Protein AF-A0A1T4LEV6-F1 (afdb_monomer_lite)

Secondary structure (DSSP, 8-state):
-----------------------------------------------------PPP-PPPPPPPPPP-----PPPTT--HHHHHHHHHHHHHHTT---S---S-------PPTT-PPP----------------------------PPP-----------TT----PPPEEEEEEE-SSTT--HHHHHHHHTTSS-GGGEEEEEEEESS-SSTT--HHHHHHHHHHHHHHHHSSS-HHHHHTS-EEEEE---TTPPPEEEEEEEPPTTSS---SS-EEEEEEEEPSP--GGGTTSHHHHHHHHHHHHHHHHHHT--SGGGEEEEEEEEE---HHHHHHHHHTT---S-S-HHHHHHHHHHHHHHHHHHHHTSSPPPPGGGTTT-TT--BSSEEEEEESS-SS-EEEEEEEESSS--SEEEEEEEESSTT-HHHHHHHHHHTT----SS--GGGGTT-EEEEEEEE---TTSEETTEE--GGG-SSS-HHHHHHHHHHHHHHHHHS-S--EEEE--TTBSSTT-EEEEEEEE---

Structure (mmCIF, N/CA/C/O backbone):
data_AF-A0A1T4LEV6-F1
#
_entry.id   AF-A0A1T4LEV6-F1
#
loop_
_atom_site.group_PDB
_atom_site.id
_atom_site.type_symbol
_atom_site.label_atom_id
_atom_site.label_alt_id
_atom_site.label_comp_id
_atom_site.label_asym_id
_atom_site.label_entity_id
_atom_site.label_seq_id
_atom_site.pdbx_PDB_ins_code
_atom_site.Cartn_x
_atom_site.Cartn_y
_atom_site.Cartn_z
_atom_site.occupancy
_atom_site.B_iso_or_equiv
_atom_site.auth_seq_id
_atom_site.auth_comp_id
_atom_site.auth_asym_id
_atom_site.auth_atom_id
_atom_site.pdbx_PDB_model_num
ATOM 1 N N . MET A 1 1 ? -46.863 -34.867 -39.094 1.00 36.16 1 MET A N 1
ATOM 2 C CA . MET A 1 1 ? -46.191 -36.128 -39.491 1.00 36.16 1 MET A CA 1
ATOM 3 C C . MET A 1 1 ? -44.691 -35.885 -39.370 1.00 36.16 1 MET A C 1
ATOM 5 O O . MET A 1 1 ? -44.241 -34.948 -39.996 1.00 36.16 1 MET A O 1
ATOM 9 N N . GLY A 1 2 ? -43.870 -36.559 -38.571 1.00 36.28 2 GLY A N 1
ATOM 10 C CA . GLY A 1 2 ? -44.073 -37.618 -37.593 1.00 36.28 2 GLY A CA 1
ATOM 11 C C . GLY A 1 2 ? -42.997 -37.516 -36.497 1.00 36.28 2 GLY A C 1
ATOM 12 O O . GLY A 1 2 ? -41.970 -36.870 -36.670 1.00 36.28 2 GLY A O 1
ATOM 13 N N . ALA A 1 3 ? -43.316 -38.108 -35.353 1.00 35.16 3 ALA A N 1
ATOM 14 C CA . ALA A 1 3 ? -42.562 -38.096 -34.107 1.00 35.16 3 ALA A CA 1
ATOM 15 C C . ALA A 1 3 ? -41.438 -39.152 -34.045 1.00 35.16 3 ALA A C 1
ATOM 17 O O . ALA A 1 3 ? -41.422 -40.060 -34.880 1.00 35.16 3 ALA A O 1
ATOM 18 N N . ARG A 1 4 ? -40.659 -39.078 -32.944 1.00 36.31 4 ARG A N 1
ATOM 19 C CA . ARG A 1 4 ? -39.872 -40.110 -32.202 1.00 36.31 4 ARG A CA 1
ATOM 20 C C . ARG A 1 4 ? -38.398 -39.681 -32.059 1.00 36.31 4 ARG A C 1
ATOM 22 O O . ARG A 1 4 ? -37.803 -39.288 -33.045 1.00 36.31 4 ARG A O 1
ATOM 29 N N . GLY A 1 5 ? -37.739 -39.675 -30.898 1.00 29.14 5 GLY A N 1
ATOM 30 C CA . GLY A 1 5 ? -37.980 -40.339 -29.612 1.00 29.14 5 GLY A CA 1
ATOM 31 C C . GLY A 1 5 ? -36.889 -41.390 -29.344 1.00 29.14 5 GLY A C 1
ATOM 32 O O . GLY A 1 5 ? -36.605 -42.164 -30.250 1.00 29.14 5 GLY A O 1
ATOM 33 N N . PHE A 1 6 ? -36.400 -41.446 -28.089 1.00 30.77 6 PHE A N 1
ATOM 34 C CA . PHE A 1 6 ? -35.586 -42.518 -27.460 1.00 30.77 6 PHE A CA 1
ATOM 35 C C . PHE A 1 6 ? -34.096 -42.599 -27.879 1.00 30.77 6 PHE A C 1
ATOM 37 O O . PHE A 1 6 ? -33.767 -42.340 -29.024 1.00 30.77 6 PHE A O 1
ATOM 44 N N . SER A 1 7 ? -33.103 -42.968 -27.057 1.00 29.09 7 SER A N 1
ATOM 45 C CA . SER A 1 7 ? -32.956 -43.278 -25.620 1.00 29.09 7 SER A CA 1
ATOM 46 C C . SER A 1 7 ? -31.493 -43.700 -25.363 1.00 29.09 7 SER A C 1
ATOM 48 O O . SER A 1 7 ? -30.860 -44.258 -26.255 1.00 29.09 7 SER A O 1
ATOM 50 N N . ARG A 1 8 ? -30.974 -43.489 -24.142 1.00 33.84 8 ARG A N 1
ATOM 51 C CA . ARG A 1 8 ? -29.723 -44.095 -23.614 1.00 33.84 8 ARG A CA 1
ATOM 52 C C . ARG A 1 8 ? -29.800 -45.637 -23.538 1.00 33.84 8 ARG A C 1
ATOM 54 O O . ARG A 1 8 ? -30.906 -46.174 -23.589 1.00 33.84 8 ARG A O 1
ATOM 61 N N . PRO A 1 9 ? -28.656 -46.333 -23.360 1.00 37.34 9 PRO A N 1
ATOM 62 C CA . PRO A 1 9 ? -28.265 -46.845 -22.018 1.00 37.34 9 PRO A CA 1
ATOM 63 C C . PRO A 1 9 ? -26.730 -46.667 -21.756 1.00 37.34 9 PRO A C 1
ATOM 65 O O . PRO A 1 9 ? -25.981 -46.531 -22.714 1.00 37.34 9 PRO A O 1
ATOM 68 N N . LEU A 1 10 ? -26.155 -46.410 -20.559 1.00 26.69 10 LEU A N 1
ATOM 69 C CA . LEU A 1 10 ? -26.058 -47.169 -19.282 1.00 26.69 10 LEU A CA 1
ATOM 70 C C . LEU A 1 10 ? -25.582 -48.627 -19.517 1.00 26.69 10 LEU A C 1
ATOM 72 O O . LEU A 1 10 ? -26.226 -49.345 -20.262 1.00 26.69 10 LEU A O 1
ATOM 76 N N . VAL A 1 11 ? -24.437 -49.110 -19.008 1.00 27.06 11 VAL A N 1
ATOM 77 C CA . VAL A 1 11 ? -24.176 -49.522 -17.610 1.00 27.06 11 VAL A CA 1
ATOM 78 C C . VAL A 1 11 ? -22.721 -50.055 -17.471 1.00 27.06 11 VAL A C 1
ATOM 80 O O . VAL A 1 11 ? -22.256 -50.752 -18.365 1.00 27.06 11 VAL A O 1
ATOM 83 N N . GLU A 1 12 ? -22.080 -49.693 -16.343 1.00 24.69 12 GLU A N 1
ATOM 84 C CA . GLU A 1 12 ? -21.139 -50.397 -15.418 1.00 24.69 12 GLU A CA 1
ATOM 85 C C . GLU A 1 12 ? -20.086 -51.422 -15.896 1.00 24.69 12 GLU A C 1
ATOM 87 O O . GLU A 1 12 ? -20.334 -52.240 -16.768 1.00 24.69 12 GLU A O 1
ATOM 92 N N . VAL A 1 13 ? -18.911 -51.447 -15.236 1.00 25.77 13 VAL A N 1
ATOM 93 C CA . VAL A 1 13 ? -18.552 -52.255 -14.030 1.00 25.77 13 VAL A CA 1
ATOM 94 C C . VAL A 1 13 ? -17.236 -51.679 -13.456 1.00 25.77 13 VAL A C 1
ATOM 96 O O . VAL A 1 13 ? -16.298 -51.437 -14.207 1.00 25.77 13 VAL A O 1
ATOM 99 N N . ALA A 1 14 ? -17.245 -51.132 -12.228 1.00 25.66 14 ALA A N 1
ATOM 100 C CA . ALA A 1 14 ? -16.694 -51.686 -10.967 1.00 25.66 14 ALA A CA 1
ATOM 101 C C . ALA A 1 14 ? -15.248 -52.233 -11.068 1.00 25.66 14 ALA A C 1
ATOM 103 O O . ALA A 1 14 ? -14.893 -52.905 -12.019 1.00 25.66 14 ALA A O 1
ATOM 104 N N . GLY A 1 15 ? -14.332 -52.052 -10.122 1.00 23.08 15 GLY A N 1
ATOM 105 C CA . GLY A 1 15 ? -14.409 -51.660 -8.723 1.00 23.08 15 GLY A CA 1
ATOM 106 C C . GLY A 1 15 ? -13.253 -52.363 -7.999 1.00 23.08 15 GLY A C 1
ATOM 107 O O . GLY A 1 15 ? -12.971 -53.520 -8.288 1.00 23.08 15 GLY A O 1
ATOM 108 N N . ALA A 1 16 ? -12.580 -51.685 -7.069 1.00 26.22 16 ALA A N 1
ATOM 109 C CA . ALA A 1 16 ? -11.764 -52.339 -6.044 1.00 26.22 16 ALA A CA 1
ATOM 110 C C . ALA A 1 16 ? -11.526 -51.381 -4.868 1.00 26.22 16 ALA A C 1
ATOM 112 O O . ALA A 1 16 ? -10.567 -50.618 -4.826 1.00 26.22 16 ALA A O 1
ATOM 113 N N . SER A 1 17 ? -12.434 -51.441 -3.898 1.00 25.80 17 SER A N 1
ATOM 114 C CA . SER A 1 17 ? -12.204 -51.065 -2.501 1.00 25.80 17 SER A CA 1
ATOM 115 C C . SER A 1 17 ? -11.924 -52.331 -1.698 1.00 25.80 17 SER A C 1
ATOM 117 O O . SER A 1 17 ? -12.676 -53.269 -1.908 1.00 25.80 17 SER A O 1
ATOM 119 N N . TRP A 1 18 ? -10.999 -52.336 -0.733 1.00 24.83 18 TRP A N 1
ATOM 120 C CA . TRP A 1 18 ? -11.045 -53.146 0.512 1.00 24.83 18 TRP A CA 1
ATOM 121 C C . TRP A 1 18 ? -10.000 -52.557 1.488 1.00 24.83 18 TRP A C 1
ATOM 123 O O . TRP A 1 18 ? -8.817 -52.533 1.179 1.00 24.83 18 TRP A O 1
ATOM 133 N N . ARG A 1 19 ? -10.398 -51.794 2.519 1.00 26.66 19 ARG A N 1
ATOM 134 C CA . ARG A 1 19 ? -10.743 -52.182 3.913 1.00 26.66 19 ARG A CA 1
ATOM 135 C C . ARG A 1 19 ? -9.628 -52.873 4.718 1.00 26.66 19 ARG A C 1
ATOM 137 O O . ARG A 1 19 ? -9.335 -54.035 4.483 1.00 26.66 19 ARG A O 1
ATOM 144 N N . SER A 1 20 ? -9.172 -52.213 5.791 1.00 26.12 20 SER A N 1
ATOM 145 C CA . SER A 1 20 ? -9.032 -52.702 7.192 1.00 26.12 20 SER A CA 1
ATOM 146 C C . SER A 1 20 ? -8.213 -51.659 7.988 1.00 26.12 20 SER A C 1
ATOM 148 O O . SER A 1 20 ? -7.419 -50.959 7.383 1.00 26.12 20 SER A O 1
ATOM 150 N N . ARG A 1 21 ? -8.313 -51.419 9.300 1.00 26.84 21 ARG A N 1
ATOM 151 C CA . ARG A 1 21 ? -9.038 -52.011 10.431 1.00 26.84 21 ARG A CA 1
ATOM 152 C C . ARG A 1 21 ? -8.975 -50.994 11.586 1.00 26.84 21 ARG A C 1
ATOM 154 O O . ARG A 1 21 ? -7.981 -50.299 11.757 1.00 26.84 21 ARG A O 1
ATOM 161 N N . ILE A 1 22 ? -10.031 -50.971 12.387 1.00 26.20 22 ILE A N 1
ATOM 162 C CA . ILE A 1 22 ? -10.165 -50.246 13.654 1.00 26.20 22 ILE A CA 1
ATOM 163 C C . ILE A 1 22 ? -9.275 -50.887 14.736 1.00 26.20 22 ILE A C 1
ATOM 165 O O . ILE A 1 22 ? -9.241 -52.114 14.852 1.00 26.20 22 ILE A O 1
ATOM 169 N N . ARG A 1 23 ? -8.650 -50.061 15.586 1.00 24.47 23 ARG A N 1
ATOM 170 C CA . ARG A 1 23 ? -8.381 -50.373 17.001 1.00 24.47 23 ARG A CA 1
ATOM 171 C C . ARG A 1 23 ? -8.625 -49.128 17.854 1.00 24.47 23 ARG A C 1
ATOM 173 O O . ARG A 1 23 ? -7.784 -48.245 17.948 1.00 24.47 23 ARG A O 1
ATOM 180 N N . THR A 1 24 ? -9.785 -49.099 18.491 1.00 28.88 24 THR A N 1
ATOM 181 C CA . THR A 1 24 ? -10.036 -48.413 19.760 1.00 28.88 24 THR A CA 1
ATOM 182 C C . THR A 1 24 ? -10.206 -49.492 20.823 1.00 28.88 24 THR A C 1
ATOM 184 O O . THR A 1 24 ? -10.795 -50.538 20.542 1.00 28.88 24 THR A O 1
ATOM 187 N N . SER A 1 25 ? -9.684 -49.269 22.029 1.00 27.83 25 SER A N 1
ATOM 188 C CA . SER A 1 25 ? -10.163 -49.895 23.270 1.00 27.83 25 SER A CA 1
ATOM 189 C C . SER A 1 25 ? -9.572 -49.195 24.505 1.00 27.83 25 SER A C 1
ATOM 191 O O . SER A 1 25 ? -8.546 -48.528 24.373 1.00 27.83 25 SER A O 1
ATOM 193 N N . PRO A 1 26 ? -10.246 -49.286 25.668 1.00 46.28 26 PRO A N 1
ATOM 194 C CA . PRO A 1 26 ? -10.406 -48.173 26.607 1.00 46.28 26 PRO A CA 1
ATOM 195 C C . PRO A 1 26 ? -9.835 -48.456 28.005 1.00 46.28 26 PRO A C 1
ATOM 197 O O . PRO A 1 26 ? -9.622 -49.612 28.343 1.00 46.28 26 PRO A O 1
ATOM 200 N N . THR A 1 27 ? -9.738 -47.426 28.854 1.00 27.73 27 THR A N 1
ATOM 201 C CA . THR A 1 27 ? -9.997 -47.536 30.307 1.00 27.73 27 THR A CA 1
ATOM 202 C C . THR A 1 27 ? -10.260 -46.157 30.913 1.00 27.73 27 THR A C 1
ATOM 204 O O . THR A 1 27 ? -9.520 -45.208 30.666 1.00 27.73 27 THR A O 1
ATOM 207 N N . ALA A 1 28 ? -11.328 -46.079 31.704 1.00 29.36 28 ALA A N 1
ATOM 208 C CA . ALA A 1 28 ? -11.725 -44.964 32.556 1.00 29.36 28 ALA A CA 1
ATOM 209 C C . ALA A 1 28 ? -11.079 -45.074 33.952 1.00 29.36 28 ALA A C 1
ATOM 211 O O . ALA A 1 28 ? -10.834 -46.192 34.398 1.00 29.36 28 ALA A O 1
ATOM 212 N N . HIS A 1 29 ? -10.843 -43.943 34.631 1.00 27.77 29 HIS A N 1
ATOM 213 C CA . HIS A 1 29 ? -11.453 -43.558 35.924 1.00 27.77 29 HIS A CA 1
ATOM 214 C C . HIS A 1 29 ? -10.673 -42.424 36.631 1.00 27.77 29 HIS A C 1
ATOM 216 O O . HIS A 1 29 ? -9.462 -42.495 36.794 1.00 27.77 29 HIS A O 1
ATOM 222 N N . GLU A 1 30 ? -11.453 -41.422 37.055 1.00 27.52 30 GLU A N 1
ATOM 223 C CA . GLU A 1 30 ? -11.408 -40.676 38.330 1.00 27.52 30 GLU A CA 1
ATOM 224 C C . GLU A 1 30 ? -10.214 -39.786 38.744 1.00 27.52 30 GLU A C 1
ATOM 226 O O . GLU A 1 30 ? -9.081 -40.216 38.938 1.00 27.52 30 GLU A O 1
ATOM 231 N N . GLU A 1 31 ? -10.557 -38.518 39.030 1.00 31.19 31 GLU A N 1
ATOM 232 C CA . GLU A 1 31 ? -9.881 -37.657 40.012 1.00 31.19 31 GLU A CA 1
ATOM 233 C C . GLU A 1 31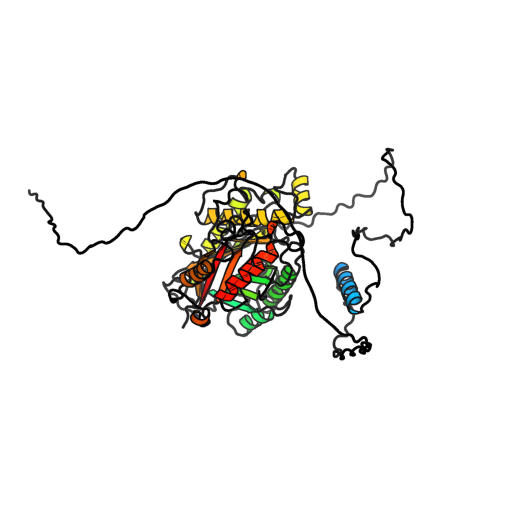 ? -9.853 -38.312 41.408 1.00 31.19 31 GLU A C 1
ATOM 235 O O . GLU A 1 31 ? -10.769 -39.057 41.766 1.00 31.19 31 GLU A O 1
ATOM 240 N N . PRO A 1 32 ? -8.910 -37.909 42.281 1.00 42.69 32 PRO A N 1
ATOM 241 C CA . PRO A 1 32 ? -9.378 -37.056 43.375 1.00 42.69 32 PRO A CA 1
ATOM 242 C C . PRO A 1 32 ? -8.421 -35.928 43.801 1.00 42.69 32 PRO A C 1
ATOM 244 O O . PRO A 1 32 ? -7.204 -35.950 43.630 1.00 42.69 32 PRO A O 1
ATOM 247 N N . ARG A 1 33 ? -9.042 -34.941 44.452 1.00 32.34 33 ARG A N 1
ATOM 248 C CA . ARG A 1 33 ? -8.466 -33.849 45.250 1.00 32.34 33 ARG A CA 1
ATOM 249 C C . ARG A 1 33 ? -7.487 -34.337 46.337 1.00 32.34 33 ARG A C 1
ATOM 251 O O . ARG A 1 33 ? -7.807 -35.283 47.048 1.00 32.34 33 ARG A O 1
ATOM 258 N N . GLY A 1 34 ? -6.453 -33.535 46.646 1.00 28.31 34 GLY A N 1
ATOM 259 C CA . GLY A 1 34 ? -6.009 -33.354 48.043 1.00 28.31 34 GLY A CA 1
ATOM 260 C C . GLY A 1 34 ? -4.516 -33.118 48.353 1.00 28.31 34 GLY A C 1
ATOM 261 O O . GLY A 1 34 ? -3.737 -34.053 48.368 1.00 28.31 34 GLY A O 1
ATOM 262 N N . ARG A 1 35 ? -4.223 -31.887 48.816 1.00 28.70 35 ARG A N 1
ATOM 263 C CA . ARG A 1 35 ? -3.356 -31.490 49.965 1.00 28.70 35 ARG A CA 1
ATOM 264 C C . ARG A 1 35 ? -1.805 -31.608 49.925 1.00 28.70 35 ARG A C 1
ATOM 266 O O . ARG A 1 35 ? -1.236 -32.683 49.899 1.00 28.70 35 ARG A O 1
ATOM 273 N N . ARG A 1 36 ? -1.185 -30.423 50.118 1.00 30.02 36 ARG A N 1
ATOM 274 C CA . ARG A 1 36 ? -0.056 -30.009 51.007 1.00 30.02 36 ARG A CA 1
ATOM 275 C C . ARG A 1 36 ? 0.957 -31.050 51.536 1.00 30.02 36 ARG A C 1
ATOM 277 O O . ARG A 1 36 ? 0.548 -31.939 52.270 1.00 30.02 36 ARG A O 1
ATOM 284 N N . ALA A 1 37 ? 2.256 -30.724 51.398 1.00 28.14 37 ALA A N 1
ATOM 285 C CA . ALA A 1 37 ? 3.319 -30.618 52.442 1.00 28.14 37 ALA A CA 1
ATOM 286 C C . ALA A 1 37 ? 4.709 -30.567 51.744 1.00 28.14 37 ALA A C 1
ATOM 288 O O . ALA A 1 37 ? 4.984 -31.410 50.904 1.00 28.14 37 ALA A O 1
ATOM 289 N N . THR A 1 38 ? 5.500 -29.483 51.799 1.00 30.25 38 THR A N 1
ATOM 290 C CA . THR A 1 38 ? 6.570 -29.145 52.780 1.00 30.25 38 THR A CA 1
ATOM 291 C C . THR A 1 38 ? 7.591 -30.246 53.091 1.00 30.25 38 THR A C 1
ATOM 293 O O . THR A 1 38 ? 7.206 -31.201 53.753 1.00 30.25 38 THR A O 1
ATOM 296 N N . THR A 1 39 ? 8.863 -30.006 52.714 1.00 28.45 39 THR A N 1
ATOM 297 C CA . THR A 1 39 ? 10.161 -30.077 53.464 1.00 28.45 39 THR A CA 1
ATOM 298 C C . THR A 1 39 ? 11.303 -30.213 52.428 1.00 28.45 39 THR A C 1
ATOM 300 O O . THR A 1 39 ? 11.158 -30.948 51.464 1.00 28.45 39 THR A O 1
ATOM 303 N N . ALA A 1 40 ? 12.357 -29.389 52.361 1.00 29.48 40 ALA A N 1
ATOM 304 C CA . ALA A 1 40 ? 13.398 -28.981 53.318 1.00 29.48 40 ALA A CA 1
ATOM 305 C C . ALA A 1 40 ? 14.476 -30.058 53.592 1.00 29.48 40 ALA A C 1
ATOM 307 O O . ALA A 1 40 ? 14.176 -31.096 54.171 1.00 29.48 40 ALA A O 1
ATOM 308 N N . GLY A 1 41 ? 15.733 -29.715 53.250 1.00 27.05 41 GLY A N 1
ATOM 309 C CA . GLY A 1 41 ? 16.991 -30.342 53.700 1.00 27.05 41 GLY A CA 1
ATOM 310 C C . GLY A 1 41 ? 17.620 -31.349 52.719 1.00 27.05 41 GLY A C 1
ATOM 311 O O . GLY A 1 41 ? 16.907 -32.119 52.101 1.00 27.05 41 GLY A O 1
ATOM 312 N N . SER A 1 42 ? 18.937 -31.471 52.521 1.00 28.59 42 SER A N 1
ATOM 313 C CA . SER A 1 42 ? 20.126 -30.790 53.061 1.00 28.59 42 SER A CA 1
ATOM 314 C C . SER A 1 42 ? 21.336 -31.206 52.197 1.00 28.59 42 SER A C 1
ATOM 316 O O . SER A 1 42 ? 21.369 -32.333 51.707 1.00 28.59 42 SER A O 1
ATOM 318 N N . ALA A 1 43 ? 22.334 -30.327 52.048 1.00 31.31 43 ALA A N 1
ATOM 319 C CA . ALA A 1 43 ? 23.683 -30.645 51.541 1.00 31.31 43 ALA A CA 1
ATOM 320 C C . ALA A 1 43 ? 24.477 -31.546 52.526 1.00 31.31 43 ALA A C 1
ATOM 322 O O . ALA A 1 43 ? 23.988 -31.764 53.639 1.00 31.31 43 ALA A O 1
ATOM 323 N N . PRO A 1 44 ? 25.680 -32.066 52.174 1.00 44.19 44 PRO A N 1
ATOM 324 C CA . PRO A 1 44 ? 26.953 -31.304 52.285 1.00 44.19 44 PRO A CA 1
ATOM 325 C C . PRO A 1 44 ? 27.997 -31.629 51.170 1.00 44.19 44 PRO A C 1
ATOM 327 O O . PRO A 1 44 ? 28.008 -32.722 50.622 1.00 44.19 44 PRO A O 1
ATOM 330 N N . SER A 1 45 ? 28.741 -30.661 50.614 1.00 30.47 45 SER A N 1
ATOM 331 C CA . SER A 1 45 ? 30.016 -30.023 51.040 1.00 30.47 45 SER A CA 1
ATOM 332 C C . SER A 1 45 ? 31.325 -30.743 50.628 1.00 30.47 45 SER A C 1
ATOM 334 O O . SER A 1 45 ? 31.511 -31.921 50.917 1.00 30.47 45 SER A O 1
ATOM 336 N N . ARG A 1 46 ? 32.235 -29.984 49.973 1.00 29.95 46 ARG A N 1
ATOM 337 C CA . ARG A 1 46 ? 33.720 -29.896 50.137 1.00 29.95 46 ARG A CA 1
ATOM 338 C C . ARG A 1 46 ? 34.340 -29.116 48.952 1.00 29.95 46 ARG A C 1
ATOM 340 O O . ARG A 1 46 ? 34.154 -29.507 47.810 1.00 29.95 46 ARG A O 1
ATOM 347 N N . SER A 1 47 ? 34.808 -27.876 49.179 1.00 30.88 47 SER A N 1
ATOM 348 C CA . SER A 1 47 ? 36.216 -27.433 49.409 1.00 30.88 47 SER A CA 1
ATOM 349 C C . SER A 1 47 ? 37.006 -27.208 48.103 1.00 30.88 47 SER A C 1
ATOM 351 O O . SER A 1 47 ? 37.018 -28.106 47.280 1.00 30.88 47 SER A O 1
ATOM 353 N N . GLY A 1 48 ? 37.732 -26.116 47.836 1.00 28.31 48 GLY A N 1
ATOM 354 C CA . GLY A 1 48 ? 38.124 -24.926 48.599 1.00 28.31 48 GLY A CA 1
ATOM 355 C C . GLY A 1 48 ? 39.184 -24.113 47.811 1.00 28.31 48 GLY A C 1
ATOM 356 O O . GLY A 1 48 ? 39.695 -24.602 46.809 1.00 28.31 48 GLY A O 1
ATOM 357 N N . GLY A 1 49 ? 39.518 -22.910 48.308 1.00 27.77 49 GLY A N 1
ATOM 358 C CA . GLY A 1 49 ? 40.661 -22.056 47.906 1.00 27.77 49 GLY A CA 1
ATOM 359 C C . GLY A 1 49 ? 40.361 -21.090 46.746 1.00 27.77 49 GLY A C 1
ATOM 360 O O . GLY A 1 49 ? 39.936 -21.528 45.692 1.00 27.77 49 GLY A O 1
ATOM 361 N N . GLY A 1 50 ? 40.503 -19.763 46.820 1.00 28.11 50 GLY A N 1
ATOM 362 C CA . GLY A 1 50 ? 41.319 -18.901 47.680 1.00 28.11 50 GLY A CA 1
ATOM 363 C C . GLY A 1 50 ? 42.330 -18.151 46.799 1.00 28.11 50 GLY A C 1
ATOM 364 O O . GLY A 1 50 ? 43.279 -18.768 46.333 1.00 28.11 50 GLY A O 1
ATOM 365 N N . GLY A 1 51 ? 42.133 -16.848 46.551 1.00 27.61 51 GLY A N 1
ATOM 366 C CA . GLY A 1 51 ? 43.095 -16.031 45.797 1.00 27.61 51 GLY A CA 1
ATOM 367 C C . GLY A 1 51 ? 42.553 -14.676 45.336 1.00 27.61 51 GLY A C 1
ATOM 368 O O . GLY A 1 51 ? 41.975 -14.564 44.262 1.00 27.61 51 GLY A O 1
ATOM 369 N N . THR A 1 52 ? 42.753 -13.644 46.153 1.00 33.97 52 THR A N 1
ATOM 370 C CA . THR A 1 52 ? 42.509 -12.225 45.849 1.00 33.97 52 THR A CA 1
ATOM 371 C C . THR A 1 52 ? 43.779 -11.561 45.301 1.00 33.97 52 THR A C 1
ATOM 373 O O . THR A 1 52 ? 44.825 -11.648 45.941 1.00 33.97 52 THR A O 1
ATOM 376 N N . GLY A 1 53 ? 43.679 -10.850 44.172 1.00 29.19 53 GLY A N 1
ATOM 377 C CA . GLY A 1 53 ? 44.724 -9.990 43.592 1.00 29.19 53 GLY A CA 1
ATOM 378 C C . GLY A 1 53 ? 44.140 -9.068 42.500 1.00 29.19 53 GLY A C 1
ATOM 379 O O . GLY A 1 53 ? 43.129 -9.438 41.905 1.00 29.19 53 GLY A O 1
ATOM 380 N N . PRO A 1 54 ? 44.685 -7.854 42.279 1.00 38.19 54 PRO A N 1
ATOM 381 C CA . PRO A 1 54 ? 43.922 -6.699 41.796 1.00 38.19 54 PRO A CA 1
ATOM 382 C C . PRO A 1 54 ? 43.821 -6.615 40.264 1.00 38.19 54 PRO A C 1
ATOM 384 O O . PRO A 1 54 ? 44.773 -6.915 39.547 1.00 38.19 54 PRO A O 1
ATOM 387 N N . ILE A 1 55 ? 42.675 -6.145 39.764 1.00 33.81 55 ILE A N 1
ATOM 388 C CA . ILE A 1 55 ? 42.448 -5.869 38.339 1.00 33.81 55 ILE A CA 1
ATOM 389 C C . ILE A 1 55 ? 42.989 -4.472 38.019 1.00 33.81 55 ILE A C 1
ATOM 391 O O . ILE A 1 55 ? 42.572 -3.478 38.613 1.00 33.81 55 ILE A O 1
ATOM 395 N N . GLY A 1 56 ? 43.941 -4.425 37.088 1.00 30.22 56 GLY A N 1
ATOM 396 C CA . GLY A 1 56 ? 44.569 -3.207 36.593 1.00 30.22 56 GLY A CA 1
ATOM 397 C C . GLY A 1 56 ? 43.628 -2.331 35.765 1.00 30.22 56 GLY A C 1
ATOM 398 O O . GLY A 1 56 ? 42.786 -2.803 35.004 1.00 30.22 56 GLY A O 1
ATOM 399 N N . THR A 1 57 ? 43.818 -1.025 35.914 1.00 32.03 57 THR A N 1
ATOM 400 C CA . THR A 1 57 ? 43.199 0.052 35.142 1.00 32.03 57 THR A CA 1
ATOM 401 C C . THR A 1 57 ? 43.669 0.023 33.682 1.00 32.03 57 THR A C 1
ATOM 403 O O . THR A 1 57 ? 44.841 0.280 33.405 1.00 32.03 57 THR A O 1
ATOM 406 N N . GLY A 1 58 ? 42.761 -0.264 32.746 1.00 29.02 58 GLY A N 1
ATOM 407 C CA . GLY A 1 58 ? 42.987 -0.101 31.307 1.00 29.02 58 GLY A CA 1
ATOM 408 C C . GLY A 1 58 ? 42.757 1.348 30.865 1.00 29.02 58 GLY A C 1
ATOM 409 O O . GLY A 1 58 ? 41.730 1.944 31.184 1.00 29.02 58 GLY A O 1
ATOM 410 N N . ALA A 1 59 ? 43.727 1.915 30.148 1.00 31.30 59 ALA A N 1
ATOM 411 C CA . ALA A 1 59 ? 43.683 3.261 29.580 1.00 31.30 59 ALA A CA 1
ATOM 412 C C . ALA A 1 59 ? 42.661 3.380 28.422 1.00 31.30 59 ALA A C 1
ATOM 414 O O . ALA A 1 59 ? 42.489 2.419 27.668 1.00 31.30 59 ALA A O 1
ATOM 415 N N . PRO A 1 60 ? 42.009 4.544 28.224 1.00 32.84 60 PRO A N 1
ATOM 416 C CA . PRO A 1 60 ? 41.073 4.739 27.122 1.00 32.84 60 PRO A CA 1
ATOM 417 C C . PRO A 1 60 ? 41.788 4.954 25.778 1.00 32.84 60 PRO A C 1
ATOM 419 O O . PRO A 1 60 ? 42.747 5.717 25.659 1.00 32.84 60 PRO A O 1
ATOM 422 N N . ILE A 1 61 ? 41.270 4.278 24.753 1.00 30.70 61 ILE A N 1
ATOM 423 C CA . ILE A 1 61 ? 41.672 4.363 23.344 1.00 30.70 61 ILE A CA 1
ATOM 424 C C . ILE A 1 61 ? 41.225 5.719 22.770 1.00 30.70 61 ILE A C 1
ATOM 426 O O . ILE A 1 61 ? 40.058 6.091 22.874 1.00 30.70 61 ILE A O 1
ATOM 430 N N . ALA A 1 62 ? 42.149 6.456 22.149 1.00 29.06 62 ALA A N 1
ATOM 431 C CA . ALA A 1 62 ? 41.875 7.742 21.506 1.00 29.06 62 ALA A CA 1
ATOM 432 C C . ALA A 1 62 ? 41.062 7.579 20.198 1.00 29.06 62 ALA A C 1
ATOM 434 O O . ALA A 1 62 ? 41.375 6.689 19.400 1.00 29.06 62 ALA A O 1
ATOM 435 N N . PRO A 1 63 ? 40.069 8.444 19.908 1.00 31.83 63 PRO A N 1
ATOM 436 C CA . PRO A 1 63 ? 39.324 8.383 18.654 1.00 31.83 63 PRO A CA 1
ATOM 437 C C . PRO A 1 63 ? 40.145 8.926 17.470 1.00 31.83 63 PRO A C 1
ATOM 439 O O . PRO A 1 63 ? 40.772 9.987 17.537 1.00 31.83 63 PRO A O 1
ATOM 442 N N . ARG A 1 64 ? 40.123 8.180 16.358 1.00 27.78 64 ARG A N 1
ATOM 443 C CA . ARG A 1 64 ? 40.710 8.557 15.061 1.00 27.78 64 ARG A CA 1
ATOM 444 C C . ARG A 1 64 ? 39.973 9.763 14.455 1.00 27.78 64 ARG A C 1
ATOM 446 O O . ARG A 1 64 ? 38.751 9.842 14.503 1.00 27.78 64 ARG A O 1
ATOM 453 N N . ARG A 1 65 ? 40.736 10.685 13.853 1.00 28.61 65 ARG A N 1
ATOM 454 C CA . ARG A 1 65 ? 40.253 11.899 13.163 1.00 28.61 65 ARG A CA 1
ATOM 455 C C . ARG A 1 65 ? 39.412 11.565 11.919 1.00 28.61 65 ARG A C 1
ATOM 457 O O . ARG A 1 65 ? 39.862 10.797 11.073 1.00 28.61 65 ARG A O 1
ATOM 464 N N . VAL A 1 66 ? 38.261 12.225 11.774 1.00 30.69 66 VAL A N 1
ATOM 465 C CA . VAL A 1 66 ? 37.452 12.294 10.539 1.00 30.69 66 VAL A CA 1
ATOM 466 C C . VAL A 1 66 ? 37.940 13.483 9.684 1.00 30.69 66 VAL A C 1
ATOM 468 O O . VAL A 1 66 ? 38.280 14.521 10.263 1.00 30.69 66 VAL A O 1
ATOM 471 N N . PRO A 1 67 ? 38.021 13.392 8.339 1.00 27.78 67 PRO A N 1
ATOM 472 C CA . PRO A 1 67 ? 38.499 14.493 7.502 1.00 27.78 67 PRO A CA 1
ATOM 473 C C . PRO A 1 67 ? 37.476 15.633 7.410 1.00 27.78 67 PRO A C 1
ATOM 475 O O . PRO A 1 67 ? 36.280 15.412 7.245 1.00 27.78 67 PRO A O 1
ATOM 478 N N . ALA A 1 68 ? 37.966 16.870 7.465 1.00 30.22 68 ALA A N 1
ATOM 479 C CA . ALA A 1 68 ? 37.164 18.081 7.365 1.00 30.22 68 ALA A CA 1
ATOM 480 C C . ALA A 1 68 ? 36.838 18.434 5.905 1.00 30.22 68 ALA A C 1
ATOM 482 O O . ALA A 1 68 ? 37.738 18.837 5.171 1.00 30.22 68 ALA A O 1
ATOM 483 N N . ARG A 1 69 ? 35.558 18.385 5.509 1.00 29.75 69 ARG A N 1
ATOM 484 C CA . ARG A 1 69 ? 35.008 19.191 4.402 1.00 29.75 69 ARG A CA 1
ATOM 485 C C . ARG A 1 69 ? 33.531 19.503 4.644 1.00 29.75 69 ARG A C 1
ATOM 487 O O . ARG A 1 69 ? 32.712 18.602 4.590 1.00 29.75 69 ARG A O 1
ATOM 494 N N . TRP A 1 70 ? 33.269 20.776 4.937 1.00 27.06 70 TRP A N 1
ATOM 495 C CA . TRP A 1 70 ? 32.124 21.630 4.569 1.00 27.06 70 TRP A CA 1
ATOM 496 C C . TRP A 1 70 ? 32.130 22.811 5.553 1.00 27.06 70 TRP A C 1
ATOM 498 O O . TRP A 1 70 ? 31.661 22.713 6.681 1.00 27.06 70 TRP A O 1
ATOM 508 N N . ARG A 1 71 ? 32.762 23.919 5.151 1.00 29.30 71 ARG A N 1
ATOM 509 C CA . ARG A 1 71 ? 32.606 25.232 5.792 1.00 29.30 71 ARG A CA 1
ATOM 510 C C . ARG A 1 71 ? 31.882 26.112 4.779 1.00 29.30 71 ARG A C 1
ATOM 512 O O . ARG A 1 71 ? 32.517 26.590 3.846 1.00 29.30 71 ARG A O 1
ATOM 519 N N . GLY A 1 72 ? 30.574 26.268 4.941 1.00 34.03 72 GLY A N 1
ATOM 520 C CA . GLY A 1 72 ? 29.762 27.261 4.237 1.00 34.03 72 GLY A CA 1
ATOM 521 C C . GLY A 1 72 ? 29.002 28.109 5.266 1.00 34.03 72 GLY A C 1
ATOM 522 O O . GLY A 1 72 ? 28.670 27.568 6.323 1.00 34.03 72 GLY A O 1
ATOM 523 N N . PRO A 1 73 ? 28.775 29.416 5.033 1.00 34.97 73 PRO A N 1
ATOM 524 C CA . PRO A 1 73 ? 28.012 30.257 5.954 1.00 34.97 73 PRO A CA 1
ATOM 525 C C . PRO A 1 73 ? 26.538 29.831 6.018 1.00 34.97 73 PRO A C 1
ATOM 527 O O . PRO A 1 73 ? 25.998 29.314 5.045 1.00 34.97 73 PRO A O 1
ATOM 530 N N . LEU A 1 74 ? 25.900 30.090 7.165 1.00 40.91 74 LEU A N 1
ATOM 531 C CA . LEU A 1 74 ? 24.448 30.015 7.358 1.00 40.91 74 LEU A CA 1
ATOM 532 C C . LEU A 1 74 ? 23.743 30.877 6.303 1.00 40.91 74 LEU A C 1
ATOM 534 O O . LEU A 1 74 ? 23.986 32.083 6.233 1.00 40.91 74 LEU A O 1
ATOM 538 N N . ASP A 1 75 ? 22.895 30.254 5.491 1.00 38.38 75 ASP A N 1
ATOM 539 C CA . ASP A 1 75 ? 22.194 30.930 4.406 1.00 38.38 75 ASP A CA 1
ATOM 540 C C . ASP A 1 75 ? 21.098 31.859 4.957 1.00 38.38 75 ASP A C 1
ATOM 542 O O . ASP A 1 75 ? 20.324 31.496 5.850 1.00 38.38 75 ASP A O 1
ATOM 546 N N . ALA A 1 76 ? 21.041 33.086 4.442 1.00 40.53 76 ALA A N 1
ATOM 547 C CA . ALA A 1 76 ? 20.164 34.146 4.942 1.00 40.53 76 ALA A CA 1
ATOM 548 C C . ALA A 1 76 ? 18.692 33.986 4.501 1.00 40.53 76 ALA A C 1
ATOM 550 O O . ALA A 1 76 ? 17.852 34.793 4.898 1.00 40.53 76 ALA A O 1
ATOM 551 N N . GLY A 1 77 ? 18.381 32.949 3.713 1.00 39.69 77 GLY A N 1
ATOM 552 C CA . GLY A 1 77 ? 17.043 32.643 3.192 1.00 39.69 77 GLY A CA 1
ATOM 553 C C . GLY A 1 77 ? 16.236 31.596 3.970 1.00 39.69 77 GLY A C 1
ATOM 554 O O . GLY A 1 77 ? 15.125 31.293 3.555 1.00 39.69 77 GLY A O 1
ATOM 555 N N . ALA A 1 78 ? 16.764 31.041 5.066 1.00 40.69 78 ALA A N 1
ATOM 556 C CA . ALA A 1 78 ? 16.071 30.010 5.843 1.00 40.69 78 ALA A CA 1
ATOM 557 C C . ALA A 1 78 ? 14.976 30.597 6.760 1.00 40.69 78 ALA A C 1
ATOM 559 O O . ALA A 1 78 ? 15.205 31.582 7.480 1.00 40.69 78 ALA A O 1
ATOM 560 N N . GLU A 1 79 ? 13.797 29.969 6.775 1.00 44.16 79 GLU A N 1
ATOM 561 C CA . GLU A 1 79 ? 12.677 30.353 7.646 1.00 44.16 79 GLU A CA 1
ATOM 562 C C . GLU A 1 79 ? 13.078 30.222 9.138 1.00 44.16 79 GLU A C 1
ATOM 564 O O . GLU A 1 79 ? 13.956 29.426 9.491 1.00 44.16 79 GLU A O 1
ATOM 569 N N . PRO A 1 80 ? 12.486 30.988 10.079 1.00 41.78 80 PRO A N 1
ATOM 570 C CA . PRO A 1 80 ? 12.916 31.022 11.485 1.00 41.78 80 PRO A CA 1
ATOM 571 C C . PRO A 1 80 ? 12.978 29.651 12.176 1.00 41.78 80 PRO A C 1
ATOM 573 O O . PRO A 1 80 ? 13.845 29.432 13.024 1.00 41.78 80 PRO A O 1
ATOM 576 N N . LEU A 1 81 ? 12.103 28.719 11.783 1.00 39.00 81 LEU A N 1
ATOM 577 C CA . LEU A 1 81 ? 12.079 27.351 12.301 1.00 39.00 81 LEU A CA 1
ATOM 578 C C . LEU A 1 81 ? 13.299 26.536 11.835 1.00 39.00 81 LEU A C 1
ATOM 580 O O . LEU A 1 81 ? 13.884 25.791 12.620 1.00 39.00 81 LEU A O 1
ATOM 584 N N . GLU A 1 82 ? 13.728 26.726 10.585 1.00 42.50 82 GLU A N 1
ATOM 585 C CA . GLU A 1 82 ? 14.887 26.044 9.996 1.00 42.50 82 GLU A CA 1
ATOM 586 C C . GLU A 1 82 ? 16.181 26.465 10.696 1.00 42.50 82 GLU A C 1
ATOM 588 O O . GLU A 1 82 ? 17.008 25.621 11.038 1.00 42.50 82 GLU A O 1
ATOM 593 N N . ARG A 1 83 ? 16.320 27.757 11.023 1.00 44.12 83 ARG A N 1
ATOM 594 C CA . ARG A 1 83 ? 17.462 28.257 11.805 1.00 44.12 83 ARG A CA 1
ATOM 595 C C . ARG A 1 83 ? 17.531 27.639 13.201 1.00 44.12 83 ARG A C 1
ATOM 597 O O . ARG A 1 83 ? 18.626 27.348 13.680 1.00 44.12 83 ARG A O 1
ATOM 604 N N . HIS A 1 84 ? 16.385 27.416 13.842 1.00 44.69 84 HIS A N 1
ATOM 605 C CA . HIS A 1 84 ? 16.333 26.836 15.183 1.00 44.69 84 HIS A CA 1
ATOM 606 C C . HIS A 1 84 ? 16.692 25.344 15.179 1.00 44.69 84 HIS A C 1
ATOM 608 O O . HIS A 1 84 ? 17.502 24.904 15.991 1.00 44.69 84 HIS A O 1
ATOM 614 N N . VAL A 1 85 ? 16.167 24.577 14.220 1.00 42.69 85 VAL A N 1
ATOM 615 C CA . VAL A 1 85 ? 16.487 23.147 14.073 1.00 42.69 85 VAL A CA 1
ATOM 616 C C . VAL A 1 85 ? 17.963 22.946 13.725 1.00 42.69 85 VAL A C 1
ATOM 618 O O . VAL A 1 85 ? 18.622 22.099 14.327 1.00 42.69 85 VAL A O 1
ATOM 621 N N . ILE A 1 86 ? 18.514 23.767 12.825 1.00 52.16 86 ILE A N 1
ATOM 622 C CA . ILE A 1 86 ? 19.944 23.739 12.490 1.00 52.16 86 ILE A CA 1
ATOM 623 C C . ILE A 1 86 ? 20.793 24.031 13.735 1.00 52.16 86 ILE A C 1
ATOM 625 O O . ILE A 1 86 ? 21.755 23.310 13.986 1.00 52.16 86 ILE A O 1
ATOM 629 N N . ALA A 1 87 ? 20.416 25.016 14.557 1.00 46.62 87 ALA A N 1
ATOM 630 C CA . ALA A 1 87 ? 21.145 25.362 15.778 1.00 46.62 87 ALA A CA 1
ATOM 631 C C . ALA A 1 87 ? 21.110 24.254 16.849 1.00 46.62 87 ALA A C 1
ATOM 633 O O . ALA A 1 87 ? 22.134 23.983 17.478 1.00 46.62 87 ALA A O 1
ATOM 634 N N . VAL A 1 88 ? 19.968 23.581 17.034 1.00 46.81 88 VAL A N 1
ATOM 635 C CA . VAL A 1 88 ? 19.834 22.457 17.981 1.00 46.81 88 VAL A CA 1
ATOM 636 C C . VAL A 1 88 ? 20.695 21.270 17.543 1.00 46.81 88 VAL A C 1
ATOM 638 O O . VAL A 1 88 ? 21.424 20.698 18.354 1.00 46.81 88 VAL A O 1
ATOM 641 N N . LEU A 1 89 ? 20.675 20.931 16.252 1.00 44.50 89 LEU A N 1
ATOM 642 C CA . LEU A 1 89 ? 21.492 19.845 15.703 1.00 44.50 89 LEU A CA 1
ATOM 643 C C . LEU A 1 89 ? 22.995 20.158 15.781 1.00 44.50 89 LEU A C 1
ATOM 645 O O . LEU A 1 89 ? 23.801 19.259 16.035 1.00 44.50 89 LEU A O 1
ATOM 649 N N . ASP A 1 90 ? 23.374 21.426 15.624 1.00 47.84 90 ASP A N 1
ATOM 650 C CA . ASP A 1 90 ? 24.753 21.887 15.783 1.00 47.84 90 ASP A CA 1
ATOM 651 C C . ASP A 1 90 ? 25.239 21.822 17.238 1.00 47.84 90 ASP A C 1
ATOM 653 O O . ASP A 1 90 ? 26.383 21.430 17.476 1.00 47.84 90 ASP A O 1
ATOM 657 N N . GLY A 1 91 ? 24.387 22.156 18.213 1.00 44.41 91 GLY A N 1
ATOM 658 C CA . GLY A 1 91 ? 24.704 22.038 19.643 1.00 44.41 91 GLY A CA 1
ATOM 659 C C . GLY A 1 91 ? 24.929 20.585 20.071 1.00 44.41 91 GLY A C 1
ATOM 660 O O . GLY A 1 91 ? 25.924 20.264 20.726 1.00 44.41 91 GLY A O 1
ATOM 661 N N . VAL A 1 92 ? 24.076 19.673 19.591 1.00 44.56 92 VAL A N 1
ATOM 662 C CA . VAL A 1 92 ? 24.237 18.224 19.805 1.00 44.56 92 VAL A CA 1
ATOM 663 C C . VAL A 1 92 ? 25.537 17.712 19.171 1.00 44.56 92 VAL A C 1
ATOM 665 O O . VAL A 1 92 ? 26.274 16.954 19.802 1.00 44.56 92 VAL A O 1
ATOM 668 N N . ARG A 1 93 ? 25.884 18.167 17.957 1.00 44.28 93 ARG A N 1
ATOM 669 C CA . ARG A 1 93 ? 27.143 17.793 17.279 1.00 44.28 93 ARG A CA 1
ATOM 670 C C . ARG A 1 93 ? 28.399 18.303 17.982 1.00 44.28 93 ARG A C 1
ATOM 672 O O . ARG A 1 93 ? 29.444 17.665 17.874 1.00 44.28 93 ARG A O 1
ATOM 679 N N . ARG A 1 94 ? 28.316 19.427 18.697 1.00 49.09 94 ARG A N 1
ATOM 680 C CA . ARG A 1 94 ? 29.428 19.981 19.491 1.00 49.09 94 ARG A CA 1
ATOM 681 C C . ARG A 1 94 ? 29.582 19.326 20.865 1.00 49.09 94 ARG A C 1
ATOM 683 O O . ARG A 1 94 ? 30.517 19.664 21.584 1.00 49.09 94 ARG A O 1
ATOM 690 N N . GLY A 1 95 ? 28.724 18.364 21.216 1.00 35.12 95 GLY A N 1
ATOM 691 C CA . GLY A 1 95 ? 28.791 17.669 22.501 1.00 35.12 95 GLY A CA 1
ATOM 692 C C . GLY A 1 95 ? 28.361 18.538 23.684 1.00 35.12 95 GLY A C 1
ATOM 693 O O . GLY A 1 95 ? 28.706 18.230 24.824 1.00 35.12 95 GLY A O 1
ATOM 694 N N . GLU A 1 96 ? 27.602 19.605 23.433 1.00 47.41 96 GLU A N 1
ATOM 695 C CA . GLU A 1 96 ? 27.030 20.477 24.461 1.00 47.41 96 GLU A CA 1
ATOM 696 C C . GLU A 1 96 ? 25.735 19.846 25.008 1.00 47.41 96 GLU A C 1
ATOM 698 O O . GLU A 1 96 ? 24.633 20.350 24.829 1.00 47.41 96 GLU A O 1
ATOM 703 N N . GLY A 1 97 ? 25.870 18.678 25.642 1.00 38.72 97 GLY A N 1
ATOM 704 C CA . GLY A 1 97 ? 24.827 18.042 26.444 1.00 38.72 97 GLY A CA 1
ATOM 705 C C . GLY A 1 97 ? 25.166 18.192 27.924 1.00 38.72 97 GLY A C 1
ATOM 706 O O . GLY A 1 97 ? 26.240 17.776 28.362 1.00 38.72 97 GLY A O 1
ATOM 707 N N . THR A 1 98 ? 24.270 18.806 28.694 1.00 35.59 98 THR A N 1
ATOM 708 C CA . THR A 1 98 ? 24.388 18.974 30.146 1.00 35.59 98 THR A CA 1
ATOM 709 C C . THR A 1 98 ? 24.573 17.618 30.826 1.00 35.59 98 THR A C 1
ATOM 711 O O . THR A 1 98 ? 23.682 16.770 30.790 1.00 35.59 98 THR A O 1
ATOM 714 N N . ARG A 1 99 ? 25.735 17.412 31.453 1.00 33.25 99 ARG A N 1
ATOM 715 C CA . ARG A 1 99 ? 25.911 16.361 32.458 1.00 33.25 99 ARG A CA 1
ATOM 716 C C . ARG A 1 99 ? 25.029 16.706 33.663 1.00 33.25 99 ARG A C 1
ATOM 718 O O . ARG A 1 99 ? 25.005 17.860 34.078 1.00 33.25 99 ARG A O 1
ATOM 725 N N . ASP A 1 100 ? 24.348 15.687 34.177 1.00 34.38 100 ASP A N 1
ATOM 726 C CA . ASP A 1 100 ? 23.501 15.663 35.379 1.00 34.38 100 ASP A CA 1
ATOM 727 C C . ASP A 1 100 ? 22.095 16.290 35.269 1.00 34.38 100 ASP A C 1
ATOM 729 O O . ASP A 1 100 ? 21.846 17.395 35.741 1.00 34.38 100 ASP A O 1
ATOM 733 N N . ALA A 1 101 ? 21.133 15.522 34.738 1.00 29.48 101 ALA A N 1
ATOM 734 C CA . ALA A 1 101 ? 19.715 15.603 35.120 1.00 29.48 101 ALA A CA 1
ATOM 735 C C . ALA A 1 101 ? 18.977 14.293 34.762 1.00 29.48 101 ALA A C 1
ATOM 737 O O . ALA A 1 101 ? 19.149 13.760 33.667 1.00 29.48 101 ALA A O 1
ATOM 738 N N . ALA A 1 102 ? 18.177 13.755 35.689 1.00 27.91 102 ALA A N 1
ATOM 739 C CA . ALA A 1 102 ? 17.352 12.559 35.480 1.00 27.91 102 ALA A CA 1
ATOM 740 C C . ALA A 1 102 ? 16.147 12.858 34.552 1.00 27.91 102 ALA A C 1
ATOM 742 O O . ALA A 1 102 ? 15.651 13.985 34.561 1.00 27.91 102 ALA A O 1
ATOM 743 N N . PRO A 1 103 ? 15.651 11.881 33.765 1.00 33.75 103 PRO A N 1
ATOM 744 C CA . PRO A 1 103 ? 14.664 12.125 32.719 1.00 33.75 103 PRO A CA 1
ATOM 745 C C . PRO A 1 103 ? 13.237 12.020 33.267 1.00 33.75 103 PRO A C 1
ATOM 747 O O . PRO A 1 103 ? 12.549 11.032 33.038 1.00 33.75 103 PRO A O 1
ATOM 750 N N . THR A 1 104 ? 12.777 13.040 33.981 1.00 31.81 104 THR A N 1
ATOM 751 C CA . THR A 1 104 ? 11.345 13.259 34.226 1.00 31.81 104 THR A CA 1
ATOM 752 C C . THR A 1 104 ? 11.091 14.761 34.263 1.00 31.81 104 THR A C 1
ATOM 754 O O . THR A 1 104 ? 11.791 15.474 34.974 1.00 31.81 104 THR A O 1
ATOM 757 N N . ASP A 1 105 ? 10.088 15.199 33.502 1.00 30.73 105 ASP A N 1
ATOM 758 C CA . ASP A 1 105 ? 9.535 16.560 33.420 1.00 30.73 105 ASP A CA 1
ATOM 759 C C . ASP A 1 105 ? 10.254 17.566 32.507 1.00 30.73 105 ASP A C 1
ATOM 761 O O . ASP A 1 105 ? 10.974 18.452 32.956 1.00 30.73 105 ASP A O 1
ATOM 765 N N . TYR A 1 106 ? 9.913 17.526 31.213 1.00 30.88 106 TYR A N 1
ATOM 766 C CA . TYR A 1 106 ? 9.879 18.738 30.387 1.00 30.88 106 TYR A CA 1
ATOM 767 C C . TYR A 1 106 ? 8.624 18.760 29.507 1.00 30.88 106 TYR A C 1
ATOM 769 O O . TYR A 1 106 ? 8.526 18.047 28.511 1.00 30.88 106 TYR A O 1
ATOM 777 N N . GLY A 1 107 ? 7.672 19.623 29.870 1.00 26.38 107 GLY A N 1
ATOM 778 C CA . GLY A 1 107 ? 6.689 20.177 28.944 1.00 26.38 107 GLY A CA 1
ATOM 779 C C . GLY A 1 107 ? 7.239 21.484 28.376 1.00 26.38 107 GLY A C 1
ATOM 780 O O . GLY A 1 107 ? 7.580 22.389 29.134 1.00 26.38 107 GLY A O 1
ATOM 781 N N . VAL A 1 108 ? 7.355 21.589 27.053 1.00 27.78 108 VAL A N 1
ATOM 782 C CA . VAL A 1 108 ? 7.728 22.845 26.388 1.00 27.78 108 VAL A CA 1
ATOM 783 C C . VAL A 1 108 ? 6.458 23.663 26.173 1.00 27.78 108 VAL A C 1
ATOM 785 O O . VAL A 1 108 ? 5.588 23.271 25.399 1.00 27.78 108 VAL A O 1
ATOM 788 N N . VAL A 1 109 ? 6.354 24.805 26.853 1.00 26.67 109 VAL A N 1
ATOM 789 C CA . VAL A 1 109 ? 5.340 25.826 26.567 1.00 26.67 109 VAL A CA 1
ATOM 790 C C . VAL A 1 109 ? 5.945 26.825 25.585 1.00 26.67 109 VAL A C 1
ATOM 792 O O . VAL A 1 109 ? 6.941 27.478 25.888 1.00 26.67 109 VAL A O 1
ATOM 795 N N . ILE A 1 110 ? 5.350 26.933 24.399 1.00 30.20 110 ILE A N 1
ATOM 796 C CA . ILE A 1 110 ? 5.703 27.936 23.390 1.00 30.20 110 ILE A CA 1
ATOM 797 C C . ILE A 1 110 ? 4.984 29.235 23.763 1.00 30.20 110 ILE A C 1
ATOM 799 O O . ILE A 1 110 ? 3.759 29.308 23.661 1.00 30.20 110 ILE A O 1
ATOM 803 N N . THR A 1 111 ? 5.718 30.267 24.176 1.00 30.31 111 THR A N 1
ATOM 804 C CA . THR A 1 111 ? 5.188 31.637 24.210 1.00 30.31 111 THR A CA 1
ATOM 805 C C . THR A 1 111 ? 5.504 32.336 22.887 1.00 30.31 111 THR A C 1
ATOM 807 O O . THR A 1 111 ? 6.555 32.130 22.280 1.00 30.31 111 THR A O 1
ATOM 810 N N . GLY A 1 112 ? 4.527 33.091 22.380 1.00 31.84 112 GLY A N 1
ATOM 811 C CA . GLY A 1 112 ? 4.598 33.763 21.083 1.00 31.84 112 GLY A CA 1
ATOM 812 C C . GLY A 1 112 ? 5.690 34.844 20.998 1.00 31.84 112 GLY A C 1
ATOM 813 O O . GLY A 1 112 ? 6.288 35.224 22.003 1.00 31.84 112 GLY A O 1
ATOM 814 N N . PRO A 1 113 ? 5.962 35.353 19.786 1.00 29.75 113 PRO A N 1
ATOM 815 C CA . PRO A 1 113 ? 7.126 36.187 19.505 1.00 29.75 113 PRO A CA 1
ATOM 816 C C . PRO A 1 113 ? 7.021 37.570 20.169 1.00 29.75 113 PRO A C 1
ATOM 818 O O . PRO A 1 113 ? 6.101 38.326 19.863 1.00 29.75 113 PRO A O 1
ATOM 821 N N . GLY A 1 114 ? 7.992 37.921 21.022 1.00 39.12 114 GLY A N 1
ATOM 822 C CA . GLY A 1 114 ? 8.180 39.299 21.500 1.00 39.12 114 GLY A CA 1
ATOM 823 C C . GLY A 1 114 ? 8.686 39.492 22.933 1.00 39.12 114 GLY A C 1
ATOM 824 O O . GLY A 1 114 ? 9.065 40.611 23.264 1.00 39.12 114 GLY A O 1
ATOM 825 N N . GLU A 1 115 ? 8.745 38.457 23.772 1.00 33.88 115 GLU A N 1
ATOM 826 C CA . GLU A 1 115 ? 9.172 38.606 25.174 1.00 33.88 115 GLU A CA 1
ATOM 827 C C . GLU A 1 115 ? 10.477 37.853 25.467 1.00 33.88 115 GLU A C 1
ATOM 829 O O . GLU A 1 115 ? 10.681 36.720 25.030 1.00 33.88 115 GLU A O 1
ATOM 834 N N . ALA A 1 116 ? 11.389 38.509 26.193 1.00 32.28 116 ALA A N 1
ATOM 835 C CA . ALA A 1 116 ? 12.638 37.904 26.644 1.00 32.28 116 ALA A CA 1
ATOM 836 C C . ALA A 1 116 ? 12.361 36.804 27.689 1.00 32.28 116 ALA A C 1
ATOM 838 O O . ALA A 1 116 ? 11.502 36.993 28.553 1.00 32.28 116 ALA A O 1
ATOM 839 N N . PRO A 1 117 ? 13.092 35.674 27.661 1.00 32.31 117 PRO A N 1
ATOM 840 C CA . PRO A 1 117 ? 12.873 34.590 28.610 1.00 32.31 117 PRO A CA 1
ATOM 841 C C . PRO A 1 117 ? 13.231 35.037 30.034 1.00 32.31 117 PRO A C 1
ATOM 843 O O . PRO A 1 117 ? 14.359 35.450 30.302 1.00 32.31 117 PRO A O 1
ATOM 846 N N . PHE A 1 118 ? 12.275 34.919 30.956 1.00 29.34 118 PHE A N 1
ATOM 847 C CA . PHE A 1 118 ? 12.506 35.037 32.394 1.00 29.34 118 PHE A CA 1
ATOM 848 C C . PHE A 1 118 ? 12.618 33.635 33.005 1.00 29.34 118 PHE A C 1
ATOM 850 O O . PHE A 1 118 ? 11.787 32.768 32.741 1.00 29.34 118 PHE A O 1
ATOM 857 N N . VAL A 1 119 ? 13.652 33.410 33.817 1.00 27.44 119 VAL A N 1
ATOM 858 C CA . VAL A 1 119 ? 13.849 32.174 34.585 1.00 27.44 119 VAL A CA 1
ATOM 859 C C . VAL A 1 119 ? 13.456 32.467 36.027 1.00 27.44 119 VAL A C 1
ATOM 861 O O . VAL A 1 119 ? 14.187 33.170 36.722 1.00 27.44 119 VAL A O 1
ATOM 864 N N . ASP A 1 120 ? 12.332 31.918 36.483 1.00 26.67 120 ASP A N 1
ATOM 865 C CA . ASP A 1 120 ? 11.986 31.944 37.902 1.00 26.67 120 ASP A CA 1
ATOM 866 C C . ASP A 1 120 ? 12.699 30.793 38.631 1.00 26.67 120 ASP A C 1
ATOM 868 O O . ASP A 1 120 ? 12.576 29.621 38.262 1.00 26.67 120 ASP A O 1
ATOM 872 N N . ARG A 1 121 ? 13.495 31.128 39.651 1.00 30.44 121 ARG A N 1
ATOM 873 C CA . ARG A 1 121 ? 14.144 30.163 40.545 1.00 30.44 121 ARG A CA 1
ATOM 874 C C . ARG A 1 121 ? 13.551 30.307 41.942 1.00 30.44 121 ARG A C 1
ATOM 876 O O . ARG A 1 121 ? 14.025 31.119 42.730 1.00 30.44 121 ARG A O 1
ATOM 883 N N . GLY A 1 122 ? 12.649 29.390 42.281 1.00 27.31 122 GLY A N 1
ATOM 884 C CA . GLY A 1 122 ? 12.474 28.919 43.653 1.00 27.31 122 GLY A CA 1
ATOM 885 C C . GLY A 1 122 ? 11.035 28.894 44.156 1.00 27.31 122 GLY A C 1
ATOM 886 O O . GLY A 1 122 ? 10.438 29.932 44.389 1.00 27.31 122 GLY A O 1
ATOM 887 N N . ALA A 1 123 ? 10.530 27.701 44.470 1.00 28.38 123 ALA A N 1
ATOM 888 C CA . ALA A 1 123 ? 10.379 27.257 45.859 1.00 28.38 123 ALA A CA 1
ATOM 889 C C . ALA A 1 123 ? 9.666 25.898 45.911 1.00 28.38 123 ALA A C 1
ATOM 891 O O . ALA A 1 123 ? 8.582 25.702 45.369 1.00 28.38 123 ALA A O 1
ATOM 892 N N . ALA A 1 124 ? 10.298 24.959 46.608 1.00 30.67 124 ALA A N 1
ATOM 893 C CA . ALA A 1 124 ? 9.740 23.669 46.960 1.00 30.67 124 ALA A CA 1
ATOM 894 C C . ALA A 1 124 ? 8.575 23.803 47.959 1.00 30.67 124 ALA A C 1
ATOM 896 O O . ALA A 1 124 ? 8.663 24.559 48.923 1.00 30.67 124 ALA A O 1
ATOM 897 N N . GLY A 1 125 ? 7.547 22.971 47.769 1.00 29.89 125 GLY A N 1
ATOM 898 C CA . GLY A 1 125 ? 6.702 22.419 48.830 1.00 29.89 125 GLY A CA 1
ATOM 899 C C . GLY A 1 125 ? 5.831 23.389 49.635 1.00 29.89 125 GLY A C 1
ATOM 900 O O . GLY A 1 125 ? 6.282 23.967 50.621 1.00 29.89 125 GLY A O 1
ATOM 901 N N . ARG A 1 126 ? 4.531 23.415 49.315 1.00 28.59 126 ARG A N 1
ATOM 902 C CA . ARG A 1 126 ? 3.390 23.253 50.246 1.00 28.59 126 ARG A CA 1
ATOM 903 C C . ARG A 1 126 ? 2.087 23.492 49.481 1.00 28.59 126 ARG A C 1
ATOM 905 O O . ARG A 1 126 ? 1.967 24.462 48.744 1.00 28.59 126 ARG A O 1
ATOM 912 N N . GLY A 1 127 ? 1.136 22.570 49.624 1.00 27.23 127 GLY A N 1
ATOM 913 C CA . GLY A 1 127 ? -0.150 22.643 48.938 1.00 27.23 127 GLY A CA 1
ATOM 914 C C . GLY A 1 127 ? -1.007 23.806 49.420 1.00 27.23 127 GLY A C 1
ATOM 915 O O . GLY A 1 127 ? -0.942 24.161 50.593 1.00 27.23 127 GLY A O 1
ATOM 916 N N . VAL A 1 128 ? -1.850 24.338 48.532 1.00 25.91 128 VAL A N 1
ATOM 917 C CA . VAL A 1 128 ? -3.033 25.115 48.911 1.00 25.91 128 VAL A CA 1
ATOM 918 C C . VAL A 1 128 ? -4.159 24.871 47.902 1.00 25.91 128 VAL A C 1
ATOM 920 O O . VAL A 1 128 ? -3.968 24.858 46.690 1.00 25.91 128 VAL A O 1
ATOM 923 N N . SER A 1 129 ? -5.326 24.647 48.496 1.00 23.56 129 SER A N 1
ATOM 924 C CA . SER A 1 129 ? -6.675 24.515 47.960 1.00 23.56 129 SER A CA 1
ATOM 925 C C . SER A 1 129 ? -7.146 25.697 47.103 1.00 23.56 129 SER A C 1
ATOM 927 O O . SER A 1 129 ? -6.773 26.845 47.326 1.00 23.56 129 SER A O 1
ATOM 929 N N . TRP A 1 130 ? -8.085 25.384 46.208 1.00 30.23 130 TRP A N 1
ATOM 930 C CA . TRP A 1 130 ? -8.983 26.286 45.487 1.00 30.23 130 TRP A CA 1
ATOM 931 C C . TRP A 1 130 ? -9.585 27.400 46.356 1.00 30.23 130 TRP A C 1
ATOM 933 O O . TRP A 1 130 ? -10.117 27.103 47.426 1.00 30.23 130 TRP A O 1
ATOM 943 N N . CYS A 1 131 ? -9.602 28.636 45.833 1.00 23.16 131 CYS A N 1
ATOM 944 C CA . CYS A 1 131 ? -10.683 29.616 46.016 1.00 23.16 131 CYS A CA 1
ATOM 945 C C . CYS A 1 131 ? -10.586 30.797 45.020 1.00 23.16 131 CYS A C 1
ATOM 947 O O . CYS A 1 131 ? -9.597 31.516 44.957 1.00 23.16 131 CYS A O 1
ATOM 949 N N . SER A 1 132 ? -11.676 30.948 44.268 1.00 29.28 132 SER A N 1
ATOM 950 C CA . SER A 1 132 ? -12.320 32.123 43.651 1.00 29.28 132 SER A CA 1
ATOM 951 C C . SER A 1 132 ? -11.784 33.547 43.898 1.00 29.28 132 SER A C 1
ATOM 953 O O . SER A 1 132 ? -11.663 33.947 45.052 1.00 29.28 132 SER A O 1
ATOM 955 N N . ALA A 1 133 ? -11.688 34.350 42.815 1.00 27.56 133 ALA A N 1
ATOM 956 C CA . ALA A 1 133 ? -12.242 35.721 42.609 1.00 27.56 133 ALA A CA 1
ATOM 957 C C . ALA A 1 133 ? -11.547 36.435 41.405 1.00 27.56 133 ALA A C 1
ATOM 959 O O . ALA A 1 133 ? -10.526 35.941 40.941 1.00 27.56 133 ALA A O 1
ATOM 960 N N . PRO A 1 134 ? -11.962 37.642 40.953 1.00 34.56 134 PRO A N 1
ATOM 961 C CA . PRO A 1 134 ? -13.279 38.080 40.484 1.00 34.56 134 PRO A CA 1
ATOM 962 C C . PRO A 1 134 ? -13.227 38.753 39.081 1.00 34.56 134 PRO A C 1
ATOM 964 O O . PRO A 1 134 ? -12.195 38.869 38.429 1.00 34.56 134 PRO A O 1
ATOM 967 N N . ARG A 1 135 ? -14.403 39.209 38.633 1.00 30.88 135 ARG A N 1
ATOM 968 C CA . ARG A 1 135 ? -14.692 39.971 37.406 1.00 30.88 135 ARG A CA 1
ATOM 969 C C . ARG A 1 135 ? -13.888 41.278 37.273 1.00 30.88 135 ARG A C 1
ATOM 971 O O . ARG A 1 135 ? -13.821 42.042 38.228 1.00 30.88 135 ARG A O 1
ATOM 978 N N . GLY A 1 136 ? -13.537 41.616 36.027 1.00 25.42 136 GLY A N 1
ATOM 979 C CA . GLY A 1 136 ? -13.559 42.996 35.516 1.00 25.42 136 GLY A CA 1
ATOM 980 C C . GLY A 1 136 ? -12.205 43.596 35.131 1.00 25.42 136 GLY A C 1
ATOM 981 O O . GLY A 1 136 ? -11.385 43.882 35.991 1.00 25.42 136 GLY A O 1
ATOM 982 N N . GLY A 1 137 ? -12.017 43.873 33.836 1.00 24.95 137 GLY A N 1
ATOM 983 C CA . GLY A 1 137 ? -10.883 44.655 33.337 1.00 24.95 137 GLY A CA 1
ATOM 984 C C . GLY A 1 137 ? -10.713 44.564 31.824 1.00 24.95 137 GLY A C 1
ATOM 985 O O . GLY A 1 137 ? -9.816 43.888 31.340 1.00 24.95 137 GLY A O 1
ATOM 986 N N . TYR A 1 138 ? -11.605 45.213 31.073 1.00 28.97 138 TYR A N 1
ATOM 987 C CA . TYR A 1 138 ? -11.502 45.364 29.620 1.00 28.97 138 TYR A CA 1
ATOM 988 C C . TYR A 1 138 ? -10.228 46.135 29.236 1.00 28.97 138 TYR A C 1
ATOM 990 O O . TYR A 1 138 ? -10.104 47.313 29.564 1.00 28.97 138 TYR A O 1
ATOM 998 N N . LEU A 1 139 ? -9.358 45.519 28.435 1.00 28.06 139 LEU A N 1
ATOM 999 C CA . LEU A 1 139 ? -8.449 46.230 27.536 1.00 28.06 139 LEU A CA 1
ATOM 1000 C C . LEU A 1 139 ? -8.687 45.716 26.115 1.00 28.06 139 LEU A C 1
ATOM 1002 O O . LEU A 1 139 ? -8.483 44.546 25.804 1.00 28.06 139 LEU A O 1
ATOM 1006 N N . ARG A 1 140 ? -9.201 46.615 25.269 1.00 34.12 140 ARG A N 1
ATOM 1007 C CA . ARG A 1 140 ? -9.414 46.401 23.837 1.00 34.12 140 ARG A CA 1
ATOM 1008 C C . ARG A 1 140 ? -8.053 46.235 23.157 1.00 34.12 140 ARG A C 1
ATOM 1010 O O . ARG A 1 140 ? -7.330 47.216 23.016 1.00 34.12 140 ARG A O 1
ATOM 1017 N N . ALA A 1 141 ? -7.742 45.026 22.702 1.00 30.34 141 ALA A N 1
ATOM 1018 C CA . ALA A 1 141 ? -6.704 44.791 21.706 1.00 30.34 141 ALA A CA 1
ATOM 1019 C C . ALA A 1 141 ? -7.363 44.705 20.323 1.00 30.34 141 ALA A C 1
ATOM 1021 O O . ALA A 1 141 ? -8.383 44.039 20.148 1.00 30.34 141 ALA A O 1
ATOM 1022 N N . ALA A 1 142 ? -6.811 45.458 19.376 1.00 29.31 142 ALA A N 1
ATOM 1023 C CA . ALA A 1 142 ? -7.321 45.636 18.027 1.00 29.31 142 ALA A CA 1
ATOM 1024 C C . ALA A 1 142 ? -7.467 44.303 17.272 1.00 29.31 142 ALA A C 1
ATOM 1026 O O . ALA A 1 142 ? -6.541 43.493 17.225 1.00 29.31 142 ALA A O 1
ATOM 1027 N N . GLU A 1 143 ? -8.628 44.107 16.645 1.00 28.44 143 GLU A N 1
ATOM 1028 C CA . GLU A 1 143 ? -8.900 43.006 15.723 1.00 28.44 143 GLU A CA 1
ATOM 1029 C C . GLU A 1 143 ? -8.026 43.138 14.467 1.00 28.44 143 GLU A C 1
ATOM 1031 O O . GLU A 1 143 ? -8.398 43.777 13.482 1.00 28.44 143 GLU A O 1
ATOM 1036 N N . ALA A 1 144 ? -6.864 42.489 14.469 1.00 29.69 144 ALA A N 1
ATOM 1037 C CA . ALA A 1 144 ? -6.201 42.116 13.232 1.00 29.69 144 ALA A CA 1
ATOM 1038 C C . ALA A 1 144 ? -6.955 40.913 12.647 1.00 29.69 144 ALA A C 1
ATOM 1040 O O . ALA A 1 144 ? -6.694 39.761 12.999 1.00 29.69 144 ALA A O 1
ATOM 1041 N N . ARG A 1 145 ? -7.930 41.188 11.773 1.00 30.98 145 ARG A N 1
ATOM 1042 C CA . ARG A 1 145 ? -8.559 40.172 10.922 1.00 30.98 145 ARG A CA 1
ATOM 1043 C C . ARG A 1 145 ? -7.462 39.475 10.116 1.00 30.98 145 ARG A C 1
ATOM 1045 O O . ARG A 1 145 ? -6.971 40.023 9.135 1.00 30.98 145 ARG A O 1
ATOM 1052 N N . ARG A 1 146 ? -7.069 38.269 10.528 1.00 34.03 146 ARG A N 1
ATOM 1053 C CA . ARG A 1 146 ? -6.332 37.351 9.659 1.00 34.03 146 ARG A CA 1
ATOM 1054 C C . ARG A 1 146 ? -7.314 36.870 8.599 1.00 34.03 146 ARG A C 1
ATOM 1056 O O . ARG A 1 146 ? -8.250 36.140 8.916 1.00 34.03 146 ARG A O 1
ATOM 1063 N N . GLU A 1 147 ? -7.133 37.320 7.360 1.00 25.61 147 GLU A N 1
ATOM 1064 C CA . GLU A 1 147 ? -7.778 36.676 6.220 1.00 25.61 147 GLU A CA 1
ATOM 1065 C C . GLU A 1 147 ? -7.359 35.198 6.212 1.00 25.61 147 GLU A C 1
ATOM 1067 O O . GLU A 1 147 ? -6.158 34.911 6.236 1.00 25.61 147 GLU A O 1
ATOM 1072 N N . PRO A 1 148 ? -8.303 34.241 6.210 1.00 32.88 148 PRO A N 1
ATOM 1073 C CA . PRO A 1 148 ? -7.947 32.851 6.001 1.00 32.88 148 PRO A CA 1
ATOM 1074 C C . PRO A 1 148 ? -7.323 32.731 4.610 1.00 32.88 148 PRO A C 1
ATOM 1076 O O . PRO A 1 148 ? -7.872 33.242 3.628 1.00 32.88 148 PRO A O 1
ATOM 1079 N N . ALA A 1 149 ? -6.165 32.068 4.534 1.00 34.84 149 ALA A N 1
ATOM 1080 C CA . ALA A 1 149 ? -5.535 31.708 3.274 1.00 34.84 149 ALA A CA 1
ATOM 1081 C C . ALA A 1 149 ? -6.610 31.111 2.360 1.00 34.84 149 ALA A C 1
ATOM 1083 O O . ALA A 1 149 ? -7.279 30.146 2.734 1.00 34.84 149 ALA A O 1
ATOM 1084 N N . ARG A 1 150 ? -6.839 31.735 1.199 1.00 31.39 150 ARG A N 1
ATOM 1085 C CA . ARG A 1 150 ? -7.849 31.285 0.240 1.00 31.39 150 ARG A CA 1
ATOM 1086 C C . ARG A 1 150 ? -7.546 29.831 -0.134 1.00 31.39 150 ARG A C 1
ATOM 1088 O O . ARG A 1 150 ? -6.682 29.588 -0.975 1.00 31.39 150 ARG A O 1
ATOM 1095 N N . ARG A 1 151 ? -8.257 28.874 0.481 1.00 38.25 151 ARG A N 1
ATOM 1096 C CA . ARG A 1 151 ? -8.306 27.473 0.046 1.00 38.25 151 ARG A CA 1
ATOM 1097 C C . ARG A 1 151 ? -8.706 27.499 -1.427 1.00 38.25 151 ARG A C 1
ATOM 1099 O O . ARG A 1 151 ? -9.800 27.945 -1.777 1.00 38.25 151 ARG A O 1
ATOM 1106 N N . ARG A 1 152 ? -7.785 27.096 -2.304 1.00 34.59 152 ARG A N 1
ATOM 1107 C CA . ARG A 1 152 ? -8.067 26.933 -3.731 1.00 34.59 152 ARG A CA 1
ATOM 1108 C C . ARG A 1 152 ? -9.113 25.830 -3.847 1.00 34.59 152 ARG A C 1
ATOM 1110 O O . ARG A 1 152 ? -8.822 24.668 -3.596 1.00 34.59 152 ARG A O 1
ATOM 1117 N N . GLN A 1 153 ? -10.332 26.216 -4.203 1.00 27.92 153 GLN A N 1
ATOM 1118 C CA . GLN A 1 153 ? -11.391 25.293 -4.584 1.00 27.92 153 GLN A CA 1
ATOM 1119 C C . GLN A 1 153 ? -10.858 24.422 -5.729 1.00 27.92 153 GLN A C 1
ATOM 1121 O O . GLN A 1 153 ? -10.603 24.927 -6.825 1.00 27.92 153 GLN A O 1
ATOM 1126 N N . TYR A 1 154 ? -10.650 23.130 -5.468 1.00 35.47 154 TYR A N 1
ATOM 1127 C CA . TYR A 1 154 ? -10.430 22.152 -6.525 1.00 35.47 154 TYR A CA 1
ATOM 1128 C C . TYR A 1 154 ? -11.658 22.191 -7.436 1.00 35.47 154 TYR A C 1
ATOM 1130 O O . TYR A 1 154 ? -12.761 21.818 -7.030 1.00 35.47 154 TYR A O 1
ATOM 1138 N N . ARG A 1 155 ? -11.486 22.719 -8.650 1.00 29.67 155 ARG A N 1
ATOM 1139 C CA . ARG A 1 155 ? -12.496 22.599 -9.696 1.00 29.67 155 ARG A CA 1
ATOM 1140 C C . ARG A 1 155 ? -12.442 21.154 -10.188 1.00 29.67 155 ARG A C 1
ATOM 1142 O O . ARG A 1 155 ? -11.358 20.742 -10.600 1.00 29.67 155 ARG A O 1
ATOM 1149 N N . PRO A 1 156 ? -13.555 20.398 -10.170 1.00 36.69 156 PRO A N 1
ATOM 1150 C CA . PRO A 1 156 ? -13.600 19.160 -10.927 1.00 36.69 156 PRO A CA 1
ATOM 1151 C C . PRO A 1 156 ? -13.300 19.541 -12.375 1.00 36.69 156 PRO A C 1
ATOM 1153 O O . PRO A 1 156 ? -13.884 20.494 -12.897 1.00 36.69 156 PRO A O 1
ATOM 1156 N N . ASP A 1 157 ? -12.298 18.876 -12.938 1.00 43.03 157 ASP A N 1
ATOM 1157 C CA . ASP A 1 157 ? -11.778 19.077 -14.284 1.00 43.03 157 ASP A CA 1
ATOM 1158 C C . ASP A 1 157 ? -12.893 19.475 -15.264 1.00 43.03 157 ASP A C 1
ATOM 1160 O O . ASP A 1 157 ? -13.854 18.737 -15.508 1.00 43.03 157 ASP A O 1
ATOM 1164 N N . GLY A 1 158 ? -12.772 20.687 -15.806 1.00 30.56 158 GLY A N 1
ATOM 1165 C CA . GLY A 1 158 ? -13.518 21.086 -16.981 1.00 30.56 158 GLY A CA 1
ATOM 1166 C C . GLY A 1 158 ? -12.989 20.290 -18.161 1.00 30.56 158 GLY A C 1
ATOM 1167 O O . GLY A 1 158 ? -12.104 20.779 -18.846 1.00 30.56 158 GLY A O 1
ATOM 1168 N N . ARG A 1 159 ? -13.542 19.086 -18.360 1.00 36.38 159 ARG A N 1
ATOM 1169 C CA . ARG A 1 159 ? -13.414 18.231 -19.550 1.00 36.38 159 ARG A CA 1
ATOM 1170 C C . ARG A 1 159 ? -12.130 18.488 -20.350 1.00 36.38 159 ARG A C 1
ATOM 1172 O O . ARG A 1 159 ? -12.187 19.024 -21.456 1.00 36.38 159 ARG A O 1
ATOM 1179 N N . ARG A 1 160 ? -10.974 18.059 -19.841 1.00 38.44 160 ARG A N 1
ATOM 1180 C CA . ARG A 1 160 ? -9.851 17.758 -20.734 1.00 38.44 160 ARG A CA 1
ATOM 1181 C C . ARG A 1 160 ? -10.198 16.509 -21.545 1.00 38.44 160 ARG A C 1
ATOM 1183 O O . ARG A 1 160 ? -10.033 15.377 -21.093 1.00 38.44 160 ARG A O 1
ATOM 1190 N N . GLU A 1 161 ? -10.705 16.723 -22.757 1.00 33.25 161 GLU A N 1
ATOM 1191 C CA . GLU A 1 161 ? -10.668 15.719 -23.820 1.00 33.25 161 GLU A CA 1
ATOM 1192 C C . GLU A 1 161 ? -9.219 15.211 -23.947 1.00 33.25 161 GLU A C 1
ATOM 1194 O O . GLU A 1 161 ? -8.313 15.972 -24.279 1.00 33.25 161 GLU A O 1
ATOM 1199 N N . GLY A 1 162 ? -8.978 13.941 -23.601 1.00 31.47 162 GLY A N 1
ATOM 1200 C CA . GLY A 1 162 ? -7.662 13.302 -23.751 1.00 31.47 162 GLY A CA 1
ATOM 1201 C C . GLY A 1 162 ? -7.264 12.282 -22.679 1.00 31.47 162 GLY A C 1
ATOM 1202 O O . GLY A 1 162 ? -6.271 11.582 -22.864 1.00 31.47 162 GLY A O 1
ATOM 1203 N N . TRP A 1 163 ? -8.016 12.159 -21.580 1.00 36.91 163 TRP A N 1
ATOM 1204 C CA . TRP A 1 163 ? -7.675 11.243 -20.479 1.00 36.91 163 TRP A CA 1
ATOM 1205 C C . TRP A 1 163 ? -8.162 9.789 -20.681 1.00 36.91 163 TRP A C 1
ATOM 1207 O O . TRP A 1 163 ? -7.683 8.890 -19.998 1.00 36.91 163 TRP A O 1
ATOM 1217 N N . ALA A 1 164 ? -8.988 9.513 -21.699 1.00 38.00 164 ALA A N 1
ATOM 1218 C CA . ALA A 1 164 ? -9.232 8.150 -22.187 1.00 38.00 164 ALA A CA 1
ATOM 1219 C C . ALA A 1 164 ? -8.024 7.641 -23.002 1.00 38.00 164 ALA A C 1
ATOM 1221 O O . ALA A 1 164 ? -8.135 7.280 -24.174 1.00 38.00 164 ALA A O 1
ATOM 1222 N N . ARG A 1 165 ? -6.823 7.681 -22.416 1.00 57.78 165 ARG A N 1
ATOM 1223 C CA . ARG A 1 165 ? -5.679 6.960 -22.965 1.00 57.78 165 ARG A CA 1
ATOM 1224 C C . ARG A 1 165 ? -5.845 5.507 -22.555 1.00 57.78 165 ARG A C 1
ATOM 1226 O O . ARG A 1 165 ? -5.840 5.203 -21.368 1.00 57.78 165 ARG A O 1
ATOM 1233 N N . MET A 1 166 ? -5.984 4.639 -23.556 1.00 65.56 166 MET A N 1
ATOM 1234 C CA . MET A 1 166 ? -5.825 3.193 -23.406 1.00 65.56 166 MET A CA 1
ATOM 1235 C C . MET A 1 166 ? -4.643 2.900 -22.467 1.00 65.56 166 MET A C 1
ATOM 1237 O O . MET A 1 166 ? -3.601 3.562 -22.608 1.00 65.56 166 MET A O 1
ATOM 1241 N N . PRO A 1 167 ? -4.778 1.956 -21.522 1.00 79.75 167 PRO A N 1
ATOM 1242 C CA . PRO A 1 167 ? -3.690 1.646 -20.614 1.00 79.75 167 PRO A CA 1
ATOM 1243 C C . PRO A 1 167 ? -2.455 1.224 -21.417 1.00 79.75 167 PRO A C 1
ATOM 1245 O O . PRO A 1 167 ? -2.545 0.503 -22.411 1.00 79.75 167 PRO A O 1
ATOM 1248 N N . ARG A 1 168 ? -1.294 1.748 -21.022 1.00 91.75 168 ARG A N 1
ATOM 1249 C CA . ARG A 1 168 ? 0.008 1.429 -21.622 1.00 91.75 168 ARG A CA 1
ATOM 1250 C C . ARG A 1 168 ? 0.702 0.372 -20.758 1.00 91.75 168 ARG A C 1
ATOM 1252 O O . ARG A 1 168 ? 0.430 0.333 -19.557 1.00 91.75 168 ARG A O 1
ATOM 1259 N N . PRO A 1 169 ? 1.638 -0.414 -21.321 1.00 96.62 169 PRO A N 1
ATOM 1260 C CA . PRO A 1 169 ? 2.515 -1.266 -20.527 1.00 96.62 169 PRO A CA 1
ATOM 1261 C C . PRO A 1 169 ? 3.148 -0.511 -19.356 1.00 96.62 169 PRO A C 1
ATOM 1263 O O . PRO A 1 169 ? 3.530 0.655 -19.502 1.00 96.62 169 PRO A O 1
ATOM 1266 N N . ILE A 1 170 ? 3.286 -1.191 -18.222 1.00 98.19 170 ILE A N 1
ATOM 1267 C CA . ILE A 1 170 ? 3.861 -0.640 -16.994 1.00 98.19 170 ILE A CA 1
ATOM 1268 C C . ILE A 1 170 ? 5.262 -1.209 -16.770 1.00 98.19 170 ILE A C 1
ATOM 1270 O O . ILE A 1 170 ? 5.490 -2.406 -16.932 1.00 98.19 170 ILE A O 1
ATOM 1274 N N . GLU A 1 171 ? 6.185 -0.341 -16.375 1.00 98.56 171 GLU A N 1
ATOM 1275 C CA . GLU A 1 171 ? 7.458 -0.684 -15.750 1.00 98.56 171 GLU A CA 1
ATOM 1276 C C . GLU A 1 171 ? 7.286 -0.645 -14.226 1.00 98.56 171 GLU A C 1
ATOM 1278 O O . GLU A 1 171 ? 6.742 0.325 -13.686 1.00 98.56 171 GLU A O 1
ATOM 1283 N N . VAL A 1 172 ? 7.745 -1.692 -13.532 1.00 98.75 172 VAL A N 1
ATOM 1284 C CA . VAL A 1 172 ? 7.704 -1.780 -12.065 1.00 98.75 172 VAL A CA 1
ATOM 1285 C C . VAL A 1 172 ? 9.102 -2.059 -11.543 1.00 98.75 172 VAL A C 1
ATOM 1287 O O . VAL A 1 172 ? 9.662 -3.120 -11.802 1.00 98.75 172 VAL A O 1
ATOM 1290 N N . HIS A 1 173 ? 9.667 -1.110 -10.797 1.00 98.75 173 HIS A N 1
ATOM 1291 C CA . HIS A 1 173 ? 11.059 -1.191 -10.351 1.00 98.75 173 HIS A CA 1
ATOM 1292 C C . HIS A 1 173 ? 11.184 -0.902 -8.867 1.00 98.75 173 HIS A C 1
ATOM 1294 O O . HIS A 1 173 ? 10.682 0.110 -8.378 1.00 98.75 173 HIS A O 1
ATOM 1300 N N . LYS A 1 174 ? 11.883 -1.786 -8.154 1.00 98.75 174 LYS A N 1
ATOM 1301 C CA . LYS A 1 174 ? 12.240 -1.596 -6.749 1.00 98.75 174 LYS A CA 1
ATOM 1302 C C . LYS A 1 174 ? 13.628 -0.967 -6.656 1.00 98.75 174 LYS A C 1
ATOM 1304 O O . LYS A 1 174 ? 14.579 -1.484 -7.232 1.00 98.75 174 LYS A O 1
ATOM 1309 N N . VAL A 1 175 ? 13.738 0.132 -5.918 1.00 98.69 175 VAL A N 1
ATOM 1310 C CA . VAL A 1 175 ? 14.993 0.850 -5.671 1.00 98.69 175 VAL A CA 1
ATOM 1311 C C . VAL A 1 175 ? 15.264 0.945 -4.177 1.00 98.69 175 VAL A C 1
ATOM 1313 O O . VAL A 1 175 ? 14.357 1.243 -3.400 1.00 98.69 175 VAL A O 1
ATOM 1316 N N . ALA A 1 176 ? 16.509 0.691 -3.779 1.00 98.31 176 ALA A N 1
ATOM 1317 C CA . ALA A 1 176 ? 16.961 0.914 -2.411 1.00 98.31 176 ALA A CA 1
ATOM 1318 C C . ALA A 1 176 ? 16.970 2.415 -2.075 1.00 98.31 176 ALA A C 1
ATOM 1320 O O . ALA A 1 176 ? 17.110 3.255 -2.968 1.00 98.31 176 ALA A O 1
ATOM 1321 N N . ILE A 1 177 ? 16.806 2.728 -0.790 1.00 98.50 177 ILE A N 1
ATOM 1322 C CA . ILE A 1 177 ? 16.951 4.073 -0.230 1.00 98.50 177 ILE A CA 1
ATOM 1323 C C . ILE A 1 177 ? 18.072 3.996 0.807 1.00 98.50 177 ILE A C 1
ATOM 1325 O O . ILE A 1 177 ? 17.880 3.452 1.891 1.00 98.50 177 ILE A O 1
ATOM 1329 N N . GLU A 1 178 ? 19.244 4.531 0.475 1.00 97.25 178 GLU A N 1
ATOM 1330 C CA . GLU A 1 178 ? 20.454 4.416 1.308 1.00 97.25 178 GLU A CA 1
ATOM 1331 C C . GLU A 1 178 ? 20.541 5.507 2.396 1.00 97.25 178 GLU A C 1
ATOM 1333 O O . GLU A 1 178 ? 21.407 5.473 3.270 1.00 97.25 178 GLU A O 1
ATOM 1338 N N . SER A 1 179 ? 19.661 6.512 2.345 1.00 95.38 179 SER A N 1
ATOM 1339 C CA . SER A 1 179 ? 19.482 7.522 3.397 1.00 95.38 179 SER A CA 1
ATOM 1340 C C . SER A 1 179 ? 18.098 8.171 3.306 1.00 95.38 179 SER A C 1
ATOM 1342 O O . SER A 1 179 ? 17.492 8.163 2.237 1.00 95.38 179 SER A O 1
ATOM 1344 N N . VAL A 1 180 ? 17.613 8.803 4.384 1.00 92.12 180 VAL A N 1
ATOM 1345 C CA . VAL A 1 180 ? 16.286 9.465 4.441 1.00 92.12 180 VAL A CA 1
ATOM 1346 C C . VAL A 1 180 ? 15.924 10.400 3.271 1.00 92.12 180 VAL A C 1
ATOM 1348 O O . VAL A 1 180 ? 14.741 10.649 3.052 1.00 92.12 180 VAL A O 1
ATOM 1351 N N . THR A 1 181 ? 16.901 10.945 2.542 1.00 97.00 181 THR A N 1
ATOM 1352 C CA . THR A 1 181 ? 16.701 11.851 1.393 1.00 97.00 181 THR A CA 1
ATOM 1353 C C . THR A 1 181 ? 17.299 11.300 0.095 1.00 97.00 181 THR A C 1
ATOM 1355 O O . THR A 1 181 ? 17.615 12.061 -0.817 1.00 97.00 181 THR A O 1
ATOM 1358 N N . ASP A 1 182 ? 17.519 9.990 0.006 1.00 98.25 182 ASP A N 1
ATOM 1359 C CA . ASP A 1 182 ? 18.079 9.354 -1.184 1.00 98.25 182 ASP A CA 1
ATOM 1360 C C . ASP A 1 182 ? 17.010 9.119 -2.264 1.00 98.25 182 ASP A C 1
ATOM 1362 O O . ASP A 1 182 ? 16.170 8.232 -2.145 1.00 98.25 182 ASP A O 1
ATOM 1366 N N . GLY A 1 183 ? 17.065 9.907 -3.342 1.00 97.94 183 GLY A N 1
ATOM 1367 C CA . GLY A 1 183 ? 16.296 9.696 -4.576 1.00 97.94 183 GLY A CA 1
ATOM 1368 C C . GLY A 1 183 ? 17.126 9.119 -5.733 1.00 97.94 183 GLY A C 1
ATOM 1369 O O . GLY A 1 183 ? 16.666 9.107 -6.878 1.00 97.94 183 GLY A O 1
ATOM 1370 N N . SER A 1 184 ? 18.365 8.681 -5.482 1.00 98.56 184 SER A N 1
ATOM 1371 C CA . SER A 1 184 ? 19.336 8.347 -6.533 1.00 98.56 184 SER A CA 1
ATOM 1372 C C . SER A 1 184 ? 18.951 7.116 -7.357 1.00 98.56 184 SER A C 1
ATOM 1374 O O . SER A 1 184 ? 19.224 7.077 -8.557 1.00 98.56 184 SER A O 1
ATOM 1376 N N . GLY A 1 185 ? 18.267 6.138 -6.756 1.00 98.62 185 GLY A N 1
ATOM 1377 C CA . GLY A 1 185 ? 17.754 4.969 -7.472 1.00 98.62 185 GLY A CA 1
ATOM 1378 C C . GLY A 1 185 ? 16.718 5.339 -8.537 1.00 98.62 185 GLY A C 1
ATOM 1379 O O . GLY A 1 185 ? 16.827 4.898 -9.679 1.00 98.62 185 GLY A O 1
ATOM 1380 N N . LEU A 1 186 ? 15.761 6.214 -8.198 1.00 98.75 186 LEU A N 1
ATOM 1381 C CA . LEU A 1 186 ? 14.797 6.754 -9.164 1.00 98.75 186 LEU A CA 1
ATOM 1382 C C . LEU A 1 186 ? 15.508 7.567 -10.253 1.00 98.75 186 LEU A C 1
ATOM 1384 O O . LEU A 1 186 ? 15.225 7.393 -11.436 1.00 98.75 186 LEU A O 1
ATOM 1388 N N . ALA A 1 187 ? 16.445 8.432 -9.855 1.00 98.75 187 ALA A N 1
ATOM 1389 C CA . ALA A 1 187 ? 17.226 9.237 -10.786 1.00 98.75 187 ALA A CA 1
ATOM 1390 C C . ALA A 1 187 ? 17.955 8.365 -11.820 1.00 98.75 187 ALA A C 1
ATOM 1392 O O . ALA A 1 187 ? 17.891 8.667 -13.009 1.00 98.75 187 ALA A O 1
ATOM 1393 N N . ARG A 1 188 ? 18.572 7.263 -11.375 1.00 98.81 188 ARG A N 1
ATOM 1394 C CA . ARG A 1 188 ? 19.271 6.309 -12.240 1.00 98.81 188 ARG A CA 1
ATOM 1395 C C . ARG A 1 188 ? 18.334 5.622 -13.232 1.00 98.81 188 ARG A C 1
ATOM 1397 O O . ARG A 1 188 ? 18.655 5.591 -14.408 1.00 98.81 188 ARG A O 1
ATOM 1404 N N . LEU A 1 189 ? 17.167 5.136 -12.794 1.00 98.75 189 LEU A N 1
ATOM 1405 C CA . LEU A 1 189 ? 16.187 4.515 -13.703 1.00 98.75 189 LEU A CA 1
ATOM 1406 C C . LEU A 1 189 ? 15.764 5.463 -14.836 1.00 98.75 189 LEU A C 1
ATOM 1408 O O . LEU A 1 189 ? 15.577 5.029 -15.973 1.00 98.75 189 LEU A O 1
ATOM 1412 N N . ILE A 1 190 ? 15.630 6.756 -14.525 1.00 98.75 190 ILE A N 1
ATOM 1413 C CA . ILE A 1 190 ? 15.306 7.788 -15.513 1.00 98.75 190 ILE A CA 1
ATOM 1414 C C . ILE A 1 190 ? 16.498 8.043 -16.446 1.00 98.75 190 ILE A C 1
ATOM 1416 O O . ILE A 1 190 ? 16.320 8.073 -17.662 1.00 98.75 190 ILE A O 1
ATOM 1420 N N . ASP A 1 191 ? 17.705 8.193 -15.895 1.00 98.56 191 ASP A N 1
ATOM 1421 C CA . ASP A 1 191 ? 18.928 8.448 -16.670 1.00 98.56 191 ASP A CA 1
ATOM 1422 C C . ASP A 1 191 ? 19.276 7.291 -17.620 1.00 98.56 191 ASP A C 1
ATOM 1424 O O . ASP A 1 191 ? 19.697 7.526 -18.752 1.00 98.56 191 ASP A O 1
ATOM 1428 N N . ASP A 1 192 ? 19.018 6.053 -17.197 1.00 98.44 192 ASP A N 1
ATOM 1429 C CA . ASP A 1 192 ? 19.233 4.838 -17.989 1.00 98.44 192 ASP A CA 1
ATOM 1430 C C . ASP A 1 192 ? 18.125 4.606 -19.040 1.00 98.44 192 ASP A C 1
ATOM 1432 O O . ASP A 1 192 ? 18.171 3.642 -19.807 1.00 98.44 192 ASP A O 1
ATOM 1436 N N . GLY A 1 193 ? 17.104 5.469 -19.096 1.00 97.81 193 GLY A N 1
ATOM 1437 C CA . GLY A 1 193 ? 16.009 5.359 -20.062 1.00 97.81 193 GLY A CA 1
ATOM 1438 C C . GLY A 1 193 ? 15.085 4.160 -19.815 1.00 97.81 193 GLY A C 1
ATOM 1439 O O . GLY A 1 193 ? 14.431 3.665 -20.745 1.00 97.81 193 GLY A O 1
ATOM 1440 N N . VAL A 1 194 ? 15.005 3.676 -18.570 1.00 98.19 194 VAL A N 1
ATOM 1441 C CA . VAL A 1 194 ? 14.033 2.640 -18.190 1.00 98.19 194 VAL A CA 1
ATOM 1442 C C . VAL A 1 194 ? 12.618 3.189 -18.369 1.00 98.19 194 VAL A C 1
ATOM 1444 O O . VAL A 1 194 ? 11.786 2.527 -18.983 1.00 98.19 194 VAL A O 1
ATOM 1447 N N . PHE A 1 195 ? 12.371 4.424 -17.940 1.00 98.25 195 PHE A N 1
ATOM 1448 C CA . PHE A 1 195 ? 11.162 5.205 -18.213 1.00 98.25 195 PHE A CA 1
ATOM 1449 C C . PHE A 1 195 ? 11.466 6.706 -18.083 1.00 98.25 195 PHE A C 1
ATOM 1451 O O . PHE A 1 195 ? 12.477 7.091 -17.501 1.00 98.25 195 PHE A O 1
ATOM 1458 N N . SER A 1 196 ? 10.591 7.570 -18.606 1.00 98.19 196 SER A N 1
ATOM 1459 C CA . SER A 1 196 ? 10.703 9.020 -18.396 1.00 98.19 196 SER A CA 1
ATOM 1460 C C . SER A 1 196 ? 10.210 9.419 -17.002 1.00 98.19 196 SER A C 1
ATOM 1462 O O . SER A 1 196 ? 9.263 8.826 -16.482 1.00 98.19 196 SER A O 1
ATOM 1464 N N . ALA A 1 197 ? 10.772 10.488 -16.429 1.00 98.31 197 ALA A N 1
ATOM 1465 C CA . ALA A 1 197 ? 10.244 11.100 -15.208 1.00 98.31 197 ALA A CA 1
ATOM 1466 C C . ALA A 1 197 ? 8.755 11.469 -15.342 1.00 98.31 197 ALA A C 1
ATOM 1468 O O . ALA A 1 197 ? 8.002 11.341 -14.379 1.00 98.31 197 ALA A O 1
ATOM 1469 N N . ASP A 1 198 ? 8.307 11.873 -16.535 1.00 97.69 198 ASP A N 1
ATOM 1470 C CA . ASP A 1 198 ? 6.909 12.240 -16.807 1.00 97.69 198 ASP A CA 1
ATOM 1471 C C . ASP A 1 198 ? 5.964 11.036 -16.914 1.00 97.69 198 ASP A C 1
ATOM 1473 O O . ASP A 1 198 ? 4.750 11.193 -16.795 1.00 97.69 198 ASP A O 1
ATOM 1477 N N . ASP A 1 199 ? 6.512 9.833 -17.097 1.00 97.50 199 ASP A N 1
ATOM 1478 C CA . ASP A 1 199 ? 5.750 8.587 -17.161 1.00 97.50 199 ASP A CA 1
ATOM 1479 C C . ASP A 1 199 ? 5.541 7.948 -15.775 1.00 97.50 199 ASP A C 1
ATOM 1481 O O . ASP A 1 199 ? 4.784 6.982 -15.668 1.00 97.50 199 ASP A O 1
ATOM 1485 N N . VAL A 1 200 ? 6.162 8.474 -14.706 1.00 98.50 200 VAL A N 1
ATOM 1486 C CA . VAL A 1 200 ? 5.958 7.983 -13.331 1.00 98.50 200 VAL A CA 1
ATOM 1487 C C . VAL A 1 200 ? 4.523 8.254 -12.879 1.00 98.50 200 VAL A C 1
ATOM 1489 O O . VAL A 1 200 ? 4.084 9.411 -12.819 1.00 98.50 200 VAL A O 1
ATOM 1492 N N . LEU A 1 201 ? 3.827 7.166 -12.538 1.00 97.69 201 LEU A N 1
ATOM 1493 C CA . LEU A 1 201 ? 2.425 7.127 -12.131 1.00 97.69 201 LEU A CA 1
ATOM 1494 C C . LEU A 1 201 ? 2.251 7.140 -10.622 1.00 97.69 201 LEU A C 1
ATOM 1496 O O . LEU A 1 201 ? 1.367 7.827 -10.126 1.00 97.69 201 LEU A O 1
ATOM 1500 N N . ALA A 1 202 ? 3.054 6.350 -9.911 1.00 98.31 202 ALA A N 1
ATOM 1501 C CA . ALA A 1 202 ? 2.985 6.221 -8.465 1.00 98.31 202 ALA A CA 1
ATOM 1502 C C . ALA A 1 202 ? 4.311 5.706 -7.903 1.00 98.31 202 ALA A C 1
ATOM 1504 O O . ALA A 1 202 ? 5.050 4.971 -8.564 1.00 98.31 202 ALA A O 1
ATOM 1505 N N . VAL A 1 203 ? 4.577 6.053 -6.649 1.00 98.50 203 VAL A N 1
ATOM 1506 C CA . VAL A 1 203 ? 5.684 5.515 -5.858 1.00 98.50 203 VAL A CA 1
ATOM 1507 C C . VAL A 1 203 ? 5.124 5.003 -4.540 1.00 98.50 203 VAL A C 1
ATOM 1509 O O . VAL A 1 203 ? 4.342 5.689 -3.886 1.00 98.50 203 VAL A O 1
ATOM 1512 N N . ILE A 1 204 ? 5.515 3.797 -4.141 1.00 98.56 204 ILE A N 1
ATOM 1513 C CA . ILE A 1 204 ? 5.106 3.180 -2.876 1.00 98.56 204 ILE A CA 1
ATOM 1514 C C . ILE A 1 204 ? 6.371 2.751 -2.145 1.00 98.56 204 ILE A C 1
ATOM 1516 O O . ILE A 1 204 ? 7.122 1.924 -2.660 1.00 98.56 204 ILE A O 1
ATOM 1520 N N . GLY A 1 205 ? 6.632 3.312 -0.966 1.00 97.56 205 GLY A N 1
ATOM 1521 C CA . GLY A 1 205 ? 7.922 3.139 -0.303 1.00 97.56 205 GLY A CA 1
ATOM 1522 C C . GLY A 1 205 ? 7.876 2.956 1.206 1.00 97.56 205 GLY A C 1
ATOM 1523 O O . GLY A 1 205 ? 6.910 3.299 1.893 1.00 97.56 205 GLY A O 1
ATOM 1524 N N . LYS A 1 206 ? 8.975 2.401 1.711 1.00 98.38 206 LYS A N 1
ATOM 1525 C CA . LYS A 1 206 ? 9.293 2.179 3.116 1.00 98.38 206 LYS A CA 1
ATOM 1526 C C . LYS A 1 206 ? 10.362 3.170 3.557 1.00 98.38 206 LYS A C 1
ATOM 1528 O O . LYS A 1 206 ? 11.441 3.197 2.973 1.00 98.38 206 LYS A O 1
ATOM 1533 N N . THR A 1 207 ? 10.069 3.947 4.598 1.00 97.75 207 THR A N 1
ATOM 1534 C CA . THR A 1 207 ? 11.012 4.915 5.183 1.00 97.75 207 THR A CA 1
ATOM 1535 C C . THR A 1 207 ? 11.404 4.515 6.604 1.00 97.75 207 THR A C 1
ATOM 1537 O O . THR A 1 207 ? 10.636 3.862 7.312 1.00 97.75 207 THR A O 1
ATOM 1540 N N . GLU A 1 208 ? 12.606 4.906 7.022 1.00 97.25 208 GLU A N 1
ATOM 1541 C CA . GLU A 1 208 ? 13.282 4.374 8.217 1.00 97.25 208 GLU A CA 1
ATOM 1542 C C . GLU A 1 208 ? 12.904 5.023 9.557 1.00 97.25 208 GLU A C 1
ATOM 1544 O O . GLU A 1 208 ? 13.505 4.730 10.590 1.00 97.25 208 GLU A O 1
ATOM 1549 N N . GLY A 1 209 ? 11.906 5.907 9.576 1.00 95.12 209 GLY A N 1
ATOM 1550 C CA . GLY A 1 209 ? 11.405 6.477 10.823 1.00 95.12 209 GLY A CA 1
ATOM 1551 C C . GLY A 1 209 ? 10.635 5.463 11.671 1.00 95.12 209 GLY A C 1
ATOM 1552 O O . GLY A 1 209 ? 10.640 4.263 11.415 1.00 95.12 209 GLY A O 1
ATOM 1553 N N . ASN A 1 210 ? 9.951 5.929 12.716 1.00 93.12 210 ASN A N 1
ATOM 1554 C CA . ASN A 1 210 ? 9.257 5.034 13.651 1.00 93.12 210 ASN A CA 1
ATOM 1555 C C . ASN A 1 210 ? 7.902 4.501 13.133 1.00 93.12 210 ASN A C 1
ATOM 1557 O O . ASN A 1 210 ? 7.297 3.650 13.785 1.00 93.12 210 ASN A O 1
ATOM 1561 N N . GLY A 1 211 ? 7.404 4.995 11.993 1.00 88.06 211 GLY A N 1
ATOM 1562 C CA . GLY A 1 211 ? 6.105 4.627 11.428 1.00 88.06 211 GLY A CA 1
ATOM 1563 C C . GLY A 1 211 ? 4.883 5.123 12.207 1.00 88.06 211 GLY A C 1
ATOM 1564 O O . GLY A 1 211 ? 3.779 4.663 11.926 1.00 88.06 211 GLY A O 1
ATOM 1565 N N . GLY A 1 212 ? 5.065 6.019 13.179 1.00 85.88 212 GLY A N 1
ATOM 1566 C CA . GLY A 1 212 ? 4.011 6.633 13.984 1.00 85.88 212 GLY A CA 1
ATOM 1567 C C . GLY A 1 212 ? 3.579 8.012 13.473 1.00 85.88 212 GLY A C 1
ATOM 1568 O O . GLY A 1 212 ? 3.756 8.362 12.303 1.00 85.88 212 GLY A O 1
ATOM 1569 N N . VAL A 1 213 ? 3.003 8.824 14.366 1.00 82.88 213 VAL A N 1
ATOM 1570 C CA . VAL A 1 213 ? 2.517 10.176 14.033 1.00 82.88 213 VAL A CA 1
ATOM 1571 C C . VAL A 1 213 ? 3.682 11.117 13.708 1.00 82.88 213 VAL A C 1
ATOM 1573 O O . VAL A 1 213 ? 3.682 11.742 12.653 1.00 82.88 213 VAL A O 1
ATOM 1576 N N . ASN A 1 214 ? 4.715 11.159 14.551 1.00 85.88 214 ASN A N 1
ATOM 1577 C CA . ASN A 1 214 ? 5.872 12.056 14.431 1.00 85.88 214 ASN A CA 1
ATOM 1578 C C . ASN A 1 214 ? 7.003 11.521 13.528 1.00 85.88 214 ASN A C 1
ATOM 1580 O O . ASN A 1 214 ? 8.171 11.856 13.723 1.00 85.88 214 ASN A O 1
ATOM 1584 N N . ASP A 1 215 ? 6.678 10.674 12.551 1.00 89.69 215 ASP A N 1
ATOM 1585 C CA . ASP A 1 215 ? 7.650 10.179 11.580 1.00 89.69 215 ASP A CA 1
ATOM 1586 C C . ASP A 1 215 ? 7.819 11.170 10.415 1.00 89.69 215 ASP A C 1
ATOM 1588 O O . ASP A 1 215 ? 7.015 11.196 9.474 1.00 89.69 215 ASP A O 1
ATOM 1592 N N . TYR A 1 216 ? 8.884 11.971 10.483 1.00 92.38 216 TYR A N 1
ATOM 1593 C CA . TYR A 1 216 ? 9.258 12.948 9.457 1.00 92.38 216 TYR A CA 1
ATOM 1594 C C . TYR A 1 216 ? 10.078 12.354 8.302 1.00 92.38 216 TYR A C 1
ATOM 1596 O O . TYR A 1 216 ? 10.333 13.039 7.317 1.00 92.38 216 TYR A O 1
ATOM 1604 N N . THR A 1 217 ? 10.470 11.079 8.356 1.00 95.75 217 THR A N 1
ATOM 1605 C CA . THR A 1 217 ? 11.206 10.457 7.238 1.00 95.75 217 THR A CA 1
ATOM 1606 C C . THR A 1 217 ? 10.339 10.347 5.985 1.00 95.75 217 THR A C 1
ATOM 1608 O O . THR A 1 217 ? 10.844 10.449 4.873 1.00 95.75 217 THR A O 1
ATOM 1611 N N . ARG A 1 218 ? 9.015 10.242 6.163 1.00 93.12 218 ARG A N 1
ATOM 1612 C CA . ARG A 1 218 ? 8.022 10.235 5.079 1.00 93.12 218 ARG A CA 1
ATOM 1613 C C . ARG A 1 218 ? 8.075 11.516 4.242 1.00 93.12 218 ARG A C 1
ATOM 1615 O O . ARG A 1 218 ? 8.141 11.434 3.023 1.00 93.12 218 ARG A O 1
ATOM 1622 N N . ILE A 1 219 ? 8.099 12.686 4.888 1.00 92.25 219 ILE A N 1
ATOM 1623 C CA . ILE A 1 219 ? 8.153 13.980 4.184 1.00 92.25 219 ILE A CA 1
ATOM 1624 C C . ILE A 1 219 ? 9.525 14.239 3.547 1.00 92.25 219 ILE A C 1
ATOM 1626 O O . ILE A 1 219 ? 9.605 14.882 2.504 1.00 92.25 219 ILE A O 1
ATOM 1630 N N . LEU A 1 220 ? 10.604 13.723 4.146 1.00 96.38 220 LEU A N 1
ATOM 1631 C CA . LEU A 1 220 ? 11.957 13.836 3.596 1.00 96.38 220 LEU A CA 1
ATOM 1632 C C . LEU A 1 220 ? 12.117 12.992 2.325 1.00 96.38 220 LEU A C 1
ATOM 1634 O O . LEU A 1 220 ? 12.625 13.497 1.324 1.00 96.38 220 LEU A O 1
ATOM 1638 N N . ALA A 1 221 ? 11.620 11.752 2.341 1.00 97.00 221 ALA A N 1
ATOM 1639 C CA . ALA A 1 221 ? 11.603 10.883 1.169 1.00 97.00 221 ALA A CA 1
ATOM 1640 C C . ALA A 1 221 ? 10.691 11.441 0.065 1.00 97.00 221 ALA A C 1
ATOM 1642 O O . ALA A 1 221 ? 11.091 11.483 -1.098 1.00 97.00 221 ALA A O 1
ATOM 1643 N N . ASP A 1 222 ? 9.501 11.938 0.427 1.00 96.06 222 ASP A N 1
ATOM 1644 C CA . ASP A 1 222 ? 8.579 12.586 -0.511 1.00 96.06 222 ASP A CA 1
ATOM 1645 C C . ASP A 1 222 ? 9.248 13.751 -1.241 1.00 96.06 222 ASP A C 1
ATOM 1647 O O . ASP A 1 222 ? 9.286 13.772 -2.472 1.00 96.06 222 ASP A O 1
ATOM 1651 N N . ARG A 1 223 ? 9.866 14.667 -0.487 1.00 97.00 223 ARG A N 1
ATOM 1652 C CA . ARG A 1 223 ? 10.613 15.792 -1.048 1.00 97.00 223 ARG A CA 1
ATOM 1653 C C . ARG A 1 223 ? 11.724 15.320 -1.985 1.00 97.00 223 ARG A C 1
ATOM 1655 O O . ARG A 1 223 ? 11.786 15.795 -3.115 1.00 97.00 223 ARG A O 1
ATOM 1662 N N . ALA A 1 224 ? 12.561 14.378 -1.546 1.00 98.38 224 ALA A N 1
ATOM 1663 C CA . ALA A 1 224 ? 13.688 13.888 -2.338 1.00 98.38 224 ALA A CA 1
ATOM 1664 C C . ALA A 1 224 ? 13.242 13.281 -3.679 1.00 98.38 224 ALA A C 1
ATOM 1666 O O . ALA A 1 224 ? 13.815 13.579 -4.726 1.00 98.38 224 ALA A O 1
ATOM 1667 N N . PHE A 1 225 ? 12.181 12.472 -3.677 1.00 98.62 225 PHE A N 1
ATOM 1668 C CA . PHE A 1 225 ? 11.663 11.864 -4.903 1.00 98.62 225 PHE A CA 1
ATOM 1669 C C . PHE A 1 225 ? 10.981 12.895 -5.810 1.00 98.62 225 PHE A C 1
ATOM 1671 O O . PHE A 1 225 ? 11.175 12.857 -7.026 1.00 98.62 225 PHE A O 1
ATOM 1678 N N . ARG A 1 226 ? 10.226 13.852 -5.254 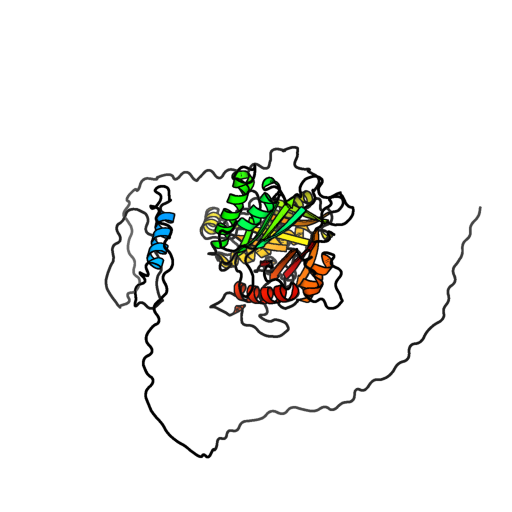1.00 98.25 226 ARG A N 1
ATOM 1679 C CA . ARG A 1 226 ? 9.619 14.934 -6.048 1.00 98.25 226 ARG A CA 1
ATOM 1680 C C . ARG A 1 226 ? 10.667 15.838 -6.685 1.00 98.25 226 ARG A C 1
ATOM 1682 O O . ARG A 1 226 ? 10.501 16.206 -7.844 1.00 98.25 226 ARG A O 1
ATOM 1689 N N . GLU A 1 227 ? 11.746 16.162 -5.977 1.00 98.56 227 GLU A N 1
ATOM 1690 C CA . GLU A 1 227 ? 12.862 16.941 -6.524 1.00 98.56 227 GLU A CA 1
ATOM 1691 C C . GLU A 1 227 ? 13.489 16.241 -7.740 1.00 98.56 227 GLU A C 1
ATOM 1693 O O . GLU A 1 227 ? 13.744 16.897 -8.748 1.00 98.56 227 GLU A O 1
ATOM 1698 N N . VAL A 1 228 ? 13.642 14.910 -7.707 1.00 98.75 228 VAL A N 1
ATOM 1699 C CA . VAL A 1 228 ? 14.105 14.129 -8.871 1.00 98.75 228 VAL A CA 1
ATOM 1700 C C . VAL A 1 228 ? 13.121 14.220 -10.040 1.00 98.75 228 VAL A C 1
ATOM 1702 O O . VAL A 1 228 ? 13.544 14.474 -11.168 1.00 98.75 228 VAL A O 1
ATOM 1705 N N . LEU A 1 229 ? 11.819 14.040 -9.789 1.00 98.75 229 LEU A N 1
ATOM 1706 C CA . LEU A 1 229 ? 10.792 14.107 -10.836 1.00 98.75 229 LEU A CA 1
ATOM 1707 C C . LEU A 1 229 ? 10.718 15.494 -11.489 1.00 98.75 229 LEU A C 1
ATOM 1709 O O . LEU A 1 229 ? 10.604 15.579 -12.708 1.00 98.75 229 LEU A O 1
ATOM 1713 N N . VAL A 1 230 ? 10.822 16.567 -10.699 1.00 98.56 230 VAL A N 1
ATOM 1714 C CA . VAL A 1 230 ? 10.856 17.949 -11.207 1.00 98.56 230 VAL A CA 1
ATOM 1715 C C . VAL A 1 230 ? 12.143 18.216 -11.985 1.00 98.56 230 VAL A C 1
ATOM 1717 O O . VAL A 1 230 ? 12.096 18.809 -13.056 1.00 98.56 230 VAL A O 1
ATOM 1720 N N . ALA A 1 231 ? 13.296 17.785 -11.471 1.00 98.50 231 ALA A N 1
ATOM 1721 C CA . ALA A 1 231 ? 14.585 18.067 -12.098 1.00 98.50 231 ALA A CA 1
ATOM 1722 C C . ALA A 1 231 ? 14.797 17.315 -13.422 1.00 98.50 231 ALA A C 1
ATOM 1724 O O . ALA A 1 231 ? 15.546 17.789 -14.275 1.00 98.50 231 ALA A O 1
ATOM 1725 N N . LYS A 1 232 ? 14.180 16.137 -13.582 1.00 98.44 232 LYS A N 1
ATOM 1726 C CA . LYS A 1 232 ? 14.373 15.258 -14.749 1.00 98.44 232 LYS A CA 1
ATOM 1727 C C . LYS A 1 232 ? 13.165 15.170 -15.689 1.00 98.44 232 LYS A C 1
ATOM 1729 O O . LYS A 1 232 ? 13.257 14.496 -16.713 1.00 98.44 232 LYS A O 1
ATOM 1734 N N . GLY A 1 233 ? 12.041 15.795 -15.344 1.00 97.50 233 GLY A N 1
ATOM 1735 C CA . GLY A 1 233 ? 10.800 15.773 -16.122 1.00 97.50 233 GLY A CA 1
ATOM 1736 C C . GLY A 1 233 ? 10.446 17.118 -16.749 1.00 97.50 233 GLY A C 1
ATOM 1737 O O . GLY A 1 233 ? 11.088 18.135 -16.501 1.00 97.50 233 GLY A O 1
ATOM 1738 N N . GLY A 1 234 ? 9.400 17.115 -17.574 1.00 97.38 234 GLY A N 1
ATOM 1739 C CA . GLY A 1 234 ? 8.768 18.319 -18.110 1.00 97.38 234 GLY A CA 1
ATOM 1740 C C . GLY A 1 234 ? 7.569 18.800 -17.286 1.00 97.38 234 GLY A C 1
ATOM 1741 O O . GLY A 1 234 ? 7.118 19.931 -17.480 1.00 97.38 234 GLY A O 1
ATOM 1742 N N . ARG A 1 235 ? 7.042 17.969 -16.373 1.00 97.06 235 ARG A N 1
ATOM 1743 C CA . ARG A 1 235 ? 5.940 18.340 -15.470 1.00 97.06 235 ARG A CA 1
ATOM 1744 C C . ARG A 1 235 ? 6.333 19.478 -14.527 1.00 97.06 235 ARG A C 1
ATOM 1746 O O . ARG A 1 235 ? 7.409 19.488 -13.934 1.00 97.06 235 ARG A O 1
ATOM 1753 N N . SER A 1 236 ? 5.411 20.415 -14.323 1.00 96.69 236 SER A N 1
ATOM 1754 C CA . SER A 1 236 ? 5.552 21.449 -13.298 1.00 96.69 236 SER A CA 1
ATOM 1755 C C . SER A 1 236 ? 5.563 20.844 -11.889 1.00 96.69 236 SER A C 1
ATOM 1757 O O . SER A 1 236 ? 5.021 19.764 -11.654 1.00 96.69 236 SER A O 1
ATOM 1759 N N . ALA A 1 237 ? 6.102 21.573 -10.906 1.00 94.31 237 ALA A N 1
ATOM 1760 C CA . ALA A 1 237 ? 6.075 21.140 -9.505 1.00 94.31 237 ALA A CA 1
ATOM 1761 C C . ALA A 1 237 ? 4.649 20.862 -8.990 1.00 94.31 237 ALA A C 1
ATOM 1763 O O . ALA A 1 237 ? 4.454 19.971 -8.167 1.00 94.31 237 ALA A O 1
ATOM 1764 N N . ALA A 1 238 ? 3.647 21.587 -9.501 1.00 91.31 238 ALA A N 1
ATOM 1765 C CA . ALA A 1 238 ? 2.245 21.347 -9.174 1.00 91.31 238 ALA A CA 1
ATOM 1766 C C . ALA A 1 238 ? 1.745 20.005 -9.736 1.00 91.31 238 ALA A C 1
ATOM 1768 O O . ALA A 1 238 ? 1.137 19.238 -9.001 1.00 91.31 238 ALA A O 1
ATOM 1769 N N . GLU A 1 239 ? 2.054 19.690 -10.997 1.00 92.00 239 GLU A N 1
ATOM 1770 C CA . GLU A 1 239 ? 1.685 18.411 -11.625 1.00 92.00 239 GLU A CA 1
ATOM 1771 C C . GLU A 1 239 ? 2.435 17.226 -11.000 1.00 92.00 239 GLU A C 1
ATOM 1773 O O . GLU A 1 239 ? 1.855 16.163 -10.800 1.00 92.00 239 GLU A O 1
ATOM 1778 N N . VAL A 1 240 ? 3.710 17.402 -10.631 1.00 94.88 240 VAL A N 1
ATOM 1779 C CA . VAL A 1 240 ? 4.445 16.405 -9.833 1.00 94.88 240 VAL A CA 1
ATOM 1780 C C . VAL A 1 240 ? 3.799 16.235 -8.457 1.00 94.88 240 VAL A C 1
ATOM 1782 O O . VAL A 1 240 ? 3.728 15.115 -7.960 1.00 94.88 240 VAL A O 1
ATOM 1785 N N . GLY A 1 241 ? 3.292 17.315 -7.855 1.00 89.88 241 GLY A N 1
ATOM 1786 C CA . GLY A 1 241 ? 2.520 17.309 -6.608 1.00 89.88 241 GLY A CA 1
ATOM 1787 C C . GLY A 1 241 ? 1.309 16.367 -6.626 1.00 89.88 241 GLY A C 1
ATOM 1788 O O . GLY A 1 241 ? 0.956 15.806 -5.592 1.00 89.88 241 GLY A O 1
ATOM 1789 N N . GLU A 1 242 ? 0.717 16.135 -7.798 1.00 87.44 242 GLU A N 1
ATOM 1790 C CA . GLU A 1 242 ? -0.447 15.256 -7.978 1.00 87.44 242 GLU A CA 1
ATOM 1791 C C . GLU A 1 242 ? -0.081 13.766 -8.103 1.00 87.44 242 GLU A C 1
ATOM 1793 O O . GLU A 1 242 ? -0.959 12.910 -7.997 1.00 87.44 242 GLU A O 1
ATOM 1798 N N . VAL A 1 243 ? 1.203 13.430 -8.286 1.00 92.38 243 VAL A N 1
ATOM 1799 C CA . VAL A 1 243 ? 1.669 12.035 -8.303 1.00 92.38 243 VAL A CA 1
ATOM 1800 C C . VAL A 1 243 ? 1.559 11.445 -6.890 1.00 92.38 243 VAL A C 1
ATOM 1802 O O . VAL A 1 243 ? 2.117 12.026 -5.948 1.00 92.38 243 VAL A O 1
ATOM 1805 N N . PRO A 1 244 ? 0.891 10.290 -6.704 1.00 94.06 244 PRO A N 1
ATOM 1806 C CA . PRO A 1 244 ? 0.884 9.585 -5.431 1.00 94.06 244 PRO A CA 1
ATOM 1807 C C . PRO A 1 244 ? 2.280 9.062 -5.099 1.00 94.06 244 PRO A C 1
ATOM 1809 O O . PRO A 1 244 ? 2.816 8.186 -5.780 1.00 94.06 244 PRO A O 1
ATOM 1812 N N . LEU A 1 245 ? 2.846 9.579 -4.014 1.00 94.88 245 LEU A N 1
ATOM 1813 C CA . LEU A 1 245 ? 4.033 9.037 -3.366 1.00 94.88 245 LEU A CA 1
ATOM 1814 C C . LEU A 1 245 ? 3.621 8.592 -1.963 1.00 94.88 245 LEU A C 1
ATOM 1816 O O . LEU A 1 245 ? 3.421 9.403 -1.062 1.00 94.88 245 LEU A O 1
ATOM 1820 N N . VAL A 1 246 ? 3.415 7.288 -1.798 1.00 94.38 246 VAL A N 1
ATOM 1821 C CA . VAL A 1 246 ? 2.886 6.698 -0.571 1.00 94.38 246 VAL A CA 1
ATOM 1822 C C . VAL A 1 246 ? 4.027 6.150 0.272 1.00 94.38 246 VAL A C 1
ATOM 1824 O O . VAL A 1 246 ? 4.592 5.098 -0.023 1.00 94.38 246 VAL A O 1
ATOM 1827 N N . TRP A 1 247 ? 4.325 6.843 1.369 1.00 94.88 247 TRP A N 1
ATOM 1828 C CA . TRP A 1 247 ? 5.387 6.467 2.301 1.00 94.88 247 TRP A CA 1
ATOM 1829 C C . TRP A 1 247 ? 4.823 5.813 3.565 1.00 94.88 247 TRP A C 1
ATOM 1831 O O . TRP A 1 247 ? 4.096 6.434 4.351 1.00 94.88 247 TRP A O 1
ATOM 1841 N N . SER A 1 248 ? 5.173 4.543 3.774 1.00 94.00 248 SER A N 1
ATOM 1842 C CA . SER A 1 248 ? 4.903 3.792 5.002 1.00 94.00 248 SER A CA 1
ATOM 1843 C C . SER A 1 248 ? 6.170 3.727 5.852 1.00 94.00 248 SER A C 1
ATOM 1845 O O . SER A 1 248 ? 7.075 2.935 5.581 1.00 94.00 248 SER A O 1
ATOM 1847 N N . GLY A 1 249 ? 6.224 4.544 6.903 1.00 93.56 249 GLY A N 1
ATOM 1848 C CA . GLY A 1 249 ? 7.351 4.574 7.836 1.00 93.56 249 GLY A CA 1
ATOM 1849 C C . GLY A 1 249 ? 7.500 3.296 8.666 1.00 93.56 249 GLY A C 1
ATOM 1850 O O . GLY A 1 249 ? 6.618 2.425 8.667 1.00 93.56 249 GLY A O 1
ATOM 1851 N N . GLY A 1 250 ? 8.603 3.175 9.399 1.00 95.56 250 GLY A N 1
ATOM 1852 C CA . GLY A 1 250 ? 8.945 1.995 10.193 1.00 95.56 250 GLY A CA 1
ATOM 1853 C C . GLY A 1 250 ? 9.561 0.901 9.336 1.00 95.56 250 GLY A C 1
ATOM 1854 O O . GLY A 1 250 ? 8.843 0.222 8.600 1.00 95.56 250 GLY A O 1
ATOM 1855 N N . THR A 1 251 ? 10.866 0.701 9.469 1.00 98.25 251 THR A N 1
ATOM 1856 C CA .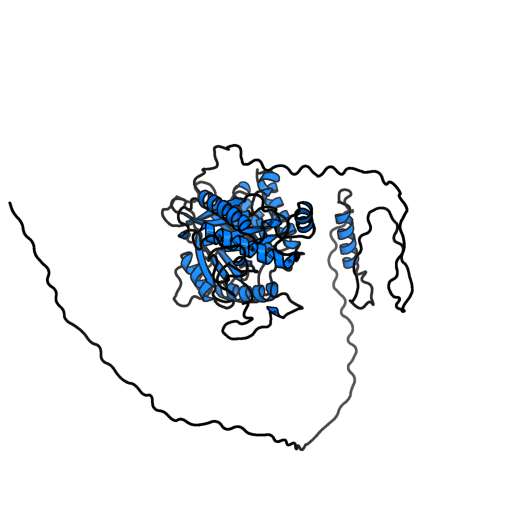 THR A 1 251 ? 11.613 -0.440 8.915 1.00 98.25 251 THR A CA 1
ATOM 1857 C C . THR A 1 251 ? 12.216 -1.257 10.053 1.00 98.25 251 THR A C 1
ATOM 1859 O O . THR A 1 251 ? 13.419 -1.472 10.141 1.00 98.25 251 THR A O 1
ATOM 1862 N N . ASP A 1 252 ? 11.352 -1.657 10.984 1.00 98.56 252 ASP A N 1
ATOM 1863 C CA . ASP A 1 252 ? 11.719 -2.441 12.157 1.00 98.56 252 ASP A CA 1
ATOM 1864 C C . ASP A 1 252 ? 12.279 -3.827 11.803 1.00 98.56 252 ASP A C 1
ATOM 1866 O O . ASP A 1 252 ? 11.879 -4.456 10.820 1.00 98.56 252 ASP A O 1
ATOM 1870 N N . GLY A 1 253 ? 13.168 -4.338 12.656 1.00 98.25 253 GLY A N 1
ATOM 1871 C CA . GLY A 1 253 ? 13.804 -5.636 12.455 1.00 98.25 253 GLY A CA 1
ATOM 1872 C C . GLY A 1 253 ? 14.803 -5.603 11.301 1.00 98.25 253 GLY A C 1
ATOM 1873 O O . GLY A 1 253 ? 15.765 -4.843 11.341 1.00 98.25 253 GLY A O 1
ATOM 1874 N N . VAL A 1 254 ? 14.589 -6.462 10.302 1.00 98.31 254 VAL A N 1
ATOM 1875 C CA . VAL A 1 254 ? 15.479 -6.602 9.136 1.00 98.31 254 VAL A CA 1
ATOM 1876 C C . VAL A 1 254 ? 14.998 -5.836 7.908 1.00 98.31 254 VAL A C 1
ATOM 1878 O O . VAL A 1 254 ? 15.670 -5.888 6.888 1.00 98.31 254 VAL A O 1
ATOM 1881 N N . LEU A 1 255 ? 13.844 -5.162 7.969 1.00 98.75 255 LEU A N 1
ATOM 1882 C CA . LEU A 1 255 ? 13.273 -4.470 6.812 1.00 98.75 255 LEU A CA 1
ATOM 1883 C C . LEU A 1 255 ? 14.237 -3.416 6.257 1.00 98.75 255 LEU A C 1
ATOM 1885 O O . LEU A 1 255 ? 14.783 -2.607 7.003 1.00 98.75 255 LEU A O 1
ATOM 1889 N N . SER A 1 256 ? 14.396 -3.396 4.935 1.00 98.75 256 SER A N 1
ATOM 1890 C CA . SER A 1 256 ? 15.254 -2.429 4.247 1.00 98.75 256 SER A CA 1
ATOM 1891 C C . SER A 1 256 ? 14.427 -1.265 3.669 1.00 98.75 256 SER A C 1
ATOM 1893 O O . SER A 1 256 ? 13.403 -1.517 3.014 1.00 98.75 256 SER A O 1
ATOM 1895 N N . PRO A 1 257 ? 14.819 0.006 3.897 1.00 98.75 257 PRO A N 1
ATOM 1896 C CA . PRO A 1 257 ? 14.203 1.161 3.245 1.00 98.75 257 PRO A CA 1
ATOM 1897 C C . PRO A 1 257 ? 14.319 1.073 1.719 1.00 98.75 257 PRO A C 1
ATOM 1899 O O . PRO A 1 257 ? 15.390 0.837 1.163 1.00 98.75 257 PRO A O 1
ATOM 1902 N N . HIS A 1 258 ? 13.198 1.249 1.025 1.00 98.88 258 HIS A N 1
ATOM 1903 C CA . HIS A 1 258 ? 13.131 1.128 -0.431 1.00 98.88 258 HIS A CA 1
ATOM 1904 C C . HIS A 1 258 ? 11.882 1.824 -0.977 1.00 98.88 258 HIS A C 1
ATOM 1906 O O . HIS A 1 258 ? 10.941 2.120 -0.238 1.00 98.88 258 HIS A O 1
ATOM 1912 N N . ALA A 1 259 ? 11.833 2.022 -2.290 1.00 98.75 259 ALA A N 1
ATOM 1913 C CA . ALA A 1 259 ? 10.640 2.444 -3.009 1.00 98.75 259 ALA A CA 1
ATOM 1914 C C . ALA A 1 259 ? 10.373 1.521 -4.196 1.00 98.75 259 ALA A C 1
ATOM 1916 O O . ALA A 1 259 ? 11.298 1.075 -4.866 1.00 98.75 259 ALA A O 1
ATOM 1917 N N . THR A 1 260 ? 9.102 1.253 -4.476 1.00 98.88 260 THR A N 1
ATOM 1918 C CA . THR A 1 260 ? 8.669 0.650 -5.736 1.00 98.88 260 THR A CA 1
ATOM 1919 C C . THR A 1 260 ? 8.028 1.717 -6.603 1.00 98.88 260 THR A C 1
ATOM 1921 O O . THR A 1 260 ? 7.088 2.390 -6.176 1.00 98.88 260 THR A O 1
ATOM 1924 N N . VAL A 1 261 ? 8.564 1.884 -7.805 1.00 98.81 261 VAL A N 1
ATOM 1925 C CA . VAL A 1 261 ? 8.142 2.883 -8.783 1.00 98.81 261 VAL A CA 1
ATOM 1926 C C . VAL A 1 261 ? 7.300 2.193 -9.844 1.00 98.81 261 VAL A C 1
ATOM 1928 O O . VAL A 1 261 ? 7.734 1.200 -10.427 1.00 98.81 261 VAL A O 1
ATOM 1931 N N . PHE A 1 262 ? 6.116 2.741 -10.096 1.00 98.81 262 PHE A N 1
ATOM 1932 C CA . PHE A 1 262 ? 5.242 2.351 -11.193 1.00 98.81 262 PHE A CA 1
ATOM 1933 C C . PHE A 1 262 ? 5.259 3.468 -12.231 1.00 98.81 262 PHE A C 1
ATOM 1935 O O . PHE A 1 262 ? 4.923 4.615 -11.922 1.00 98.81 262 PHE A O 1
ATOM 1942 N N . ALA A 1 263 ? 5.645 3.144 -13.459 1.00 98.44 263 ALA A N 1
ATOM 1943 C CA . ALA A 1 263 ? 5.713 4.102 -14.555 1.00 98.44 263 ALA A CA 1
ATOM 1944 C C . ALA A 1 263 ? 5.181 3.481 -15.842 1.00 98.44 263 ALA A C 1
ATOM 1946 O O . ALA A 1 263 ? 5.254 2.268 -16.027 1.00 98.44 263 ALA A O 1
ATOM 1947 N N . TYR A 1 264 ? 4.676 4.296 -16.764 1.00 97.75 264 TYR A N 1
ATOM 1948 C CA . TYR A 1 264 ? 4.462 3.793 -18.114 1.00 97.75 264 TYR A CA 1
ATOM 1949 C C . TYR A 1 264 ? 5.800 3.433 -18.762 1.00 97.75 264 TYR A C 1
ATOM 1951 O O . TYR A 1 264 ? 6.772 4.184 -18.684 1.00 97.75 264 TYR A O 1
ATOM 1959 N N . ALA A 1 265 ? 5.826 2.309 -19.468 1.00 97.19 265 ALA A N 1
ATOM 1960 C CA . ALA A 1 265 ? 6.956 1.955 -20.304 1.00 97.19 265 ALA A CA 1
ATOM 1961 C C . ALA A 1 265 ? 7.126 2.972 -21.451 1.00 97.19 265 ALA A C 1
ATOM 1963 O O . ALA A 1 265 ? 6.134 3.565 -21.919 1.00 97.19 265 ALA A O 1
ATOM 1964 N N . PRO A 1 266 ? 8.357 3.129 -21.971 1.00 95.06 266 PRO A N 1
ATOM 1965 C CA . PRO A 1 266 ? 8.592 3.807 -23.236 1.00 95.06 266 PRO A CA 1
ATOM 1966 C C . PRO A 1 266 ? 7.687 3.253 -24.337 1.00 95.06 266 PRO A C 1
ATOM 1968 O O . PRO A 1 266 ? 7.372 2.059 -24.369 1.00 95.06 266 PRO A O 1
ATOM 1971 N N . ARG A 1 267 ? 7.238 4.141 -25.229 1.00 90.50 267 ARG A N 1
ATOM 1972 C CA . ARG A 1 267 ? 6.352 3.766 -26.338 1.00 90.50 267 ARG A CA 1
ATOM 1973 C C . ARG A 1 267 ? 6.978 2.648 -27.165 1.00 90.50 267 ARG A C 1
ATOM 1975 O O . ARG A 1 267 ? 8.190 2.619 -27.349 1.00 90.50 267 ARG A O 1
ATOM 1982 N N . ASP A 1 268 ? 6.127 1.735 -27.621 1.00 89.56 268 ASP A N 1
ATOM 1983 C CA . ASP A 1 268 ? 6.476 0.639 -28.528 1.00 89.56 268 ASP A CA 1
ATOM 1984 C C . ASP A 1 268 ? 7.527 -0.357 -27.989 1.00 89.56 268 ASP A C 1
ATOM 1986 O O . ASP A 1 268 ? 7.930 -1.265 -28.710 1.00 89.56 268 ASP A O 1
ATOM 1990 N N . ARG A 1 269 ? 7.938 -0.253 -26.709 1.00 94.06 269 ARG A N 1
ATOM 1991 C CA . ARG A 1 269 ? 8.870 -1.209 -26.081 1.00 94.06 269 ARG A CA 1
ATOM 1992 C C . ARG A 1 269 ? 8.277 -2.612 -25.983 1.00 94.06 269 ARG A C 1
ATOM 1994 O O . ARG A 1 269 ? 9.000 -3.591 -26.139 1.00 94.06 269 ARG A O 1
ATOM 2001 N N . TYR A 1 270 ? 6.984 -2.701 -25.689 1.00 95.19 270 TYR A N 1
ATOM 2002 C CA . TYR A 1 270 ? 6.296 -3.972 -25.522 1.00 95.19 270 TYR A CA 1
ATOM 2003 C C . TYR A 1 270 ? 5.124 -4.066 -26.498 1.00 95.19 270 TYR A C 1
ATOM 2005 O O . TYR A 1 270 ? 4.291 -3.155 -26.511 1.00 95.19 270 TYR A O 1
ATOM 2013 N N . PRO A 1 271 ? 5.023 -5.149 -27.289 1.00 93.38 271 PRO A N 1
ATOM 2014 C CA . PRO A 1 271 ? 3.830 -5.400 -28.078 1.00 93.38 271 PRO A CA 1
ATOM 2015 C C . PRO A 1 271 ? 2.643 -5.692 -27.154 1.00 93.38 271 PRO A C 1
ATOM 2017 O O . PRO A 1 271 ? 2.807 -6.254 -26.066 1.00 93.38 271 PRO A O 1
ATOM 2020 N N . ALA A 1 272 ? 1.442 -5.334 -27.605 1.00 93.62 272 ALA A N 1
ATOM 2021 C CA . ALA A 1 272 ? 0.213 -5.744 -26.941 1.00 93.62 272 ALA A CA 1
ATOM 2022 C C . ALA A 1 272 ? 0.119 -7.279 -26.888 1.00 93.62 272 ALA A C 1
ATOM 2024 O O . ALA A 1 272 ? 0.537 -7.972 -27.815 1.00 93.62 272 ALA A O 1
ATOM 2025 N N . THR A 1 273 ? -0.444 -7.803 -25.802 1.00 94.44 273 THR A N 1
ATOM 2026 C CA . THR A 1 273 ? -0.669 -9.239 -25.598 1.00 94.44 273 THR A CA 1
ATOM 2027 C C . THR A 1 273 ? -2.020 -9.464 -24.940 1.00 94.44 273 THR A C 1
ATOM 2029 O O . THR A 1 273 ? -2.442 -8.651 -24.119 1.00 94.44 273 THR A O 1
ATOM 2032 N N . ASP A 1 274 ? -2.681 -10.572 -25.267 1.00 94.19 274 ASP A N 1
ATOM 2033 C CA . ASP A 1 274 ? -3.922 -10.999 -24.611 1.00 94.19 274 ASP A CA 1
ATOM 2034 C C . ASP A 1 274 ? -3.677 -11.627 -23.230 1.00 94.19 274 ASP A C 1
ATOM 2036 O O . ASP A 1 274 ? -4.622 -11.940 -22.500 1.00 94.19 274 ASP A O 1
ATOM 2040 N N . GLU A 1 275 ? -2.415 -11.806 -22.838 1.00 95.44 275 GLU A N 1
ATOM 2041 C CA . GLU A 1 275 ? -2.075 -12.200 -21.480 1.00 95.44 275 GLU A CA 1
ATOM 2042 C C . GLU A 1 275 ? -2.309 -11.061 -20.482 1.00 95.44 275 GLU A C 1
ATOM 2044 O O . GLU A 1 275 ? -2.125 -9.880 -20.777 1.00 95.44 275 GLU A O 1
ATOM 2049 N N . LEU A 1 276 ? -2.666 -11.433 -19.253 1.00 96.19 276 LEU A N 1
ATOM 2050 C CA . LEU A 1 276 ? -2.770 -10.495 -18.142 1.00 96.19 276 LEU A CA 1
ATOM 2051 C C . LEU A 1 276 ? -1.393 -9.914 -17.801 1.00 96.19 276 LEU A C 1
ATOM 2053 O O . LEU A 1 276 ? -0.444 -10.657 -17.521 1.00 96.19 276 LEU A O 1
ATOM 2057 N N . ARG A 1 277 ? -1.302 -8.583 -17.805 1.00 98.00 277 ARG A N 1
ATOM 2058 C CA . ARG A 1 277 ? -0.110 -7.815 -17.425 1.00 98.00 277 ARG A CA 1
ATOM 2059 C C . ARG A 1 277 ? -0.464 -6.669 -16.498 1.00 98.00 277 ARG A C 1
ATOM 2061 O O . ARG A 1 277 ? -1.585 -6.170 -16.558 1.00 98.00 277 ARG A O 1
ATOM 2068 N N . VAL A 1 278 ? 0.497 -6.255 -15.671 1.00 98.56 278 VAL A N 1
ATOM 2069 C CA . VAL A 1 278 ? 0.305 -5.170 -14.701 1.00 98.56 278 VAL A CA 1
ATOM 2070 C C . VAL A 1 278 ? -0.220 -3.920 -15.394 1.00 98.56 278 VAL A C 1
ATOM 2072 O O . VAL A 1 278 ? 0.374 -3.423 -16.350 1.00 98.56 278 VAL A O 1
ATOM 2075 N N . THR A 1 279 ? -1.296 -3.383 -14.836 1.00 98.50 279 THR A N 1
ATOM 2076 C CA . THR A 1 279 ? -1.817 -2.049 -15.117 1.00 98.50 279 THR A CA 1
ATOM 2077 C C . THR A 1 279 ? -2.003 -1.295 -13.802 1.00 98.50 279 THR A C 1
ATOM 2079 O O . THR A 1 279 ? -2.176 -1.902 -12.739 1.00 98.50 279 THR A O 1
ATOM 2082 N N . VAL A 1 280 ? -1.949 0.034 -13.866 1.00 98.38 280 VAL A N 1
ATOM 2083 C CA . VAL A 1 280 ? -2.067 0.909 -12.698 1.00 98.38 280 VAL A CA 1
ATOM 2084 C C . VAL A 1 280 ? -3.025 2.045 -13.001 1.00 98.38 280 VAL A C 1
ATOM 2086 O O . VAL A 1 280 ? -2.903 2.721 -14.022 1.00 98.38 280 VAL A O 1
ATOM 2089 N N . GLY A 1 281 ? -3.949 2.283 -12.078 1.00 97.56 281 GLY A N 1
ATOM 2090 C CA . GLY A 1 281 ? -4.864 3.411 -12.124 1.00 97.56 281 GLY A CA 1
ATOM 2091 C C . GLY A 1 281 ? -4.799 4.229 -10.845 1.00 97.5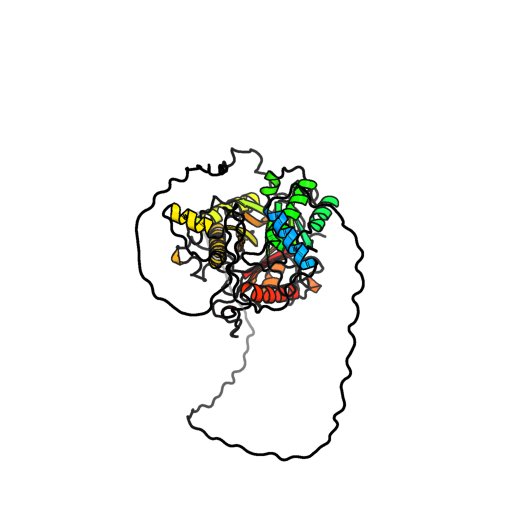6 281 GLY A C 1
ATOM 2092 O O . GLY A 1 281 ? -4.738 3.685 -9.745 1.00 97.56 281 GLY A O 1
ATOM 2093 N N . VAL A 1 282 ? -4.806 5.553 -10.993 1.00 96.75 282 VAL A N 1
ATOM 2094 C CA . VAL A 1 282 ? -4.632 6.491 -9.879 1.00 96.75 282 VAL A CA 1
ATOM 2095 C C . VAL A 1 282 ? -5.796 7.459 -9.800 1.00 96.75 282 VAL A C 1
ATOM 2097 O O . VAL A 1 282 ? -6.088 8.142 -10.780 1.00 96.75 282 VAL A O 1
ATOM 2100 N N . ALA A 1 283 ? -6.405 7.603 -8.628 1.00 95.69 283 ALA A N 1
ATOM 2101 C CA . ALA A 1 283 ? -7.465 8.577 -8.395 1.00 95.69 283 ALA A CA 1
ATOM 2102 C C . ALA A 1 283 ? -7.312 9.300 -7.054 1.00 95.69 283 ALA A C 1
ATOM 2104 O O . ALA A 1 283 ? -6.708 8.792 -6.111 1.00 95.69 283 ALA A O 1
ATOM 2105 N N . MET A 1 284 ? -7.914 10.485 -6.983 1.00 93.75 284 MET A N 1
ATOM 2106 C CA . MET A 1 284 ? -8.171 11.194 -5.734 1.00 93.75 284 MET A CA 1
ATOM 2107 C C . MET A 1 284 ? -9.653 11.065 -5.403 1.00 93.75 284 MET A C 1
ATOM 2109 O O . MET A 1 284 ? -10.492 11.218 -6.294 1.00 93.75 284 MET A O 1
ATOM 2113 N N . SER A 1 285 ? -9.997 10.848 -4.137 1.00 95.88 285 SER A N 1
ATOM 2114 C CA . SER A 1 285 ? -11.395 10.952 -3.714 1.00 95.88 285 SER A CA 1
ATOM 2115 C C . SER A 1 285 ? -11.887 12.407 -3.714 1.00 95.88 285 SER A C 1
ATOM 2117 O O . SER A 1 285 ? -11.124 13.383 -3.794 1.00 95.88 285 SER A O 1
ATOM 2119 N N . ARG A 1 286 ? -13.201 12.569 -3.517 1.00 95.69 286 ARG A N 1
ATOM 2120 C CA . ARG A 1 286 ? -13.754 13.811 -2.957 1.00 95.69 286 ARG A CA 1
ATOM 2121 C C . ARG A 1 286 ? -13.096 14.121 -1.603 1.00 95.69 286 ARG A C 1
ATOM 2123 O O . ARG A 1 286 ? -12.570 13.218 -0.955 1.00 95.69 286 ARG A O 1
ATOM 2130 N N . GLU A 1 287 ? -13.120 15.391 -1.202 1.00 96.88 287 GLU A N 1
ATOM 2131 C CA . GLU A 1 287 ? -12.612 15.842 0.105 1.00 96.88 287 GLU A CA 1
ATOM 2132 C C . GLU A 1 287 ? -13.254 15.024 1.229 1.00 96.88 287 GLU A C 1
ATOM 2134 O O . GLU A 1 287 ? -14.470 14.820 1.223 1.00 96.88 287 GLU A O 1
ATOM 2139 N N . ILE A 1 288 ? -12.435 14.529 2.151 1.00 98.12 288 ILE A N 1
ATOM 2140 C CA . ILE A 1 288 ? -12.828 13.773 3.337 1.00 98.12 288 ILE A CA 1
ATOM 2141 C C . ILE A 1 288 ? -12.733 14.746 4.507 1.00 98.12 288 ILE A C 1
ATOM 2143 O O . ILE A 1 288 ? -11.642 15.140 4.915 1.00 98.12 288 ILE A O 1
ATOM 2147 N N . LEU A 1 289 ? -13.887 15.155 5.024 1.00 98.19 289 LEU A N 1
ATOM 2148 C CA . LEU A 1 289 ? -13.954 16.034 6.179 1.00 98.19 289 LEU A CA 1
ATOM 2149 C C . LEU A 1 289 ? -13.576 15.256 7.449 1.00 98.19 289 LEU A C 1
ATOM 2151 O O . LEU A 1 289 ? -13.725 14.031 7.487 1.00 98.19 289 LEU A O 1
ATOM 2155 N N . PRO A 1 290 ? -13.139 15.939 8.520 1.00 98.19 290 PRO A N 1
ATOM 2156 C CA . PRO A 1 290 ? -12.779 15.270 9.771 1.00 98.19 290 PRO A CA 1
ATOM 2157 C C . PRO A 1 290 ? -13.932 14.426 10.341 1.00 98.19 290 PRO A C 1
ATOM 2159 O O . PRO A 1 290 ? -13.726 13.312 10.812 1.00 98.19 290 PRO A O 1
ATOM 2162 N N . GLU A 1 291 ? -15.170 14.909 10.235 1.00 98.38 291 GLU A N 1
ATOM 2163 C CA . GLU A 1 291 ? -16.370 14.179 10.644 1.00 98.38 291 GLU A CA 1
ATOM 2164 C C . GLU A 1 291 ? -16.790 13.055 9.680 1.00 98.38 291 GLU A C 1
ATOM 2166 O O . GLU A 1 291 ? -17.733 12.334 9.984 1.00 98.38 291 GLU A O 1
ATOM 2171 N N . ASP A 1 292 ? -16.127 12.858 8.542 1.00 98.50 292 ASP A N 1
ATOM 2172 C CA . ASP A 1 292 ? -16.380 11.690 7.689 1.00 98.50 292 ASP A CA 1
ATOM 2173 C C . ASP A 1 292 ? -15.548 10.478 8.133 1.00 98.50 292 ASP A C 1
ATOM 2175 O O . ASP A 1 292 ? -15.933 9.334 7.878 1.00 98.50 292 ASP A O 1
ATOM 2179 N N . ILE A 1 293 ? -14.407 10.717 8.791 1.00 98.38 293 ILE A N 1
ATOM 2180 C CA . ILE A 1 293 ? -13.472 9.669 9.213 1.00 98.38 293 ILE A CA 1
ATOM 2181 C C . ILE A 1 293 ? -14.160 8.739 10.214 1.00 98.38 293 ILE A C 1
ATOM 2183 O O . ILE A 1 293 ? -14.738 9.190 11.203 1.00 98.38 293 ILE A O 1
ATOM 2187 N N . GLY A 1 294 ? -14.093 7.427 9.964 1.00 98.19 294 GLY A N 1
ATOM 2188 C CA . GLY A 1 294 ? -14.786 6.434 10.788 1.00 98.19 294 GLY A CA 1
ATOM 2189 C C . GLY A 1 294 ? -16.266 6.259 10.464 1.00 98.19 294 GLY A C 1
ATOM 2190 O O . GLY A 1 294 ? -16.971 5.631 11.249 1.00 98.19 294 GLY A O 1
ATOM 2191 N N . ARG A 1 295 ? -16.771 6.837 9.363 1.00 98.62 295 ARG A N 1
ATOM 2192 C CA . ARG A 1 295 ? -18.208 6.863 9.047 1.00 98.62 295 ARG A CA 1
ATOM 2193 C C . ARG A 1 295 ? -18.512 6.435 7.603 1.00 98.62 295 ARG A C 1
ATOM 2195 O O . ARG A 1 295 ? -17.638 6.529 6.737 1.00 98.62 295 ARG A O 1
ATOM 2202 N N . PRO A 1 296 ? -19.763 6.018 7.302 1.00 98.69 296 PRO A N 1
ATOM 2203 C CA . PRO A 1 296 ? -20.151 5.560 5.963 1.00 98.69 296 PRO A CA 1
ATOM 2204 C C . PRO A 1 296 ? -19.882 6.566 4.834 1.00 98.69 296 PRO A C 1
ATOM 2206 O O . PRO A 1 296 ? -19.659 6.169 3.694 1.00 98.69 296 PRO A O 1
ATOM 2209 N N . GLU A 1 297 ? -19.853 7.871 5.118 1.00 98.62 297 GLU A N 1
ATOM 2210 C CA . GLU A 1 297 ? -19.544 8.868 4.086 1.00 98.62 297 GLU A CA 1
ATOM 2211 C C . GLU A 1 297 ? -18.115 8.727 3.541 1.00 98.62 297 GLU A C 1
ATOM 2213 O O . GLU A 1 297 ? -17.913 8.780 2.327 1.00 98.62 297 GLU A O 1
ATOM 2218 N N . MET A 1 298 ? -17.126 8.463 4.402 1.00 98.75 298 MET A N 1
ATOM 2219 C CA . MET A 1 298 ? -15.765 8.178 3.947 1.00 98.75 298 MET A CA 1
ATOM 2220 C C . MET A 1 298 ? -15.708 6.876 3.136 1.00 98.75 298 MET A C 1
ATOM 2222 O O . MET A 1 298 ? -15.040 6.848 2.103 1.00 98.75 298 MET A O 1
ATOM 2226 N N . VAL A 1 299 ? -16.456 5.837 3.534 1.00 98.88 299 VAL A N 1
ATOM 2227 C CA . VAL A 1 299 ? -16.571 4.574 2.773 1.00 98.88 299 VAL A CA 1
ATOM 2228 C C . VAL A 1 299 ? -17.031 4.853 1.340 1.00 98.88 299 VAL A C 1
ATOM 2230 O O . VAL A 1 299 ? -16.376 4.420 0.393 1.00 98.88 299 VAL A O 1
ATOM 2233 N N . ARG A 1 300 ? -18.103 5.637 1.154 1.00 98.88 300 ARG A N 1
ATOM 2234 C CA . ARG A 1 300 ? -18.631 5.978 -0.181 1.00 98.88 300 ARG A CA 1
ATOM 2235 C C . ARG A 1 300 ? -17.645 6.792 -1.014 1.00 98.88 300 ARG A C 1
ATOM 2237 O O . ARG A 1 300 ? -17.455 6.487 -2.190 1.00 98.88 300 ARG A O 1
ATOM 2244 N N . LYS A 1 301 ? -17.003 7.804 -0.417 1.00 98.75 301 LYS A N 1
ATOM 2245 C CA . LYS A 1 301 ? -16.002 8.650 -1.097 1.00 98.75 301 LYS A CA 1
ATOM 2246 C C . LYS A 1 301 ? -14.801 7.841 -1.580 1.00 98.75 301 LYS A C 1
ATOM 2248 O O . LYS A 1 301 ? -14.319 8.066 -2.690 1.00 98.75 301 LYS A O 1
ATOM 2253 N N . VAL A 1 302 ? -14.329 6.901 -0.762 1.00 98.81 302 VAL A N 1
ATOM 2254 C CA . VAL A 1 302 ? -13.247 5.986 -1.140 1.00 98.81 302 VAL A CA 1
ATOM 2255 C C . VAL A 1 302 ? -13.725 5.026 -2.223 1.00 98.81 302 VAL A C 1
ATOM 2257 O O . VAL A 1 302 ? -13.044 4.886 -3.234 1.00 98.81 302 VAL A O 1
ATOM 2260 N N . ALA A 1 303 ? -14.909 4.428 -2.069 1.00 98.88 303 ALA A N 1
ATOM 2261 C CA . ALA A 1 303 ? -15.428 3.470 -3.037 1.00 98.88 303 ALA A CA 1
ATOM 2262 C C . ALA A 1 303 ? -15.597 4.082 -4.439 1.00 98.88 303 ALA A C 1
ATOM 2264 O O . ALA A 1 303 ? -15.275 3.460 -5.448 1.00 98.88 303 ALA A O 1
ATOM 2265 N N . GLU A 1 304 ? -16.078 5.324 -4.509 1.00 98.69 304 GLU A N 1
ATOM 2266 C CA . GLU A 1 304 ? -16.142 6.113 -5.742 1.00 98.69 304 GLU A CA 1
ATOM 2267 C C . GLU A 1 304 ? -14.750 6.307 -6.361 1.00 98.69 304 GLU A C 1
ATOM 2269 O O . GLU A 1 304 ? -14.551 6.007 -7.538 1.00 98.69 304 GLU A O 1
ATOM 2274 N N . GLY A 1 305 ? -13.769 6.739 -5.563 1.00 98.38 305 GLY A N 1
ATOM 2275 C CA . GLY A 1 305 ? -12.396 6.928 -6.029 1.00 98.38 305 GLY A CA 1
ATOM 2276 C C . GLY A 1 305 ? -11.737 5.636 -6.526 1.00 98.38 305 GLY A C 1
ATOM 2277 O O . GLY A 1 305 ? -11.021 5.668 -7.523 1.00 98.38 305 GLY A O 1
ATOM 2278 N N . VAL A 1 306 ? -12.011 4.491 -5.891 1.00 98.81 306 VAL A N 1
ATOM 2279 C CA . VAL A 1 306 ? -11.499 3.179 -6.327 1.00 98.81 306 VAL A CA 1
ATOM 2280 C C . VAL A 1 306 ? -12.085 2.784 -7.679 1.00 98.81 306 VAL A C 1
ATOM 2282 O O . VAL A 1 306 ? -11.332 2.367 -8.553 1.00 98.81 306 VAL A O 1
ATOM 2285 N N . ARG A 1 307 ? -13.391 2.978 -7.904 1.00 98.69 307 ARG A N 1
ATOM 2286 C CA . ARG A 1 307 ? -14.011 2.700 -9.213 1.00 98.69 307 ARG A CA 1
ATOM 2287 C C . ARG A 1 307 ? -13.432 3.580 -10.317 1.00 98.69 307 ARG A C 1
ATOM 2289 O O . ARG A 1 307 ? -13.138 3.074 -11.395 1.00 98.69 307 ARG A O 1
ATOM 2296 N N . VAL A 1 308 ? -13.188 4.862 -10.025 1.00 98.12 308 VAL A N 1
ATOM 2297 C CA . VAL A 1 308 ? -12.469 5.748 -10.954 1.00 98.12 308 VAL A CA 1
ATOM 2298 C C . VAL A 1 308 ? -11.075 5.188 -11.225 1.00 98.12 308 VAL A C 1
ATOM 2300 O O . VAL A 1 308 ? -10.721 5.027 -12.384 1.00 98.12 308 VAL A O 1
ATOM 2303 N N . ALA A 1 309 ? -10.297 4.846 -10.191 1.00 98.00 309 ALA A N 1
ATOM 2304 C CA . ALA A 1 309 ? -8.963 4.257 -10.337 1.00 98.00 309 ALA A CA 1
ATOM 2305 C C . ALA A 1 309 ? -8.974 2.983 -11.209 1.00 98.00 309 ALA A C 1
ATOM 2307 O O . ALA A 1 309 ? -8.141 2.867 -12.103 1.00 98.00 309 ALA A O 1
ATOM 2308 N N . MET A 1 310 ? -9.940 2.080 -11.024 1.00 98.25 310 MET A N 1
ATOM 2309 C CA . MET A 1 310 ? -10.112 0.887 -11.867 1.00 98.25 310 MET A CA 1
ATOM 2310 C C . MET A 1 310 ? -10.365 1.236 -13.336 1.00 98.25 310 MET A C 1
ATOM 2312 O O . MET A 1 310 ? -9.704 0.681 -14.213 1.00 98.25 310 MET A O 1
ATOM 2316 N N . GLU A 1 311 ? -11.252 2.199 -13.609 1.00 97.06 311 GLU A N 1
ATOM 2317 C CA . GLU A 1 311 ? -11.504 2.692 -14.969 1.00 97.06 311 GLU A CA 1
ATOM 2318 C C . GLU A 1 311 ? -10.206 3.204 -15.615 1.00 97.06 311 GLU A C 1
ATOM 2320 O O . GLU A 1 311 ? -9.901 2.864 -16.757 1.00 97.06 311 GLU A O 1
ATOM 2325 N N . ARG A 1 312 ? -9.376 3.939 -14.857 1.00 95.94 312 ARG A N 1
ATOM 2326 C CA . ARG A 1 312 ? -8.061 4.435 -15.322 1.00 95.94 312 ARG A CA 1
ATOM 2327 C C . ARG A 1 312 ? -7.053 3.341 -15.600 1.00 95.94 312 ARG A C 1
ATOM 2329 O O . ARG A 1 312 ? -6.212 3.498 -16.479 1.00 95.94 312 ARG A O 1
ATOM 2336 N N . ALA A 1 313 ? -7.138 2.256 -14.845 1.00 97.00 313 ALA A N 1
ATOM 2337 C CA . ALA A 1 313 ? -6.335 1.070 -15.066 1.00 97.00 313 ALA A CA 1
ATOM 2338 C C . ALA A 1 313 ? -6.838 0.247 -16.270 1.00 97.00 313 ALA A C 1
ATOM 2340 O O . ALA A 1 313 ? -6.144 -0.667 -16.710 1.00 97.00 313 ALA A O 1
ATOM 2341 N N . GLY A 1 314 ? -8.029 0.540 -16.809 1.00 96.12 314 GLY A N 1
ATOM 2342 C CA . GLY A 1 314 ? -8.703 -0.301 -17.801 1.00 96.12 314 GLY A CA 1
ATOM 2343 C C . GLY A 1 314 ? -9.147 -1.652 -17.241 1.00 96.12 314 GLY A C 1
ATOM 2344 O O . GLY A 1 314 ? -9.268 -2.615 -17.997 1.00 96.12 314 GLY A O 1
ATOM 2345 N N . ILE A 1 315 ? -9.366 -1.738 -15.927 1.00 97.19 315 ILE A N 1
ATOM 2346 C CA . ILE A 1 315 ? -9.850 -2.943 -15.254 1.00 97.19 315 ILE A CA 1
ATOM 2347 C C . ILE A 1 315 ? -11.373 -2.863 -15.163 1.00 97.19 315 ILE A C 1
ATOM 2349 O O . ILE A 1 315 ? -11.920 -1.908 -14.615 1.00 97.19 315 ILE A O 1
ATOM 2353 N N . THR A 1 316 ? -12.054 -3.876 -15.695 1.00 94.81 316 THR A N 1
ATOM 2354 C CA . THR A 1 316 ? -13.526 -3.966 -15.676 1.00 94.81 316 THR A CA 1
ATOM 2355 C C . THR A 1 316 ? -14.045 -5.044 -14.730 1.00 94.81 316 THR A C 1
ATOM 2357 O O . THR A 1 316 ? -15.126 -4.878 -14.172 1.00 94.81 316 THR A O 1
ATOM 2360 N N . ASP A 1 317 ? -13.271 -6.108 -14.509 1.00 97.50 317 ASP A N 1
ATOM 2361 C CA . ASP A 1 317 ? -13.569 -7.159 -13.538 1.00 97.50 317 ASP A CA 1
ATOM 2362 C C . ASP A 1 317 ? -12.795 -6.896 -12.230 1.00 97.50 317 ASP A C 1
ATOM 2364 O O . ASP A 1 317 ? -11.562 -6.848 -12.258 1.00 97.50 317 ASP A O 1
ATOM 2368 N N . PRO A 1 318 ? -13.469 -6.725 -11.075 1.00 98.38 318 PRO A N 1
ATOM 2369 C CA . PRO A 1 318 ? -12.806 -6.610 -9.777 1.00 98.38 318 PRO A CA 1
ATOM 2370 C C . PRO A 1 318 ? -11.836 -7.757 -9.458 1.00 98.38 318 PRO A C 1
ATOM 2372 O O . PRO A 1 318 ? -10.878 -7.533 -8.723 1.00 98.38 318 PRO A O 1
ATOM 2375 N N . ALA A 1 319 ? -12.032 -8.956 -10.021 1.00 98.19 319 ALA A N 1
ATOM 2376 C CA . ALA A 1 319 ? -11.135 -10.095 -9.816 1.00 98.19 319 ALA A CA 1
ATOM 2377 C C . ALA A 1 319 ? -9.722 -9.881 -10.394 1.00 98.19 319 ALA A C 1
ATOM 2379 O O . ALA A 1 319 ? -8.776 -10.536 -9.955 1.00 98.19 319 ALA A O 1
ATOM 2380 N N . ASP A 1 320 ? -9.567 -8.955 -11.346 1.00 98.56 320 ASP A N 1
ATOM 2381 C CA . ASP A 1 320 ? -8.269 -8.568 -11.907 1.00 98.56 320 ASP A CA 1
ATOM 2382 C C . ASP A 1 320 ? -7.560 -7.483 -11.058 1.00 98.56 320 ASP A C 1
ATOM 2384 O O . ASP A 1 320 ? -6.437 -7.081 -11.378 1.00 98.56 320 ASP A O 1
ATOM 2388 N N . VAL A 1 321 ? -8.170 -7.005 -9.961 1.00 98.88 321 VAL A N 1
ATOM 2389 C CA . VAL A 1 321 ? -7.527 -6.129 -8.965 1.00 98.88 321 VAL A CA 1
ATOM 2390 C C . VAL A 1 321 ? -6.803 -6.980 -7.924 1.00 98.88 321 VAL A C 1
ATOM 2392 O O . VAL A 1 321 ? -7.393 -7.849 -7.289 1.00 98.88 321 VAL A O 1
ATOM 2395 N N . HIS A 1 322 ? -5.517 -6.705 -7.701 1.00 98.88 322 HIS A N 1
ATOM 2396 C CA . HIS A 1 322 ? -4.700 -7.481 -6.758 1.00 98.88 322 HIS A CA 1
ATOM 2397 C C . HIS A 1 322 ? -4.172 -6.660 -5.587 1.00 98.88 322 HIS A C 1
ATOM 2399 O O . HIS A 1 322 ? -3.769 -7.225 -4.574 1.00 98.88 322 HIS A O 1
ATOM 2405 N N . TYR A 1 323 ? -4.161 -5.336 -5.705 1.00 98.94 323 TYR A N 1
ATOM 2406 C CA . TYR A 1 323 ? -3.640 -4.475 -4.659 1.00 98.94 323 TYR A CA 1
ATOM 2407 C C . TYR A 1 323 ? -4.193 -3.063 -4.796 1.00 98.94 323 TYR A C 1
ATOM 2409 O O . TYR A 1 323 ? -4.090 -2.446 -5.855 1.00 98.94 323 TYR A O 1
ATOM 2417 N N . VAL A 1 324 ? -4.761 -2.536 -3.715 1.00 98.88 324 VAL A N 1
ATOM 2418 C CA . VAL A 1 324 ? -5.233 -1.151 -3.659 1.00 98.88 324 VAL A CA 1
ATOM 2419 C C . VAL A 1 324 ? -4.514 -0.438 -2.525 1.00 98.88 324 VAL A C 1
ATOM 2421 O O . VAL A 1 324 ? -4.897 -0.551 -1.358 1.00 98.88 324 VAL A O 1
ATOM 2424 N N . GLN A 1 325 ? -3.451 0.292 -2.869 1.00 98.75 325 GLN A N 1
ATOM 2425 C CA . GLN A 1 325 ? -2.735 1.133 -1.916 1.00 98.75 325 GLN A CA 1
ATOM 2426 C C . GLN A 1 325 ? -3.437 2.478 -1.796 1.00 98.75 325 GLN A C 1
ATOM 2428 O O . GLN A 1 325 ? -3.741 3.127 -2.799 1.00 98.75 325 GLN A O 1
ATOM 2433 N N . THR A 1 326 ? -3.635 2.936 -0.563 1.00 97.50 326 THR A N 1
ATOM 2434 C CA . THR A 1 326 ? -4.197 4.265 -0.315 1.00 97.50 326 THR A CA 1
ATOM 2435 C C . THR A 1 326 ? -3.388 5.088 0.673 1.00 97.50 326 THR A C 1
ATOM 2437 O O . THR A 1 326 ? -2.654 4.554 1.508 1.00 97.50 326 THR A O 1
ATOM 2440 N N . LYS A 1 327 ? -3.535 6.408 0.583 1.00 93.69 327 LYS A N 1
ATOM 2441 C CA . LYS A 1 327 ? -3.120 7.349 1.622 1.00 93.69 327 LYS A CA 1
ATOM 2442 C C . LYS A 1 327 ? -4.297 8.261 1.957 1.00 93.69 327 LYS A C 1
ATOM 2444 O O . LYS A 1 327 ? -4.815 8.919 1.058 1.00 93.69 327 LYS A O 1
ATOM 2449 N N . THR A 1 328 ? -4.738 8.280 3.211 1.00 94.31 328 THR A N 1
ATOM 2450 C CA . THR A 1 328 ? -5.901 9.064 3.672 1.00 94.31 328 THR A CA 1
ATOM 2451 C C . THR A 1 328 ? -5.560 10.041 4.800 1.00 94.31 328 THR A C 1
ATOM 2453 O O . THR A 1 328 ? -4.531 9.874 5.459 1.00 94.31 328 THR A O 1
ATOM 2456 N N . PRO A 1 329 ? -6.405 11.061 5.053 1.00 93.56 329 PRO A N 1
ATOM 2457 C CA . PRO A 1 329 ? -6.288 11.902 6.244 1.00 93.56 329 PRO A CA 1
ATOM 2458 C C . PRO A 1 329 ? -6.407 11.098 7.541 1.00 93.56 329 PRO A C 1
ATOM 2460 O O . PRO A 1 329 ? -7.073 10.063 7.592 1.00 93.56 329 PRO A O 1
ATOM 2463 N N . LEU A 1 330 ? -5.832 11.631 8.614 1.00 92.19 330 LEU A N 1
ATOM 2464 C CA . LEU A 1 330 ? -6.139 11.270 10.000 1.00 92.19 330 LEU A CA 1
ATOM 2465 C C . LEU A 1 330 ? -6.624 12.510 10.765 1.00 92.19 330 LEU A C 1
ATOM 2467 O O . LEU A 1 330 ? -6.542 13.627 10.255 1.00 92.19 330 LEU A O 1
ATOM 2471 N N . LEU A 1 331 ? -7.119 12.329 11.989 1.00 95.62 331 LEU A N 1
ATOM 2472 C CA . LEU A 1 331 ? -7.540 13.441 12.837 1.00 95.62 331 LEU A CA 1
ATOM 2473 C C . LEU A 1 331 ? -6.360 13.987 13.631 1.00 95.62 331 LEU A C 1
ATOM 2475 O O . LEU A 1 331 ? -5.759 13.278 14.427 1.00 95.62 331 LEU A O 1
ATOM 2479 N N . VAL A 1 332 ? -6.072 15.271 13.455 1.00 93.56 332 VAL A N 1
ATOM 2480 C CA . VAL A 1 332 ? -5.201 16.060 14.337 1.00 93.56 332 VAL A CA 1
ATOM 2481 C C . VAL A 1 332 ? -6.024 17.086 15.108 1.00 93.56 332 VAL A C 1
ATOM 2483 O O . VAL A 1 332 ? -7.148 17.410 14.713 1.00 93.56 332 VAL A O 1
ATOM 2486 N N . LEU A 1 333 ? -5.450 17.644 16.177 1.00 94.44 333 LEU A N 1
ATOM 2487 C CA . LEU A 1 333 ? -6.121 18.619 17.044 1.00 94.44 333 LEU A CA 1
ATOM 2488 C C . LEU A 1 333 ? -6.783 19.763 16.255 1.00 94.44 333 LEU A C 1
ATOM 2490 O O . LEU A 1 333 ? -7.933 20.104 16.524 1.00 94.44 333 LEU A O 1
ATOM 2494 N N . ASP A 1 334 ? -6.099 20.297 15.242 1.00 95.31 334 ASP A N 1
ATOM 2495 C CA . ASP A 1 334 ? -6.634 21.369 14.397 1.00 95.31 334 ASP A CA 1
ATOM 2496 C C . ASP A 1 334 ? -7.894 20.932 13.640 1.00 95.31 334 ASP A C 1
ATOM 2498 O O . ASP A 1 334 ? -8.920 21.606 13.704 1.00 95.31 334 ASP A O 1
ATOM 2502 N N . THR A 1 335 ? -7.864 19.765 12.990 1.00 96.38 335 THR A N 1
ATOM 2503 C CA . THR A 1 335 ? -9.015 19.223 12.244 1.00 96.38 335 THR A CA 1
ATOM 2504 C C . THR A 1 335 ? -10.179 18.818 13.154 1.00 96.38 335 THR A C 1
ATOM 2506 O O . THR A 1 335 ? -11.343 18.985 12.789 1.00 96.38 335 THR A O 1
ATOM 2509 N N . ILE A 1 336 ? -9.884 18.351 14.372 1.00 97.88 336 ILE A N 1
ATOM 2510 C CA . ILE A 1 336 ? -10.891 18.059 15.402 1.00 97.88 336 ILE A CA 1
ATOM 2511 C C . ILE A 1 336 ? -11.589 19.359 15.817 1.00 97.88 336 ILE A C 1
ATOM 2513 O O . ILE A 1 336 ? -12.819 19.425 15.866 1.00 97.88 336 ILE A O 1
ATOM 2517 N N . ASN A 1 337 ? -10.818 20.416 16.076 1.00 97.75 337 ASN A N 1
ATOM 2518 C CA . ASN A 1 337 ? -11.359 21.722 16.440 1.00 97.75 337 ASN A CA 1
ATOM 2519 C C . ASN A 1 337 ? -12.120 22.380 15.278 1.00 97.75 337 ASN A C 1
ATOM 2521 O O . ASN A 1 337 ? -13.142 23.020 15.519 1.00 97.75 337 ASN A O 1
ATOM 2525 N N . GLU A 1 338 ? -11.692 22.180 14.028 1.00 96.69 338 GLU A N 1
ATOM 2526 C CA . GLU A 1 338 ? -12.420 22.626 12.832 1.00 96.69 338 GLU A CA 1
ATOM 2527 C C . GLU A 1 338 ? -13.804 21.964 12.727 1.00 96.69 338 GLU A C 1
ATOM 2529 O O . GLU A 1 338 ? -14.790 22.642 12.428 1.00 96.69 338 GLU A O 1
ATOM 2534 N N . ALA A 1 339 ? -13.911 20.659 12.998 1.00 97.94 339 ALA A N 1
ATOM 2535 C CA . ALA A 1 339 ? -15.203 19.971 13.052 1.00 97.94 339 ALA A CA 1
ATOM 2536 C C . ALA A 1 339 ? -16.087 20.507 14.188 1.00 97.94 339 ALA A C 1
ATOM 2538 O O . ALA A 1 339 ? -17.236 20.888 13.944 1.00 97.94 339 ALA A O 1
ATOM 2539 N N . LYS A 1 340 ? -15.534 20.646 15.402 1.00 97.88 340 LYS A N 1
ATOM 2540 C CA . LYS A 1 340 ? -16.251 21.204 16.564 1.00 97.88 340 LYS A CA 1
ATOM 2541 C C . LYS A 1 340 ? -16.758 22.623 16.301 1.00 97.88 340 LYS A C 1
ATOM 2543 O O . LYS A 1 340 ? -17.909 22.929 16.608 1.00 97.88 340 LYS A O 1
ATOM 2548 N N . ALA A 1 341 ? -15.947 23.474 15.671 1.00 98.00 341 ALA A N 1
ATOM 2549 C CA . ALA A 1 341 ? -16.326 24.836 15.294 1.00 98.00 341 ALA A CA 1
ATOM 2550 C C . ALA A 1 341 ? -17.497 24.878 14.293 1.00 98.00 341 ALA A C 1
ATOM 2552 O O . ALA A 1 341 ? -18.263 25.840 14.281 1.00 98.00 341 ALA A O 1
ATOM 2553 N N . ARG A 1 342 ? -17.675 23.823 13.487 1.00 97.88 342 ARG A N 1
ATOM 2554 C CA . ARG A 1 342 ? -18.821 23.642 12.580 1.00 97.88 342 ARG A CA 1
ATOM 2555 C C . ARG A 1 342 ? -20.004 22.909 13.230 1.00 97.88 342 ARG A C 1
ATOM 2557 O O . ARG A 1 342 ? -20.960 22.574 12.533 1.00 97.88 342 ARG A O 1
ATOM 2564 N N . GLY A 1 343 ? -19.962 22.661 14.542 1.00 98.19 343 GLY A N 1
ATOM 2565 C CA . GLY A 1 343 ? -21.005 21.938 15.277 1.00 98.19 343 GLY A CA 1
ATOM 2566 C C . GLY A 1 343 ? -21.054 20.442 14.956 1.00 98.19 343 GLY A C 1
ATOM 2567 O O . GLY A 1 343 ? -22.119 19.834 15.041 1.00 98.19 343 GLY A O 1
ATOM 2568 N N . ARG A 1 344 ? -19.926 19.860 14.532 1.00 98.44 344 ARG A N 1
ATOM 2569 C CA . ARG A 1 344 ? -19.786 18.438 14.202 1.00 98.44 344 ARG A CA 1
ATOM 2570 C C . ARG A 1 344 ? -18.946 17.725 15.252 1.00 98.44 344 ARG A C 1
ATOM 2572 O O . ARG A 1 344 ? -18.025 18.305 15.823 1.00 98.44 344 ARG A O 1
ATOM 2579 N N . ASP A 1 345 ? -19.263 16.461 15.481 1.00 97.88 345 ASP A N 1
ATOM 2580 C CA . ASP A 1 345 ? -18.458 15.549 16.281 1.00 97.88 345 ASP A CA 1
ATOM 2581 C C . ASP A 1 345 ? -17.517 14.725 15.385 1.00 97.88 345 ASP A C 1
ATOM 2583 O O . ASP A 1 345 ? -17.690 14.619 14.166 1.00 97.88 345 ASP A O 1
ATOM 2587 N N . VAL A 1 346 ? -16.513 14.117 16.007 1.00 98.44 346 VAL A N 1
ATOM 2588 C CA . VAL A 1 346 ? -15.558 13.212 15.362 1.00 98.44 346 VAL A CA 1
ATOM 2589 C C . VAL A 1 346 ? -15.615 11.847 16.035 1.00 98.44 346 VAL A C 1
ATOM 2591 O O . VAL A 1 346 ? -15.971 11.742 17.206 1.00 98.44 346 VAL A O 1
ATOM 2594 N N . VAL A 1 347 ? -15.246 10.794 15.304 1.00 97.88 347 VAL A N 1
ATOM 2595 C CA . VAL A 1 347 ? -15.279 9.409 15.809 1.00 97.88 347 VAL A CA 1
ATOM 2596 C C . VAL A 1 347 ? -14.351 9.183 17.013 1.00 97.88 347 VAL A C 1
ATOM 2598 O O . VAL A 1 347 ? -14.605 8.324 17.855 1.00 97.88 347 VAL A O 1
ATOM 2601 N N . THR A 1 348 ? -13.267 9.954 17.111 1.00 97.75 348 THR A N 1
ATOM 2602 C CA . THR A 1 348 ? -12.338 9.943 18.241 1.00 97.75 348 THR A CA 1
ATOM 2603 C C . THR A 1 348 ? -11.581 11.267 18.323 1.00 97.75 348 THR A C 1
ATOM 2605 O O . THR A 1 348 ? -11.388 11.932 17.309 1.00 97.75 348 THR A O 1
ATOM 2608 N N . GLU A 1 349 ? -11.132 11.638 19.521 1.00 97.06 349 GLU A N 1
ATOM 2609 C CA . GLU A 1 349 ? -10.226 12.778 19.735 1.00 97.06 349 GLU A CA 1
ATOM 2610 C C . GLU A 1 349 ? -8.759 12.343 19.917 1.00 97.06 349 GLU A C 1
ATOM 2612 O O . GLU A 1 349 ? -7.883 13.176 20.137 1.00 97.06 349 GLU A O 1
ATOM 2617 N N . ASP A 1 350 ? -8.481 11.039 19.815 1.00 95.06 350 ASP A N 1
ATOM 2618 C CA . ASP A 1 350 ? -7.131 10.481 19.847 1.00 95.06 350 ASP A CA 1
ATOM 2619 C C . ASP A 1 350 ? -6.556 10.410 18.424 1.00 95.06 350 ASP A C 1
ATOM 2621 O O . ASP A 1 350 ? -7.012 9.635 17.577 1.00 95.06 350 ASP A O 1
ATOM 2625 N N . THR A 1 351 ? -5.522 11.218 18.176 1.00 90.88 351 THR A N 1
ATOM 2626 C CA . THR A 1 351 ? -4.807 11.289 16.895 1.00 90.88 351 THR A CA 1
ATOM 2627 C C . THR A 1 351 ? -4.291 9.925 16.436 1.00 90.88 351 THR A C 1
ATOM 2629 O O . THR A 1 351 ? -4.459 9.573 15.268 1.00 90.88 351 THR A O 1
ATOM 2632 N N . LEU A 1 352 ? -3.684 9.136 17.330 1.00 86.94 352 LEU A N 1
ATOM 2633 C CA . LEU A 1 352 ? -3.111 7.839 16.970 1.00 86.94 352 LEU A CA 1
ATOM 2634 C C . LEU A 1 352 ? -4.221 6.835 16.652 1.00 86.94 352 LEU A C 1
ATOM 2636 O O . LEU A 1 352 ? -4.167 6.183 15.614 1.00 86.94 352 LEU A O 1
ATOM 2640 N N . LYS A 1 353 ? -5.273 6.779 17.474 1.00 92.38 353 LYS A N 1
ATOM 2641 C CA . LYS A 1 353 ? -6.433 5.916 17.205 1.00 92.38 353 LYS A CA 1
ATOM 2642 C C . LYS A 1 353 ? -7.140 6.284 15.896 1.00 92.38 353 LYS A C 1
ATOM 2644 O O . LYS A 1 353 ? -7.636 5.413 15.182 1.00 92.38 353 LYS A O 1
ATOM 2649 N N . SER A 1 354 ? -7.174 7.571 15.549 1.00 95.31 354 SER A N 1
ATOM 2650 C CA . SER A 1 354 ? -7.797 8.035 14.306 1.00 95.31 354 SER A CA 1
ATOM 2651 C C . SER A 1 354 ? -7.098 7.515 13.045 1.00 95.31 354 SER A C 1
ATOM 2653 O O . SER A 1 354 ? -7.754 7.353 12.017 1.00 95.31 354 SER A O 1
ATOM 2655 N N . MET A 1 355 ? -5.793 7.216 13.113 1.00 92.19 355 MET A N 1
ATOM 2656 C CA . MET A 1 355 ? -5.060 6.601 12.005 1.00 92.19 355 MET A CA 1
ATOM 2657 C C . MET A 1 355 ? -5.619 5.212 11.694 1.00 92.19 355 MET A C 1
ATOM 2659 O O . MET A 1 355 ? -5.935 4.931 10.539 1.00 92.19 355 MET A O 1
ATOM 2663 N N . ASP A 1 356 ? -5.810 4.379 12.714 1.00 94.44 356 ASP A N 1
ATOM 2664 C CA . ASP A 1 356 ? -6.319 3.016 12.543 1.00 94.44 356 ASP A CA 1
ATOM 2665 C C . ASP A 1 356 ? -7.781 3.029 12.069 1.00 94.44 356 ASP A C 1
ATOM 2667 O O . ASP A 1 356 ? -8.168 2.273 11.170 1.00 94.44 356 ASP A O 1
ATOM 2671 N N . ILE A 1 357 ? -8.591 3.954 12.596 1.00 97.81 357 ILE A N 1
ATOM 2672 C CA . ILE A 1 357 ? -9.976 4.153 12.150 1.00 97.81 357 ILE A CA 1
ATOM 2673 C C . ILE A 1 357 ? -10.022 4.636 10.692 1.00 97.81 357 ILE A C 1
ATOM 2675 O O . ILE A 1 357 ? -10.804 4.112 9.900 1.00 97.81 357 ILE A O 1
ATOM 2679 N N . SER A 1 358 ? -9.167 5.580 10.294 1.00 97.75 358 SER A N 1
ATOM 2680 C CA . SER A 1 358 ? -9.089 6.049 8.905 1.00 97.75 358 SER A CA 1
ATOM 2681 C C . SER A 1 358 ? -8.693 4.921 7.949 1.00 97.75 358 SER A C 1
ATOM 2683 O O . SER A 1 358 ? -9.376 4.690 6.948 1.00 97.75 358 SER A O 1
ATOM 2685 N N . ASN A 1 359 ? -7.652 4.153 8.287 1.00 97.94 359 ASN A N 1
ATOM 2686 C CA . ASN A 1 359 ? -7.201 3.015 7.483 1.00 97.94 359 ASN A CA 1
ATOM 2687 C C . ASN A 1 359 ? -8.312 1.973 7.313 1.00 97.94 359 ASN A C 1
ATOM 2689 O O . ASN A 1 359 ? -8.612 1.556 6.197 1.00 97.94 359 ASN A O 1
ATOM 2693 N N . SER A 1 360 ? -8.963 1.600 8.413 1.00 98.19 360 SER A N 1
ATOM 2694 C CA . SER A 1 360 ? -10.024 0.590 8.418 1.00 98.19 360 SER A CA 1
ATOM 2695 C C . SER A 1 360 ? -11.292 1.045 7.685 1.00 98.19 360 SER A C 1
ATOM 2697 O O . SER A 1 360 ? -11.869 0.276 6.919 1.00 98.19 360 SER A O 1
ATOM 2699 N N . THR A 1 361 ? -11.679 2.318 7.807 1.00 98.75 361 THR A N 1
ATOM 2700 C CA . THR A 1 361 ? -12.796 2.898 7.034 1.00 98.75 361 THR A CA 1
ATOM 2701 C C . THR A 1 361 ? -12.494 2.904 5.536 1.00 98.75 361 THR A C 1
ATOM 2703 O O . THR A 1 361 ? -13.355 2.595 4.713 1.00 98.75 361 THR A O 1
ATOM 2706 N N . THR A 1 362 ? -11.248 3.218 5.173 1.00 98.81 362 THR A N 1
ATOM 2707 C CA . THR A 1 362 ? -10.783 3.207 3.780 1.00 98.81 362 THR A CA 1
ATOM 2708 C C . THR A 1 362 ? -10.822 1.802 3.193 1.00 98.81 362 THR A C 1
ATOM 2710 O O . THR A 1 362 ? -11.284 1.620 2.069 1.00 98.81 362 THR A O 1
ATOM 2713 N N . ALA A 1 363 ? -10.400 0.801 3.964 1.00 98.88 363 ALA A N 1
ATOM 2714 C CA . ALA A 1 363 ? -10.423 -0.591 3.542 1.00 98.88 363 ALA A CA 1
ATOM 2715 C C . ALA A 1 363 ? -11.841 -1.096 3.250 1.00 98.88 363 ALA A C 1
ATOM 2717 O O . ALA A 1 363 ? -12.054 -1.765 2.242 1.00 98.88 363 ALA A O 1
ATOM 2718 N N . LEU A 1 364 ? -12.829 -0.699 4.059 1.00 98.94 364 LEU A N 1
ATOM 2719 C CA . LEU A 1 364 ? -14.238 -0.988 3.778 1.00 98.94 364 LEU A CA 1
ATOM 2720 C C . LEU A 1 364 ? -14.729 -0.280 2.506 1.00 98.94 364 LEU A C 1
ATOM 2722 O O . LEU A 1 364 ? -15.497 -0.856 1.743 1.00 98.94 364 LEU A O 1
ATOM 2726 N N . GLY A 1 365 ? -14.258 0.941 2.227 1.00 98.88 365 GLY A N 1
ATOM 2727 C CA . GLY A 1 365 ? -14.534 1.625 0.957 1.00 98.88 365 GLY A CA 1
ATOM 2728 C C . GLY A 1 365 ? -14.002 0.862 -0.258 1.00 98.88 365 GLY A C 1
ATOM 2729 O O . GLY A 1 365 ? -14.688 0.761 -1.274 1.00 98.88 365 GLY A O 1
ATOM 2730 N N . ILE A 1 366 ? -12.808 0.276 -0.142 1.00 98.94 366 ILE A N 1
ATOM 2731 C CA . ILE A 1 366 ? -12.232 -0.601 -1.171 1.00 98.94 366 ILE A CA 1
ATOM 2732 C C . ILE A 1 366 ? -13.081 -1.868 -1.322 1.00 98.94 366 ILE A C 1
ATOM 2734 O O . ILE A 1 366 ? -13.489 -2.184 -2.437 1.00 98.94 366 ILE A O 1
ATOM 2738 N N . ALA A 1 367 ? -13.430 -2.527 -0.215 1.00 98.94 367 ALA A N 1
ATOM 2739 C CA . ALA A 1 367 ? -14.260 -3.731 -0.224 1.00 98.94 367 ALA A CA 1
ATOM 2740 C C . ALA A 1 367 ? -15.621 -3.497 -0.912 1.00 98.94 367 ALA A C 1
ATOM 2742 O O . ALA A 1 367 ? -16.047 -4.287 -1.753 1.00 98.94 367 ALA A O 1
ATOM 2743 N N . VAL A 1 368 ? -16.275 -2.363 -0.631 1.00 98.94 368 VAL A N 1
ATOM 2744 C CA . VAL A 1 368 ? -17.533 -1.952 -1.283 1.00 98.94 368 VAL A CA 1
ATOM 2745 C C . VAL A 1 368 ? -17.339 -1.647 -2.773 1.00 98.94 368 VAL A C 1
ATOM 2747 O O . VAL A 1 368 ? -18.222 -1.925 -3.588 1.00 98.94 368 VAL A O 1
ATOM 2750 N N . ALA A 1 369 ? -16.211 -1.050 -3.169 1.00 98.88 369 ALA A N 1
ATOM 2751 C CA . ALA A 1 369 ? -15.934 -0.770 -4.578 1.00 98.88 369 ALA A CA 1
ATOM 2752 C C . ALA A 1 369 ? -15.797 -2.044 -5.410 1.00 98.88 369 ALA A C 1
ATOM 2754 O O . ALA A 1 369 ? -16.293 -2.082 -6.535 1.00 98.88 369 ALA A O 1
ATOM 2755 N N . LEU A 1 370 ? -15.149 -3.057 -4.833 1.00 98.81 370 LEU A N 1
ATOM 2756 C CA . LEU A 1 370 ? -14.847 -4.334 -5.473 1.00 98.81 370 LEU A CA 1
ATOM 2757 C C . LEU A 1 370 ? -15.962 -5.377 -5.306 1.00 98.81 370 LEU A C 1
ATOM 2759 O O . LEU A 1 370 ? -15.873 -6.458 -5.877 1.00 98.81 370 LEU A O 1
ATOM 2763 N N . GLY A 1 371 ? -17.023 -5.052 -4.559 1.00 98.69 371 GLY A N 1
ATOM 2764 C CA . GLY A 1 371 ? -18.154 -5.952 -4.324 1.00 98.69 371 GLY A CA 1
ATOM 2765 C C . GLY A 1 371 ? -17.852 -7.096 -3.353 1.00 98.69 371 GLY A C 1
ATOM 2766 O O . GLY A 1 371 ? -18.572 -8.089 -3.353 1.00 98.69 371 GLY A O 1
ATOM 2767 N N . GLU A 1 372 ? -16.808 -6.969 -2.529 1.00 98.75 372 GLU A N 1
ATOM 2768 C CA . GLU A 1 372 ? -16.449 -7.957 -1.502 1.00 98.75 372 GLU A CA 1
ATOM 2769 C C . GLU A 1 372 ? -17.439 -7.933 -0.325 1.00 98.75 372 GLU A C 1
ATOM 2771 O O . GLU A 1 372 ? -17.686 -8.961 0.304 1.00 98.75 372 GLU A O 1
ATOM 2776 N N . ILE A 1 373 ? -18.026 -6.763 -0.041 1.00 98.75 373 ILE A N 1
ATOM 2777 C CA . ILE A 1 373 ? -19.038 -6.555 1.004 1.00 98.75 373 ILE A CA 1
ATOM 2778 C C . ILE A 1 373 ? -20.133 -5.587 0.534 1.00 98.75 373 ILE A C 1
ATOM 2780 O O . ILE A 1 373 ? -19.929 -4.780 -0.377 1.00 98.75 373 ILE A O 1
ATOM 2784 N N . GLU A 1 374 ? -21.277 -5.613 1.217 1.00 98.44 374 GLU A N 1
ATOM 2785 C CA . GLU A 1 374 ? -22.272 -4.537 1.153 1.00 98.44 374 GLU A CA 1
ATOM 2786 C C . GLU A 1 374 ? -21.815 -3.296 1.940 1.00 98.44 374 GLU A C 1
ATOM 2788 O O . GLU A 1 374 ? -20.891 -3.356 2.753 1.00 98.44 374 GLU A O 1
ATOM 2793 N N . GLU A 1 375 ? -22.473 -2.153 1.720 1.00 98.19 375 GLU A N 1
ATOM 2794 C CA . GLU A 1 375 ? -22.159 -0.929 2.462 1.00 98.19 375 GLU A CA 1
ATOM 2795 C C . GLU A 1 375 ? -22.369 -1.132 3.982 1.00 98.19 375 GLU A C 1
ATOM 2797 O O . GLU A 1 375 ? -23.483 -1.451 4.409 1.00 98.19 375 GLU A O 1
ATOM 2802 N N . PRO A 1 376 ? -21.331 -0.937 4.818 1.00 98.38 376 PRO A N 1
ATOM 2803 C CA . PRO A 1 376 ? -21.414 -1.184 6.251 1.00 98.38 376 PRO A CA 1
ATOM 2804 C C . PRO A 1 376 ? -22.209 -0.091 6.970 1.00 98.38 376 PRO A C 1
ATOM 2806 O O . PRO A 1 376 ? -22.141 1.096 6.631 1.00 98.38 376 PRO A O 1
ATOM 2809 N N . ARG A 1 377 ? -22.900 -0.472 8.048 1.00 98.44 377 ARG A N 1
ATOM 2810 C CA . ARG A 1 377 ? -23.464 0.495 9.001 1.00 98.44 377 ARG A CA 1
ATOM 2811 C C . ARG A 1 377 ? -22.350 1.163 9.807 1.00 98.44 377 ARG A C 1
ATOM 2813 O O . ARG A 1 377 ? -21.272 0.596 9.977 1.00 98.44 377 ARG A O 1
ATOM 2820 N N . ALA A 1 378 ? -22.627 2.343 10.360 1.00 97.69 378 ALA A N 1
ATOM 2821 C CA . ALA A 1 378 ? -21.640 3.107 11.124 1.00 97.69 378 ALA A CA 1
ATOM 2822 C C . ALA A 1 378 ? -21.054 2.308 12.303 1.00 97.69 378 ALA A C 1
ATOM 2824 O O . ALA A 1 378 ? -19.854 2.367 12.545 1.00 97.69 378 ALA A O 1
ATOM 2825 N N . GLU A 1 379 ? -21.871 1.503 12.984 1.00 97.88 379 GLU A N 1
ATOM 2826 C CA . GLU A 1 379 ? -21.471 0.718 14.159 1.00 97.88 379 GLU A CA 1
ATOM 2827 C C . GLU A 1 379 ? -20.608 -0.503 13.806 1.00 97.88 379 GLU A C 1
ATOM 2829 O O . GLU A 1 379 ? -20.034 -1.130 14.692 1.00 97.88 379 GLU A O 1
ATOM 2834 N N . GLN A 1 380 ? -20.528 -0.869 12.523 1.00 98.50 380 GLN A N 1
ATOM 2835 C CA . GLN A 1 380 ? -19.689 -1.972 12.048 1.00 98.50 380 GLN A CA 1
ATOM 2836 C C . GLN A 1 380 ? -18.264 -1.510 11.728 1.00 98.50 380 GLN A C 1
ATOM 2838 O O . GLN A 1 380 ? -17.335 -2.317 11.775 1.00 98.50 380 GLN A O 1
ATOM 2843 N N . ILE A 1 381 ? -18.069 -0.221 11.436 1.00 98.56 381 ILE A N 1
ATOM 2844 C CA . ILE A 1 381 ? -16.763 0.333 11.074 1.00 98.56 381 ILE A CA 1
ATOM 2845 C C . ILE A 1 381 ? -15.815 0.242 12.277 1.00 98.56 381 ILE A C 1
ATOM 2847 O O . ILE A 1 381 ? -16.162 0.601 13.402 1.00 98.56 381 ILE A O 1
ATOM 2851 N N . HIS A 1 382 ? -14.610 -0.264 12.027 1.00 97.69 382 HIS A N 1
ATOM 2852 C CA . HIS A 1 382 ? -13.562 -0.541 13.011 1.00 97.69 382 HIS A CA 1
ATOM 2853 C C . HIS A 1 382 ? -13.958 -1.554 14.109 1.00 97.69 382 HIS A C 1
ATOM 2855 O O . HIS A 1 382 ? -13.247 -1.694 15.102 1.00 97.69 382 HIS A O 1
ATOM 2861 N N . THR A 1 383 ? -15.088 -2.258 13.950 1.00 97.75 383 THR A N 1
ATOM 2862 C CA . THR A 1 383 ? -15.678 -3.095 15.011 1.00 97.75 383 THR A CA 1
ATOM 2863 C C . THR A 1 383 ? -16.051 -4.494 14.520 1.00 97.75 383 THR A C 1
ATOM 2865 O O . THR A 1 383 ? -15.651 -5.484 15.129 1.00 97.75 383 THR A O 1
ATOM 2868 N N . ASP A 1 384 ? -16.802 -4.608 13.422 1.00 98.38 384 ASP A N 1
ATOM 2869 C CA . ASP A 1 384 ? -17.226 -5.895 12.860 1.00 98.38 384 ASP A CA 1
ATOM 2870 C C . ASP A 1 384 ? -16.108 -6.497 12.008 1.00 98.38 384 ASP A C 1
ATOM 2872 O O . ASP A 1 384 ? -16.003 -6.266 10.803 1.00 98.38 384 ASP A O 1
ATOM 2876 N N . LEU A 1 385 ? -15.238 -7.268 12.656 1.00 97.81 385 LEU A N 1
ATOM 2877 C CA . LEU A 1 385 ? -14.039 -7.804 12.018 1.00 97.81 385 LEU A CA 1
ATOM 2878 C C . LEU A 1 385 ? -14.307 -8.948 11.023 1.00 97.81 385 LEU A C 1
ATOM 2880 O O . LEU A 1 385 ? -13.363 -9.488 10.449 1.00 97.81 385 LEU A O 1
ATOM 2884 N N . SER A 1 386 ? -15.573 -9.329 10.814 1.00 98.00 386 SER A N 1
ATOM 2885 C CA . SER A 1 386 ? -15.950 -10.232 9.720 1.00 98.00 386 SER A CA 1
ATOM 2886 C C . SER A 1 386 ? -15.936 -9.535 8.355 1.00 98.00 386 SER A C 1
ATOM 2888 O O . SER A 1 386 ? -15.854 -10.204 7.328 1.00 98.00 386 SER A O 1
ATOM 2890 N N . LEU A 1 387 ? -15.978 -8.198 8.343 1.00 98.75 387 LEU A N 1
ATOM 2891 C CA . LEU A 1 387 ? -15.919 -7.379 7.139 1.00 98.75 387 LEU A CA 1
ATOM 2892 C C . LEU A 1 387 ? -14.469 -7.009 6.840 1.00 98.75 387 LEU A C 1
ATOM 2894 O O . LEU A 1 387 ? -13.797 -6.403 7.676 1.00 98.75 387 LEU A O 1
ATOM 2898 N N . TYR A 1 388 ? -13.985 -7.324 5.644 1.00 98.81 388 TYR A N 1
ATOM 2899 C CA . TYR A 1 388 ? -12.668 -6.889 5.195 1.00 98.81 388 TYR A CA 1
ATOM 2900 C C . TYR A 1 388 ? -12.550 -6.926 3.670 1.00 98.81 388 TYR A C 1
ATOM 2902 O O . TYR A 1 388 ? -13.327 -7.597 2.996 1.00 98.81 388 TYR A O 1
ATOM 2910 N N . SER A 1 389 ? -11.546 -6.224 3.142 1.00 98.94 389 SER A N 1
ATOM 2911 C CA . SER A 1 389 ? -11.055 -6.417 1.773 1.00 98.94 389 SER A CA 1
ATOM 2912 C C . SER A 1 389 ? -9.850 -7.355 1.763 1.00 98.94 389 SER A C 1
ATOM 2914 O O . SER A 1 389 ? -8.989 -7.270 2.646 1.00 98.94 389 SER A O 1
ATOM 2916 N N . SER A 1 390 ? -9.754 -8.214 0.750 1.00 98.88 390 SER A N 1
ATOM 2917 C CA . SER A 1 390 ? -8.610 -9.100 0.519 1.00 98.88 390 SER A CA 1
ATOM 2918 C C . SER A 1 390 ? -7.457 -8.439 -0.241 1.00 98.88 390 SER A C 1
ATOM 2920 O O . SER A 1 390 ? -6.396 -9.048 -0.353 1.00 98.88 390 SER A O 1
ATOM 2922 N N . VAL A 1 391 ? -7.622 -7.198 -0.715 1.00 98.88 391 VAL A N 1
ATOM 2923 C CA . VAL A 1 391 ? -6.612 -6.479 -1.523 1.00 98.88 391 VAL A CA 1
ATOM 2924 C C . VAL A 1 391 ? -6.290 -5.067 -1.020 1.00 98.88 391 VAL A C 1
ATOM 2926 O O . VAL A 1 391 ? -5.387 -4.411 -1.547 1.00 98.88 391 VAL A O 1
ATOM 2929 N N . ALA A 1 392 ? -7.004 -4.574 -0.004 1.00 98.88 392 ALA A N 1
ATOM 2930 C CA . ALA A 1 392 ? -6.774 -3.248 0.558 1.00 98.88 392 ALA A CA 1
ATOM 2931 C C . ALA A 1 392 ? -5.456 -3.154 1.342 1.00 98.88 392 ALA A C 1
ATOM 2933 O O . ALA A 1 392 ? -5.182 -3.939 2.248 1.00 98.88 392 ALA A O 1
ATOM 2934 N N . SER A 1 393 ? -4.680 -2.109 1.062 1.00 98.69 393 SER A N 1
ATOM 2935 C CA . SER A 1 393 ? -3.525 -1.705 1.861 1.00 98.69 393 SER A CA 1
ATOM 2936 C C . SER A 1 393 ? -3.614 -0.218 2.147 1.00 98.69 393 SER A C 1
ATOM 2938 O O . SER A 1 393 ? -3.206 0.629 1.354 1.00 98.69 393 SER A O 1
ATOM 2940 N N . CYS A 1 394 ? -4.168 0.116 3.303 1.00 97.88 394 CYS A N 1
ATOM 2941 C CA . CYS A 1 394 ? -4.445 1.491 3.678 1.00 97.88 394 CYS A CA 1
ATOM 2942 C C . CYS A 1 394 ? -3.372 2.034 4.617 1.00 97.88 394 CYS A C 1
ATOM 2944 O O . CYS A 1 394 ? -2.873 1.336 5.506 1.00 97.88 394 CYS A O 1
ATOM 2946 N N . SER A 1 395 ? -3.007 3.289 4.390 1.00 92.50 395 SER A N 1
ATOM 2947 C CA . SER A 1 395 ? -2.124 4.086 5.234 1.00 92.50 395 SER A CA 1
ATOM 2948 C C . SER A 1 395 ? -2.747 5.466 5.397 1.00 92.50 395 SER A C 1
ATOM 2950 O O . SER A 1 395 ? -3.443 5.935 4.498 1.00 92.50 395 SER A O 1
ATOM 2952 N N . SER A 1 396 ? -2.464 6.150 6.500 1.00 88.38 396 SER A N 1
ATOM 2953 C CA . SER A 1 396 ? -2.914 7.523 6.701 1.00 88.38 396 SER A CA 1
ATOM 2954 C C . SER A 1 396 ? -1.752 8.443 7.055 1.00 88.38 396 SER A C 1
ATOM 2956 O O . SER A 1 396 ? -0.631 8.004 7.349 1.00 88.38 396 SER A O 1
ATOM 2958 N N . GLY A 1 397 ? -1.981 9.740 6.903 1.00 82.56 397 GLY A N 1
ATOM 2959 C CA . GLY A 1 397 ? -1.011 10.791 7.165 1.00 82.56 397 GLY A CA 1
ATOM 2960 C C . GLY A 1 397 ? -1.695 12.137 7.362 1.00 82.56 397 GLY A C 1
ATOM 2961 O O . GLY A 1 397 ? -2.895 12.279 7.140 1.00 82.56 397 GLY A O 1
ATOM 2962 N N . VAL A 1 398 ? -0.922 13.117 7.812 1.00 79.75 398 VAL A N 1
ATOM 2963 C CA . VAL A 1 398 ? -1.394 14.481 8.101 1.00 79.75 398 VAL A CA 1
ATOM 2964 C C . VAL A 1 398 ? -1.408 15.373 6.855 1.00 79.75 398 VAL A C 1
ATOM 2966 O O . VAL A 1 398 ? -1.952 16.469 6.879 1.00 79.75 398 VAL A O 1
ATOM 2969 N N . GLU A 1 399 ? -0.788 14.914 5.771 1.00 77.50 399 GLU A N 1
ATOM 2970 C CA . GLU A 1 399 ? -0.475 15.693 4.575 1.00 77.50 399 GLU A CA 1
ATOM 2971 C C . GLU A 1 399 ? -1.626 15.841 3.556 1.00 77.50 399 GLU A C 1
ATOM 2973 O O . GLU A 1 399 ? -1.459 16.552 2.567 1.00 77.50 399 GLU A O 1
ATOM 2978 N N . LEU A 1 400 ? -2.784 15.197 3.761 1.00 82.19 400 LEU A N 1
ATOM 2979 C CA . LEU A 1 400 ? -3.882 15.137 2.780 1.00 82.19 400 LEU A CA 1
ATOM 2980 C C . LEU A 1 400 ? -5.253 15.394 3.413 1.00 82.19 400 LEU A C 1
ATOM 2982 O O . LEU A 1 400 ? -5.474 15.043 4.564 1.00 82.19 400 LEU A O 1
ATOM 2986 N N . ASP A 1 401 ? -6.198 15.907 2.619 1.00 90.50 401 ASP A N 1
ATOM 2987 C CA . ASP A 1 401 ? -7.635 16.033 2.933 1.00 90.50 401 ASP A CA 1
ATOM 2988 C C . ASP A 1 401 ? -8.514 15.112 2.057 1.00 90.50 401 ASP A C 1
ATOM 2990 O O . ASP A 1 401 ? -9.739 15.218 2.019 1.00 90.50 401 ASP A O 1
ATOM 2994 N N . ARG A 1 402 ? -7.884 14.200 1.310 1.00 93.88 402 ARG A N 1
ATOM 2995 C CA . ARG A 1 402 ? -8.494 13.278 0.340 1.00 93.88 402 ARG A CA 1
ATOM 2996 C C . ARG A 1 402 ? -7.783 11.934 0.389 1.00 93.88 402 ARG A C 1
ATOM 2998 O O . ARG A 1 402 ? -6.626 11.857 0.794 1.00 93.88 402 ARG A O 1
ATOM 3005 N N . ALA A 1 403 ? -8.444 10.885 -0.088 1.00 95.38 403 ALA A N 1
ATOM 3006 C CA . ALA A 1 403 ? -7.787 9.618 -0.359 1.00 95.38 403 ALA A CA 1
ATOM 3007 C C . ALA A 1 403 ? -7.004 9.706 -1.673 1.00 95.38 403 ALA A C 1
ATOM 3009 O O . ALA A 1 403 ? -7.604 9.910 -2.729 1.00 95.38 403 ALA A O 1
ATOM 3010 N N . GLN A 1 404 ? -5.688 9.516 -1.610 1.00 95.12 404 GLN A N 1
ATOM 3011 C CA . GLN A 1 404 ? -4.881 9.087 -2.753 1.00 95.12 404 GLN A CA 1
ATOM 3012 C C . GLN A 1 404 ? -5.074 7.586 -2.931 1.00 95.12 404 GLN A C 1
ATOM 3014 O O . GLN A 1 404 ? -4.897 6.836 -1.972 1.00 95.12 404 GLN A O 1
ATOM 3019 N N . ILE A 1 405 ? -5.445 7.151 -4.131 1.00 98.00 405 ILE A N 1
ATOM 3020 C CA . ILE A 1 405 ? -5.782 5.758 -4.429 1.00 98.00 405 ILE A CA 1
ATOM 3021 C C . ILE A 1 405 ? -4.935 5.288 -5.604 1.00 98.00 405 ILE A C 1
ATOM 3023 O O . ILE A 1 405 ? -4.959 5.906 -6.668 1.00 98.00 405 ILE A O 1
ATOM 3027 N N . VAL A 1 406 ? -4.222 4.181 -5.411 1.00 98.75 406 VAL A N 1
ATOM 3028 C CA . VAL A 1 406 ? -3.446 3.481 -6.435 1.00 98.75 406 VAL A CA 1
ATOM 3029 C C . VAL A 1 406 ? -3.994 2.061 -6.545 1.00 98.75 406 VAL A C 1
ATOM 3031 O O . VAL A 1 406 ? -3.768 1.232 -5.663 1.00 98.75 406 VAL A O 1
ATOM 3034 N N . VAL A 1 407 ? -4.735 1.789 -7.617 1.00 98.88 407 VAL A N 1
ATOM 3035 C CA . VAL A 1 407 ? -5.198 0.443 -7.972 1.00 98.88 407 VAL A CA 1
ATOM 3036 C C . VAL A 1 407 ? -4.134 -0.209 -8.841 1.00 98.88 407 VAL A C 1
ATOM 3038 O O . VAL A 1 407 ? -3.782 0.322 -9.894 1.00 98.88 407 VAL A O 1
ATOM 3041 N N . VAL A 1 408 ? -3.647 -1.365 -8.404 1.00 98.88 408 VAL A N 1
ATOM 3042 C CA . VAL A 1 408 ? -2.745 -2.237 -9.153 1.00 98.88 408 VAL A CA 1
ATOM 3043 C C . VAL A 1 408 ? -3.472 -3.548 -9.418 1.00 98.88 408 VAL A C 1
ATOM 3045 O O . VAL A 1 408 ? -3.970 -4.223 -8.512 1.00 98.88 408 VAL A O 1
ATOM 3048 N N . GLY A 1 409 ? -3.527 -3.910 -10.687 1.00 98.69 409 GLY A N 1
ATOM 3049 C CA . GLY A 1 409 ? -4.155 -5.138 -11.136 1.00 98.69 409 GLY A CA 1
ATOM 3050 C C . GLY A 1 409 ? -3.560 -5.581 -12.453 1.00 98.69 409 GLY A C 1
ATOM 3051 O O . GLY A 1 409 ? -2.444 -5.182 -12.795 1.00 98.69 409 GLY A O 1
ATOM 3052 N N . ASN A 1 410 ? -4.304 -6.385 -13.197 1.00 98.62 410 ASN A N 1
ATOM 3053 C CA . ASN A 1 410 ? -3.885 -6.829 -14.512 1.00 98.62 410 ASN A CA 1
ATOM 3054 C C . ASN A 1 410 ? -4.906 -6.454 -15.594 1.00 98.62 410 ASN A C 1
ATOM 3056 O O . ASN A 1 410 ? -6.106 -6.436 -15.352 1.00 98.62 410 ASN A O 1
ATOM 3060 N N . ALA A 1 411 ? -4.430 -6.181 -16.805 1.00 97.00 411 ALA A N 1
ATOM 3061 C CA . ALA A 1 411 ? -5.270 -5.986 -17.982 1.00 97.00 411 ALA A CA 1
ATOM 3062 C C . ALA A 1 411 ? -4.713 -6.764 -19.178 1.00 97.00 411 ALA A C 1
ATOM 3064 O O . ALA A 1 411 ? -3.521 -7.074 -19.239 1.00 97.00 411 ALA A O 1
ATOM 3065 N N . ARG A 1 412 ? -5.598 -7.077 -20.128 1.00 95.75 412 ARG A N 1
ATOM 3066 C CA . ARG A 1 412 ? -5.252 -7.658 -21.436 1.00 95.75 412 ARG A CA 1
ATOM 3067 C C . ARG A 1 412 ? -5.109 -6.554 -22.476 1.00 95.75 412 ARG A C 1
ATOM 3069 O O . ARG A 1 412 ? -5.628 -5.456 -22.300 1.00 95.75 412 ARG A O 1
ATOM 3076 N N . GLY A 1 413 ? -4.427 -6.854 -23.573 1.00 93.62 413 GLY A N 1
ATOM 3077 C CA . GLY A 1 413 ? -4.274 -5.963 -24.721 1.00 93.62 413 GLY A CA 1
ATOM 3078 C C . GLY A 1 413 ? -3.263 -4.831 -24.524 1.00 93.62 413 GLY A C 1
ATOM 3079 O O . GLY A 1 413 ? -3.156 -3.976 -25.398 1.00 93.62 413 GLY A O 1
ATOM 3080 N N . ILE A 1 414 ? -2.519 -4.807 -23.410 1.00 91.25 414 ILE A N 1
ATOM 3081 C CA . ILE A 1 414 ? -1.576 -3.719 -23.105 1.00 91.25 414 ILE A CA 1
ATOM 3082 C C . ILE A 1 414 ? -0.133 -4.065 -23.481 1.00 91.25 414 ILE A C 1
ATOM 3084 O O . ILE A 1 414 ? 0.509 -3.272 -24.159 1.00 91.25 414 ILE A O 1
ATOM 3088 N N . GLY A 1 415 ? 0.366 -5.252 -23.117 1.00 94.00 415 GLY A N 1
ATOM 3089 C CA . GLY A 1 415 ? 1.795 -5.588 -23.184 1.00 94.00 415 GLY A CA 1
ATOM 3090 C C . GLY A 1 415 ? 2.515 -5.431 -21.840 1.00 94.00 415 GLY A C 1
ATOM 3091 O O . GLY A 1 415 ? 1.904 -5.184 -20.804 1.00 94.00 415 GLY A O 1
ATOM 3092 N N . GLY A 1 416 ? 3.837 -5.564 -21.853 1.00 96.81 416 GLY A N 1
ATOM 3093 C CA . GLY A 1 416 ? 4.681 -5.485 -20.660 1.00 96.81 416 GLY A CA 1
ATOM 3094 C C . GLY A 1 416 ? 5.117 -6.853 -20.152 1.00 96.81 416 GLY A C 1
ATOM 3095 O O . GLY A 1 416 ? 4.661 -7.898 -20.623 1.00 96.81 416 GLY A O 1
ATOM 3096 N N . ARG A 1 417 ? 6.039 -6.837 -19.191 1.00 97.69 417 ARG A N 1
ATOM 3097 C CA . ARG A 1 417 ? 6.656 -8.052 -18.648 1.00 97.69 417 ARG A CA 1
ATOM 3098 C C . ARG A 1 417 ? 6.199 -8.408 -17.239 1.00 97.69 417 ARG A C 1
ATOM 3100 O O . ARG A 1 417 ? 6.406 -9.534 -16.824 1.00 97.69 417 ARG A O 1
ATOM 3107 N N . PHE A 1 418 ? 5.531 -7.510 -16.520 1.00 98.75 418 PHE A N 1
ATOM 3108 C CA . PHE A 1 418 ? 5.135 -7.758 -15.132 1.00 98.75 418 PHE A CA 1
ATOM 3109 C C . PHE A 1 418 ? 3.716 -8.309 -15.015 1.00 98.75 418 PHE A C 1
ATOM 3111 O O . PHE A 1 418 ? 2.833 -7.942 -15.795 1.00 98.75 418 PHE A O 1
ATOM 3118 N N . ARG A 1 419 ? 3.476 -9.124 -13.987 1.00 98.75 419 ARG A N 1
ATOM 3119 C CA . ARG A 1 419 ? 2.137 -9.561 -13.571 1.00 98.75 419 ARG A CA 1
ATOM 3120 C C . ARG A 1 419 ? 1.980 -9.416 -12.058 1.00 98.75 419 ARG A C 1
ATOM 3122 O O . ARG A 1 419 ? 2.918 -9.676 -11.305 1.00 98.75 419 ARG A O 1
ATOM 3129 N N . ALA A 1 420 ? 0.804 -8.965 -11.628 1.00 98.88 420 ALA A N 1
ATOM 3130 C CA . ALA A 1 420 ? 0.436 -8.881 -10.220 1.00 98.88 420 ALA A CA 1
ATOM 3131 C C . ALA A 1 420 ? -0.407 -10.092 -9.808 1.00 98.88 420 ALA A C 1
ATOM 3133 O O . ALA A 1 420 ? -1.171 -10.634 -10.606 1.00 98.88 420 ALA A O 1
ATOM 3134 N N . GLY A 1 421 ? -0.286 -10.491 -8.551 1.00 98.88 421 GLY A N 1
ATOM 3135 C CA . GLY A 1 421 ? -1.122 -11.496 -7.906 1.00 98.88 421 GLY A CA 1
ATOM 3136 C C . GLY A 1 421 ? -1.309 -11.155 -6.440 1.00 98.88 421 GLY A C 1
ATOM 3137 O O . GLY A 1 421 ? -0.608 -10.288 -5.913 1.00 98.88 421 GLY A O 1
ATOM 3138 N N . HIS A 1 422 ? -2.246 -11.821 -5.774 1.00 98.88 422 HIS A N 1
ATOM 3139 C CA . HIS A 1 422 ? -2.444 -11.612 -4.345 1.00 98.88 422 HIS A CA 1
ATOM 3140 C C . HIS A 1 422 ? -2.848 -12.893 -3.619 1.00 98.88 422 HIS A C 1
ATOM 3142 O O . HIS A 1 422 ? -3.265 -13.882 -4.216 1.00 98.88 422 HIS A O 1
ATOM 3148 N N . GLY A 1 423 ? -2.691 -12.849 -2.307 1.00 98.38 423 GLY A N 1
ATOM 3149 C CA . GLY A 1 423 ? -3.189 -13.805 -1.340 1.00 98.38 423 GLY A CA 1
ATOM 3150 C C . GLY A 1 423 ? -3.514 -13.070 -0.043 1.00 98.38 423 GLY A C 1
ATOM 3151 O O . GLY A 1 423 ? -3.451 -11.841 0.036 1.00 98.38 423 GLY A O 1
ATOM 3152 N N . VAL A 1 424 ? -3.848 -13.826 0.994 1.00 98.69 424 VAL A N 1
ATOM 3153 C CA . VAL A 1 424 ? -4.145 -13.285 2.320 1.00 98.69 424 VAL A CA 1
ATOM 3154 C C . VAL A 1 424 ? -3.374 -14.098 3.347 1.00 98.69 424 VAL A C 1
ATOM 3156 O O . VAL A 1 424 ? -3.487 -15.322 3.381 1.00 98.69 424 VAL A O 1
ATOM 3159 N N . MET A 1 425 ? -2.596 -13.420 4.186 1.00 98.88 425 MET A N 1
ATOM 3160 C CA . MET A 1 425 ? -2.033 -14.010 5.393 1.00 98.88 425 MET A CA 1
ATOM 3161 C C . MET A 1 425 ? -3.143 -14.133 6.436 1.00 98.88 425 MET A C 1
ATOM 3163 O O . MET A 1 425 ? -3.796 -13.144 6.770 1.00 98.88 425 MET A O 1
ATOM 3167 N N . ARG A 1 426 ? -3.365 -15.343 6.953 1.00 98.56 426 ARG A N 1
ATOM 3168 C CA . ARG A 1 426 ? -4.372 -15.614 7.997 1.00 98.56 426 ARG A CA 1
ATOM 3169 C C . ARG A 1 426 ? -3.911 -15.206 9.389 1.00 98.56 426 ARG A C 1
ATOM 3171 O O . ARG A 1 426 ? -4.738 -14.933 10.246 1.00 98.56 426 ARG A O 1
ATOM 3178 N N . ASP A 1 427 ? -2.602 -15.226 9.610 1.00 98.69 427 ASP A N 1
ATOM 3179 C CA . ASP A 1 427 ? -1.949 -14.751 10.822 1.00 98.69 427 ASP A CA 1
ATOM 3180 C C . ASP A 1 427 ? -0.543 -14.228 10.497 1.00 98.69 427 ASP A C 1
ATOM 3182 O O . ASP A 1 427 ? -0.025 -14.408 9.392 1.00 98.69 427 ASP A O 1
ATOM 3186 N N . ALA A 1 428 ? 0.103 -13.612 11.484 1.00 98.25 428 ALA A N 1
ATOM 3187 C CA . ALA A 1 428 ? 1.445 -13.044 11.366 1.00 98.25 428 ALA A CA 1
ATOM 3188 C C . ALA A 1 428 ? 2.564 -14.041 10.984 1.00 98.25 428 ALA A C 1
ATOM 3190 O O . ALA A 1 428 ? 3.679 -13.617 10.691 1.00 98.25 428 ALA A O 1
ATOM 3191 N N . LEU A 1 429 ? 2.306 -15.354 11.010 1.00 98.81 429 LEU A N 1
ATOM 3192 C CA . LEU A 1 429 ? 3.275 -16.409 10.690 1.00 98.81 429 LEU A CA 1
ATOM 3193 C C . LEU A 1 429 ? 2.915 -17.163 9.397 1.00 98.81 429 LEU A C 1
ATOM 3195 O O . LEU A 1 429 ? 3.496 -18.215 9.112 1.00 98.81 429 LEU A O 1
ATOM 3199 N N . ASP A 1 430 ? 1.924 -16.694 8.639 1.00 98.81 430 ASP A N 1
ATOM 3200 C CA . ASP A 1 430 ? 1.392 -17.381 7.459 1.00 98.81 430 ASP A CA 1
ATOM 3201 C C . ASP A 1 430 ? 2.256 -17.151 6.208 1.00 98.81 430 ASP A C 1
ATOM 3203 O O . ASP A 1 430 ? 1.851 -16.486 5.255 1.00 98.81 430 ASP A O 1
ATOM 3207 N N . ALA A 1 431 ? 3.466 -17.720 6.207 1.00 98.69 431 ALA A N 1
ATOM 3208 C CA . ALA A 1 431 ? 4.379 -17.702 5.059 1.00 98.69 431 ALA A CA 1
ATOM 3209 C C . ALA A 1 431 ? 3.738 -18.275 3.777 1.00 98.69 431 ALA A C 1
ATOM 3211 O O . ALA A 1 431 ? 4.028 -17.808 2.675 1.00 98.69 431 ALA A O 1
ATOM 3212 N N . ASP A 1 432 ? 2.818 -19.234 3.917 1.00 98.56 432 ASP A N 1
ATOM 3213 C CA . ASP A 1 432 ? 2.074 -19.810 2.793 1.00 98.56 432 ASP A CA 1
ATOM 3214 C C . ASP A 1 432 ? 1.176 -18.773 2.105 1.00 98.56 432 ASP A C 1
ATOM 3216 O O . ASP A 1 432 ? 0.975 -18.847 0.892 1.00 98.56 432 ASP A O 1
ATOM 3220 N N . GLY A 1 433 ? 0.679 -17.771 2.840 1.00 98.56 433 GLY A N 1
ATOM 3221 C CA . GLY A 1 433 ? -0.043 -16.635 2.265 1.00 98.56 433 GLY A CA 1
ATOM 3222 C C . GLY A 1 433 ? 0.837 -15.823 1.309 1.00 98.56 433 GLY A C 1
ATOM 3223 O O . GLY A 1 433 ? 0.399 -15.472 0.213 1.00 98.56 433 GLY A O 1
ATOM 3224 N N . VAL A 1 434 ? 2.107 -15.604 1.674 1.00 98.81 434 VAL A N 1
ATOM 3225 C CA . VAL A 1 434 ? 3.091 -14.903 0.830 1.00 98.81 434 VAL A CA 1
ATOM 3226 C C . VAL A 1 434 ? 3.415 -15.725 -0.420 1.00 98.81 434 VAL A C 1
ATOM 3228 O O . VAL A 1 434 ? 3.347 -15.207 -1.534 1.00 98.81 434 VAL A O 1
ATOM 3231 N N . TRP A 1 435 ? 3.683 -17.026 -0.270 1.00 98.81 435 TRP A N 1
ATOM 3232 C CA . TRP A 1 435 ? 3.902 -17.915 -1.418 1.00 98.81 435 TRP A CA 1
ATOM 3233 C C . TRP A 1 435 ? 2.686 -18.000 -2.343 1.00 98.81 435 TRP A C 1
ATOM 3235 O O . TRP A 1 435 ? 2.842 -18.022 -3.565 1.00 98.81 435 TRP A O 1
ATOM 3245 N N . SER A 1 436 ? 1.475 -18.010 -1.783 1.00 98.69 436 SER A N 1
ATOM 3246 C CA . SER A 1 436 ? 0.231 -18.029 -2.559 1.00 98.69 436 SER A CA 1
ATOM 3247 C C . SER A 1 436 ? 0.083 -16.777 -3.424 1.00 98.69 436 SER A C 1
ATOM 3249 O O . SER A 1 436 ? -0.285 -16.894 -4.591 1.00 98.69 436 SER A O 1
ATOM 3251 N N . ALA A 1 437 ? 0.450 -15.600 -2.906 1.00 98.88 437 ALA A N 1
ATOM 3252 C CA . ALA A 1 437 ? 0.461 -14.366 -3.691 1.00 98.88 437 ALA A CA 1
ATOM 3253 C C . ALA A 1 437 ? 1.452 -14.426 -4.860 1.00 98.88 437 ALA A C 1
ATOM 3255 O O . ALA A 1 437 ? 1.113 -14.045 -5.980 1.00 98.88 437 ALA A O 1
ATOM 3256 N N . ILE A 1 438 ? 2.656 -14.955 -4.622 1.00 98.88 438 ILE A N 1
ATOM 3257 C CA . ILE A 1 438 ? 3.699 -15.093 -5.649 1.00 98.88 438 ILE A CA 1
ATOM 3258 C C . ILE A 1 438 ? 3.252 -16.061 -6.758 1.00 98.88 438 ILE A C 1
ATOM 3260 O O . ILE A 1 438 ? 3.414 -15.763 -7.942 1.00 98.88 438 ILE A O 1
ATOM 3264 N N . ARG A 1 439 ? 2.618 -17.185 -6.398 1.00 98.69 439 ARG A N 1
ATOM 3265 C CA . ARG A 1 439 ? 2.004 -18.104 -7.375 1.00 98.69 439 ARG A CA 1
ATOM 3266 C C . ARG A 1 439 ? 0.870 -17.447 -8.145 1.00 98.69 439 ARG A C 1
ATOM 3268 O O . ARG A 1 439 ? 0.814 -17.562 -9.363 1.00 98.69 439 ARG A O 1
ATOM 3275 N N . SER A 1 440 ? -0.017 -16.735 -7.447 1.00 98.69 440 SER A N 1
ATOM 3276 C CA . SER A 1 440 ? -1.118 -15.995 -8.073 1.00 98.69 440 SER A CA 1
ATOM 3277 C C . SER A 1 440 ? -0.608 -14.965 -9.084 1.00 98.69 440 SER A C 1
ATOM 3279 O O . SER A 1 440 ? -1.297 -14.705 -10.070 1.00 98.69 440 SER A O 1
ATOM 3281 N N . ALA A 1 441 ? 0.593 -14.416 -8.874 1.00 98.69 441 ALA A N 1
ATOM 3282 C CA . ALA A 1 441 ? 1.232 -13.483 -9.795 1.00 98.69 441 ALA A CA 1
ATOM 3283 C C . ALA A 1 441 ? 1.798 -14.173 -11.051 1.00 98.69 441 ALA A C 1
ATOM 3285 O O . ALA A 1 441 ? 2.169 -13.497 -12.004 1.00 98.69 441 ALA A O 1
ATOM 3286 N N . GLY A 1 442 ? 1.808 -15.509 -11.097 1.00 97.88 442 GLY A N 1
ATOM 3287 C CA . GLY A 1 442 ? 2.133 -16.298 -12.285 1.00 97.88 442 GLY A CA 1
ATOM 3288 C C . GLY A 1 442 ? 3.494 -16.987 -12.260 1.00 97.88 442 GLY A C 1
ATOM 3289 O O . GLY A 1 442 ? 3.911 -17.484 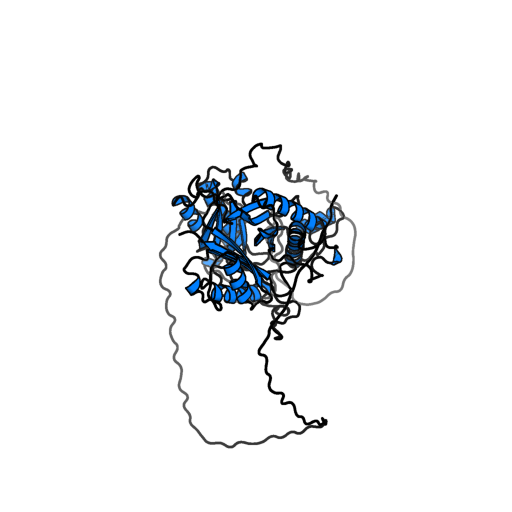-13.302 1.00 97.88 442 GLY A O 1
ATOM 3290 N N . LEU A 1 443 ? 4.197 -17.028 -11.120 1.00 98.00 443 LEU A N 1
ATOM 3291 C CA . LEU A 1 443 ? 5.393 -17.867 -11.004 1.00 98.00 443 LEU A CA 1
ATOM 3292 C C . LEU A 1 443 ? 5.013 -19.322 -10.718 1.00 98.00 443 LEU A C 1
ATOM 3294 O O . LEU A 1 443 ? 4.387 -19.638 -9.704 1.00 98.00 443 LEU A O 1
ATOM 3298 N N . GLU A 1 444 ? 5.468 -20.209 -11.597 1.00 96.81 444 GLU A N 1
ATOM 3299 C CA . GLU A 1 444 ? 5.422 -21.653 -11.393 1.00 96.81 444 GLU A CA 1
ATOM 3300 C C . GLU A 1 444 ? 6.465 -22.052 -10.344 1.00 96.81 444 GLU A C 1
ATOM 3302 O O . GLU A 1 444 ? 7.671 -21.923 -10.559 1.00 96.81 444 GLU A O 1
ATOM 3307 N N . LEU A 1 445 ? 5.998 -22.524 -9.189 1.00 98.12 445 LEU A N 1
ATOM 3308 C CA . LEU A 1 445 ? 6.839 -22.877 -8.043 1.00 98.12 445 LEU A CA 1
ATOM 3309 C C . LEU A 1 445 ? 6.596 -24.340 -7.620 1.00 98.12 445 LEU A C 1
ATOM 3311 O O . LEU A 1 445 ? 5.470 -24.834 -7.753 1.00 98.12 445 LEU A O 1
ATOM 3315 N N . PRO A 1 446 ? 7.591 -25.053 -7.062 1.00 98.19 446 PRO A N 1
ATOM 3316 C CA . PRO A 1 446 ? 7.398 -26.414 -6.544 1.00 98.19 446 PRO A CA 1
ATOM 3317 C C . PRO A 1 446 ? 6.451 -26.406 -5.340 1.00 98.19 446 PRO A C 1
ATOM 3319 O O . PRO A 1 446 ? 6.300 -25.369 -4.713 1.00 98.19 446 PRO A O 1
ATOM 3322 N N . GLU A 1 447 ? 5.831 -27.531 -4.966 1.00 96.44 447 GLU A N 1
ATOM 3323 C CA . GLU A 1 447 ? 4.840 -27.605 -3.865 1.00 96.44 447 GLU A CA 1
ATOM 3324 C C . GLU A 1 447 ? 5.298 -26.905 -2.570 1.00 96.44 447 GLU A C 1
ATOM 3326 O O . GLU A 1 447 ? 4.508 -26.215 -1.928 1.00 96.44 447 GLU A O 1
ATOM 3331 N N . ARG A 1 448 ? 6.589 -27.020 -2.232 1.00 97.81 448 ARG A N 1
ATOM 3332 C CA . ARG A 1 448 ? 7.241 -26.333 -1.109 1.00 97.81 448 ARG A CA 1
ATOM 3333 C C . ARG A 1 448 ? 8.360 -25.431 -1.636 1.00 97.81 448 ARG A C 1
ATOM 3335 O O . ARG A 1 448 ? 9.478 -25.921 -1.783 1.00 97.81 448 ARG A O 1
ATOM 3342 N N . PRO A 1 449 ? 8.065 -24.162 -1.956 1.00 98.31 449 PRO A N 1
ATOM 3343 C CA . PRO A 1 449 ? 9.053 -23.254 -2.518 1.00 98.31 449 PRO A CA 1
ATOM 3344 C C . PRO A 1 449 ? 10.141 -22.877 -1.514 1.00 98.31 449 PRO A C 1
ATOM 3346 O O . PRO A 1 449 ? 9.908 -22.817 -0.304 1.00 98.31 449 PRO A O 1
ATOM 3349 N N . HIS A 1 450 ? 11.311 -22.563 -2.049 1.00 98.50 450 HIS A N 1
ATOM 3350 C CA . HIS A 1 450 ? 12.422 -21.907 -1.376 1.00 98.50 450 HIS A CA 1
ATOM 3351 C C . HIS A 1 450 ? 12.691 -20.548 -2.052 1.00 98.50 450 HIS A C 1
ATOM 3353 O O . HIS A 1 450 ? 12.426 -20.422 -3.248 1.00 98.50 450 HIS A O 1
ATOM 3359 N N . PRO A 1 451 ? 13.239 -19.528 -1.358 1.00 98.31 451 PRO A N 1
ATOM 3360 C CA . PRO A 1 451 ? 13.609 -18.253 -1.985 1.00 98.31 451 PRO A CA 1
ATOM 3361 C C . PRO A 1 451 ? 14.420 -18.387 -3.285 1.00 98.31 451 PRO A C 1
ATOM 3363 O O . PRO A 1 451 ? 14.204 -17.628 -4.226 1.00 98.31 451 PRO A O 1
ATOM 3366 N N . ASP A 1 452 ? 15.293 -19.394 -3.385 1.00 98.19 452 ASP A N 1
ATOM 3367 C CA . ASP A 1 452 ? 16.092 -19.654 -4.596 1.00 98.19 452 ASP A CA 1
ATOM 3368 C C . ASP A 1 452 ? 15.237 -19.993 -5.832 1.00 98.19 452 ASP A C 1
ATOM 3370 O O . ASP A 1 452 ? 15.656 -19.749 -6.967 1.00 98.19 452 ASP A O 1
ATOM 3374 N N . ASP A 1 453 ? 14.015 -20.502 -5.637 1.00 98.44 453 ASP A N 1
ATOM 3375 C CA . ASP A 1 453 ? 13.079 -20.801 -6.725 1.00 98.44 453 ASP A CA 1
ATOM 3376 C C . ASP A 1 453 ? 12.552 -19.529 -7.406 1.00 98.44 453 ASP A C 1
ATOM 3378 O O . ASP A 1 453 ? 12.085 -19.591 -8.544 1.00 98.44 453 ASP A O 1
ATOM 3382 N N . LEU A 1 454 ? 12.669 -18.365 -6.752 1.00 98.25 454 LEU A N 1
ATOM 3383 C CA . LEU A 1 454 ? 12.248 -17.077 -7.306 1.00 98.25 454 LEU A CA 1
ATOM 3384 C C . LEU A 1 454 ? 13.130 -16.620 -8.465 1.00 98.25 454 LEU A C 1
ATOM 3386 O O . LEU A 1 454 ? 12.659 -15.853 -9.299 1.00 98.25 454 LEU A O 1
ATOM 3390 N N . LYS A 1 455 ? 14.401 -17.048 -8.521 1.00 96.94 455 LYS A N 1
ATOM 3391 C CA . LYS A 1 455 ? 15.341 -16.781 -9.631 1.00 96.94 455 LYS A CA 1
ATOM 3392 C C . LYS A 1 455 ? 15.410 -15.305 -10.061 1.00 96.94 455 LYS A C 1
ATOM 3394 O O . LYS A 1 455 ? 15.503 -15.002 -11.247 1.00 96.94 455 LYS A O 1
ATOM 3399 N N . GLY A 1 456 ? 15.319 -14.382 -9.099 1.00 96.38 456 GLY A N 1
ATOM 3400 C CA . GLY A 1 456 ? 15.333 -12.934 -9.351 1.00 96.38 456 GLY A CA 1
ATOM 3401 C C . GLY A 1 456 ? 14.079 -12.380 -10.043 1.00 96.38 456 GLY A C 1
ATOM 3402 O O . GLY A 1 456 ? 14.091 -11.246 -10.504 1.00 96.38 456 GLY A O 1
ATOM 3403 N N . ARG A 1 457 ? 12.999 -13.165 -10.133 1.00 98.25 457 ARG A N 1
ATOM 3404 C CA . ARG A 1 457 ? 11.758 -12.807 -10.840 1.00 98.25 457 ARG A CA 1
ATOM 3405 C C . ARG A 1 457 ? 10.743 -12.092 -9.956 1.00 98.25 457 ARG A C 1
ATOM 3407 O O . ARG A 1 457 ? 9.776 -11.546 -10.468 1.00 98.25 457 ARG A O 1
ATOM 3414 N N . LEU A 1 458 ? 10.922 -12.096 -8.639 1.00 98.81 458 LEU A N 1
ATOM 3415 C CA . LEU A 1 458 ? 10.064 -11.350 -7.725 1.00 98.81 458 LEU A CA 1
ATOM 3416 C C . LEU A 1 458 ? 10.541 -9.898 -7.634 1.00 98.81 458 LEU A C 1
ATOM 3418 O O . LEU A 1 458 ? 11.633 -9.643 -7.136 1.00 98.81 458 LEU A O 1
ATOM 3422 N N . VAL A 1 459 ? 9.712 -8.948 -8.070 1.00 98.81 459 VAL A N 1
ATOM 3423 C CA . VAL A 1 459 ? 10.026 -7.514 -7.962 1.00 98.81 459 VAL A CA 1
ATOM 3424 C C . VAL A 1 459 ? 9.844 -7.058 -6.517 1.00 98.81 459 VAL A C 1
ATOM 3426 O O . VAL A 1 459 ? 10.770 -6.546 -5.883 1.00 98.81 459 VAL A O 1
ATOM 3429 N N . ASN A 1 460 ? 8.640 -7.254 -5.976 1.00 98.88 460 ASN A N 1
ATOM 3430 C CA . ASN A 1 460 ? 8.335 -6.943 -4.585 1.00 98.88 460 ASN A CA 1
ATOM 3431 C C . ASN A 1 460 ? 7.095 -7.699 -4.091 1.00 98.88 460 ASN A C 1
ATOM 3433 O O . ASN A 1 460 ? 6.270 -8.154 -4.890 1.00 98.88 460 ASN A O 1
ATOM 3437 N N . VAL A 1 461 ? 6.948 -7.758 -2.767 1.00 98.94 461 VAL A N 1
ATOM 3438 C CA . VAL A 1 461 ? 5.686 -8.069 -2.092 1.00 98.94 461 VAL A CA 1
ATOM 3439 C C . VAL A 1 461 ? 5.213 -6.868 -1.280 1.00 98.94 461 VAL A C 1
ATOM 3441 O O . VAL A 1 461 ? 6.018 -6.137 -0.700 1.00 98.94 461 VAL A O 1
ATOM 3444 N N . PHE A 1 462 ? 3.898 -6.679 -1.235 1.00 98.88 462 PHE A N 1
ATOM 3445 C CA . PHE A 1 462 ? 3.228 -5.601 -0.516 1.00 98.88 462 PHE A CA 1
ATOM 3446 C C . PHE A 1 462 ? 2.191 -6.201 0.407 1.00 98.88 462 PHE A C 1
ATOM 3448 O O . PHE A 1 462 ? 1.255 -6.840 -0.064 1.00 98.88 462 PHE A O 1
ATOM 3455 N N . LEU A 1 463 ? 2.347 -6.014 1.712 1.00 98.56 463 LEU A N 1
ATOM 3456 C CA . LEU A 1 463 ? 1.488 -6.693 2.666 1.00 98.56 463 LEU A CA 1
ATOM 3457 C C . LEU A 1 463 ? 1.146 -5.865 3.895 1.00 98.56 463 LEU A C 1
ATOM 3459 O O . LEU A 1 463 ? 1.865 -4.943 4.303 1.00 98.56 463 LEU A O 1
ATOM 3463 N N . LYS A 1 464 ? 0.012 -6.235 4.481 1.00 98.75 464 LYS A N 1
ATOM 3464 C CA . LYS A 1 464 ? -0.492 -5.709 5.743 1.00 98.75 464 LYS A CA 1
ATOM 3465 C C . LYS A 1 464 ? -0.254 -6.706 6.869 1.00 98.75 464 LYS A C 1
ATOM 3467 O O . LYS A 1 464 ? -0.186 -7.910 6.649 1.00 98.75 464 LYS A O 1
ATOM 3472 N N . CYS A 1 465 ? -0.130 -6.184 8.081 1.00 98.50 465 CYS A N 1
ATOM 3473 C CA . CYS A 1 465 ? -0.080 -6.985 9.294 1.00 98.50 465 CYS A CA 1
ATOM 3474 C C . CYS A 1 465 ? -0.676 -6.234 10.482 1.00 98.50 465 CYS A C 1
ATOM 3476 O O . CYS A 1 465 ? -0.667 -4.999 10.534 1.00 98.50 465 CYS A O 1
ATOM 3478 N N . GLU A 1 466 ? -1.149 -6.981 11.471 1.00 98.12 466 GLU A N 1
ATOM 3479 C CA . GLU A 1 466 ? -1.545 -6.432 12.758 1.00 98.12 466 GLU A CA 1
ATOM 3480 C C . GLU A 1 466 ? -1.378 -7.432 13.897 1.00 98.12 466 GLU A C 1
ATOM 3482 O O . GLU A 1 466 ? -1.265 -8.638 13.676 1.00 98.12 466 GLU A O 1
ATOM 3487 N N . ALA A 1 467 ? -1.319 -6.923 15.127 1.00 98.12 467 ALA A N 1
ATOM 3488 C CA . ALA A 1 467 ? -1.416 -7.792 16.284 1.00 98.12 467 ALA A CA 1
ATOM 3489 C C . ALA A 1 467 ? -2.855 -8.316 16.372 1.00 98.12 467 ALA A C 1
ATOM 3491 O O . ALA A 1 467 ? -3.798 -7.528 16.380 1.00 98.12 467 ALA A O 1
ATOM 3492 N N . ASP A 1 468 ? -3.013 -9.639 16.440 1.00 97.88 468 ASP A N 1
ATOM 3493 C CA . ASP A 1 468 ? -4.323 -10.270 16.611 1.00 97.88 468 ASP A CA 1
ATOM 3494 C C . ASP A 1 468 ? -5.031 -9.693 17.858 1.00 97.88 468 ASP A C 1
ATOM 3496 O O . ASP A 1 468 ? -4.432 -9.696 18.944 1.00 97.88 468 ASP A O 1
ATOM 3500 N N . PRO A 1 469 ? -6.286 -9.213 17.740 1.00 96.69 469 PRO A N 1
ATOM 3501 C CA . PRO A 1 469 ? -7.008 -8.575 18.843 1.00 96.69 469 PRO A CA 1
ATOM 3502 C C . PRO A 1 469 ? -7.298 -9.525 20.016 1.00 96.69 469 PRO A C 1
ATOM 3504 O O . PRO A 1 469 ? -7.527 -9.075 21.136 1.00 96.69 469 PRO A O 1
ATOM 3507 N N . GLY A 1 470 ? -7.248 -10.842 19.801 1.00 97.00 470 GLY A N 1
ATOM 3508 C CA . GLY A 1 470 ? -7.292 -11.860 20.851 1.00 97.00 470 GLY A CA 1
ATOM 3509 C C . GLY A 1 470 ? -5.971 -12.036 21.614 1.00 97.00 470 GLY A C 1
ATOM 3510 O O . GLY A 1 470 ? -5.891 -12.889 22.505 1.00 97.00 470 GLY A O 1
ATOM 3511 N N . GLY A 1 471 ? -4.917 -11.285 21.269 1.00 97.88 471 GLY A N 1
ATOM 3512 C CA . GLY A 1 471 ? -3.607 -11.312 21.932 1.00 97.88 471 GLY A CA 1
ATOM 3513 C C . GLY A 1 471 ? -2.841 -12.623 21.727 1.00 97.88 471 GLY A C 1
ATOM 3514 O O . GLY A 1 471 ? -1.992 -13.005 22.546 1.00 97.88 471 GLY A O 1
ATOM 3515 N N . ARG A 1 472 ? -3.183 -13.378 20.674 1.00 98.44 472 ARG A N 1
ATOM 3516 C CA . ARG A 1 472 ? -2.695 -14.742 20.451 1.00 98.44 472 ARG A CA 1
ATOM 3517 C C . ARG A 1 472 ? -2.373 -15.002 18.989 1.00 98.44 472 ARG A C 1
ATOM 3519 O O . ARG A 1 472 ? -3.097 -14.585 18.108 1.00 98.44 472 ARG A O 1
ATOM 3526 N N . VAL A 1 473 ? -1.328 -15.789 18.748 1.00 98.69 473 VAL A N 1
ATOM 3527 C CA . VAL A 1 473 ? -1.019 -16.344 17.422 1.00 98.69 473 VAL A CA 1
ATOM 3528 C C . VAL A 1 473 ? -0.929 -17.857 17.567 1.00 98.69 473 VAL A C 1
ATOM 3530 O O . VAL A 1 473 ? -0.201 -18.355 18.429 1.00 98.69 473 VAL A O 1
ATOM 3533 N N . ARG A 1 474 ? -1.729 -18.602 16.791 1.00 98.12 474 ARG A N 1
ATOM 3534 C CA . ARG A 1 474 ? -1.792 -20.082 16.822 1.00 98.12 474 ARG A CA 1
ATOM 3535 C C . ARG A 1 474 ? -1.920 -20.665 18.237 1.00 98.12 474 ARG A C 1
ATOM 3537 O O . ARG A 1 474 ? -1.217 -21.597 18.626 1.00 98.12 474 ARG A O 1
ATOM 3544 N N . GLY A 1 475 ? -2.794 -20.069 19.050 1.00 97.94 475 GLY A N 1
ATOM 3545 C CA . GLY A 1 475 ? -3.050 -20.510 20.424 1.00 97.94 475 GLY A CA 1
ATOM 3546 C C . GLY A 1 475 ? -1.957 -20.150 21.439 1.00 97.94 475 GLY A C 1
ATOM 3547 O O . GLY A 1 475 ? -2.041 -20.578 22.592 1.00 97.94 475 GLY A O 1
ATOM 3548 N N . ARG A 1 476 ? -0.954 -19.340 21.079 1.00 98.69 476 ARG A N 1
ATOM 3549 C CA . ARG A 1 476 ? 0.086 -18.848 21.998 1.00 98.69 476 ARG A CA 1
ATOM 3550 C C . ARG A 1 476 ? -0.127 -17.375 22.315 1.00 98.69 476 ARG A C 1
ATOM 3552 O O . ARG A 1 476 ? -0.280 -16.568 21.408 1.00 98.69 476 ARG A O 1
ATOM 3559 N N . ARG A 1 477 ? -0.145 -17.044 23.609 1.00 98.56 477 ARG A N 1
ATOM 3560 C CA . ARG A 1 477 ? -0.236 -15.662 24.101 1.00 98.56 477 ARG A CA 1
ATOM 3561 C C . ARG A 1 477 ? 1.039 -14.899 23.740 1.00 98.56 477 ARG A C 1
ATOM 3563 O O . ARG A 1 477 ? 2.127 -15.432 23.948 1.00 98.56 477 ARG A O 1
ATOM 3570 N N . ASN A 1 478 ? 0.894 -13.665 23.273 1.00 98.50 478 ASN A N 1
ATOM 3571 C CA . ASN A 1 478 ? 1.971 -12.678 23.178 1.00 98.50 478 ASN A CA 1
ATOM 3572 C C . ASN A 1 478 ? 1.600 -11.423 23.998 1.00 98.50 478 ASN A C 1
ATOM 3574 O O . ASN A 1 478 ? 0.552 -11.408 24.642 1.00 98.50 478 ASN A O 1
ATOM 3578 N N . ILE A 1 479 ? 2.486 -10.426 24.049 1.00 97.81 479 ILE A N 1
ATOM 3579 C CA . ILE A 1 479 ? 2.302 -9.205 24.856 1.00 97.81 479 ILE A CA 1
ATOM 3580 C C . ILE A 1 479 ? 2.187 -7.934 24.021 1.00 97.81 479 ILE A C 1
ATOM 3582 O O . ILE A 1 479 ? 2.136 -6.865 24.605 1.00 97.81 479 ILE A O 1
ATOM 3586 N N . MET A 1 480 ? 2.128 -8.026 22.685 1.00 98.44 480 MET A N 1
ATOM 3587 C CA . MET A 1 480 ? 2.230 -6.846 21.814 1.00 98.44 480 MET A CA 1
ATOM 3588 C C . MET A 1 480 ? 1.220 -5.754 22.193 1.00 98.44 480 MET A C 1
ATOM 3590 O O . MET A 1 480 ? 1.578 -4.585 22.239 1.00 98.44 480 MET A O 1
ATOM 3594 N N . LEU A 1 481 ? -0.026 -6.141 22.489 1.00 97.38 481 LEU A N 1
ATOM 3595 C CA . LEU A 1 481 ? -1.106 -5.210 22.835 1.00 97.38 481 LEU A CA 1
ATOM 3596 C C . LEU A 1 481 ? -1.017 -4.632 24.259 1.00 97.38 481 LEU A C 1
ATOM 3598 O O . LEU A 1 481 ? -1.595 -3.579 24.503 1.00 97.38 481 LEU A O 1
ATOM 3602 N N . ASP A 1 482 ? -0.293 -5.289 25.170 1.00 97.62 482 ASP A N 1
ATOM 3603 C CA . ASP A 1 482 ? -0.106 -4.842 26.562 1.00 97.62 482 ASP A CA 1
ATOM 3604 C C . ASP A 1 482 ? 1.260 -4.153 26.774 1.00 97.62 482 ASP A C 1
ATOM 3606 O O . ASP A 1 482 ? 1.590 -3.726 27.882 1.00 97.62 482 ASP A O 1
ATOM 3610 N N . ASP A 1 483 ? 2.083 -4.066 25.727 1.00 97.75 483 ASP A N 1
ATOM 3611 C CA . ASP A 1 483 ? 3.420 -3.485 25.782 1.00 97.75 483 ASP A CA 1
ATOM 3612 C C . ASP A 1 483 ? 3.346 -1.956 25.724 1.00 97.75 483 ASP A C 1
ATOM 3614 O O . ASP A 1 483 ? 2.940 -1.361 24.723 1.00 97.75 483 ASP A O 1
ATOM 3618 N N . SER A 1 484 ? 3.736 -1.316 26.824 1.00 96.44 484 SER A N 1
ATOM 3619 C CA . SER A 1 484 ? 3.715 0.144 26.955 1.00 96.44 484 SER A CA 1
ATOM 3620 C C . SER A 1 484 ? 4.980 0.821 26.418 1.00 96.44 484 SER A C 1
ATOM 3622 O O . SER A 1 484 ? 4.982 2.039 26.253 1.00 96.44 484 SER A O 1
ATOM 3624 N N . ASP A 1 485 ? 6.044 0.060 26.146 1.00 96.31 485 ASP A N 1
ATOM 3625 C CA . ASP A 1 485 ? 7.343 0.597 25.736 1.00 96.31 485 ASP A CA 1
ATOM 3626 C C . ASP A 1 485 ? 7.457 0.638 24.210 1.00 96.31 485 ASP A C 1
ATOM 3628 O O . ASP A 1 485 ? 7.832 1.652 23.612 1.00 96.31 485 ASP A O 1
ATOM 3632 N N . VAL A 1 486 ? 7.118 -0.478 23.560 1.00 96.81 486 VAL A N 1
ATOM 3633 C CA . VAL A 1 486 ? 7.194 -0.620 22.106 1.00 96.81 486 VAL A CA 1
ATOM 3634 C C . VAL A 1 486 ? 5.808 -0.899 21.562 1.00 96.81 486 VAL A C 1
ATOM 3636 O O . VAL A 1 486 ? 5.314 -2.021 21.630 1.00 96.81 486 VAL A O 1
ATOM 3639 N N . HIS A 1 487 ? 5.213 0.116 20.937 1.00 95.19 487 HIS A N 1
ATOM 3640 C CA . HIS A 1 487 ? 3.891 0.001 20.326 1.00 95.19 487 HIS A CA 1
ATOM 3641 C C . HIS A 1 487 ? 3.794 -1.234 19.414 1.00 95.19 487 HIS A C 1
ATOM 3643 O O . HIS A 1 487 ? 4.681 -1.468 18.585 1.00 95.19 487 HIS A O 1
ATOM 3649 N N . TRP A 1 488 ? 2.692 -1.984 19.509 1.00 96.38 488 TRP A N 1
ATOM 3650 C CA . TRP A 1 488 ? 2.473 -3.232 18.765 1.00 96.38 488 TRP A CA 1
ATOM 3651 C C . TRP A 1 488 ? 2.703 -3.100 17.254 1.00 96.38 488 TRP A C 1
ATOM 3653 O O . TRP A 1 488 ? 3.201 -4.034 16.632 1.00 96.38 488 TRP A O 1
ATOM 3663 N N . HIS A 1 489 ? 2.427 -1.923 16.676 1.00 95.00 489 HIS A N 1
ATOM 3664 C CA . HIS A 1 489 ? 2.795 -1.561 15.299 1.00 95.00 489 HIS A CA 1
ATOM 3665 C C . HIS A 1 489 ? 4.245 -1.916 14.961 1.00 95.00 489 HIS A C 1
ATOM 3667 O O . HIS A 1 489 ? 4.511 -2.520 13.929 1.00 95.00 489 HIS A O 1
ATOM 3673 N N . ARG A 1 490 ? 5.204 -1.556 15.811 1.00 97.44 490 ARG A N 1
ATOM 3674 C CA . ARG A 1 490 ? 6.623 -1.802 15.534 1.00 97.44 490 ARG A CA 1
ATOM 3675 C C . ARG A 1 490 ? 6.971 -3.279 15.694 1.00 97.44 490 ARG A C 1
ATOM 3677 O O . ARG A 1 490 ? 7.646 -3.845 14.837 1.00 97.44 490 ARG A O 1
ATOM 3684 N N . GLN A 1 491 ? 6.439 -3.917 16.738 1.00 98.69 491 GLN A N 1
ATOM 3685 C CA . GLN A 1 491 ? 6.678 -5.336 17.016 1.00 98.69 491 GLN A CA 1
ATOM 3686 C C . GLN A 1 491 ? 6.169 -6.236 15.886 1.00 98.69 491 GLN A C 1
ATOM 3688 O O . GLN A 1 491 ? 6.920 -7.057 15.357 1.00 98.69 491 GLN A O 1
ATOM 3693 N N . ILE A 1 492 ? 4.911 -6.054 15.470 1.00 98.50 492 ILE A N 1
ATOM 3694 C CA . ILE A 1 492 ? 4.312 -6.893 14.432 1.00 98.50 492 ILE A CA 1
ATOM 3695 C C . ILE A 1 492 ? 4.945 -6.649 13.063 1.00 98.50 492 ILE A C 1
ATOM 3697 O O . ILE A 1 492 ? 5.149 -7.596 12.307 1.00 98.50 492 ILE A O 1
ATOM 3701 N N . LYS A 1 493 ? 5.338 -5.402 12.768 1.00 98.56 493 LYS A N 1
ATOM 3702 C CA . LYS A 1 493 ? 6.044 -5.068 11.529 1.00 98.56 493 LYS A CA 1
ATOM 3703 C C . LYS A 1 493 ? 7.391 -5.774 11.441 1.00 98.56 493 LYS A C 1
ATOM 3705 O O . LYS A 1 493 ? 7.705 -6.321 10.390 1.00 98.56 493 LYS A O 1
ATOM 3710 N N . ALA A 1 494 ? 8.151 -5.805 12.538 1.00 98.69 494 ALA A N 1
ATOM 3711 C CA . ALA A 1 494 ? 9.405 -6.550 12.603 1.00 98.69 494 ALA A CA 1
ATOM 3712 C C . ALA A 1 494 ? 9.178 -8.056 12.407 1.00 98.69 494 ALA A C 1
ATOM 3714 O O . ALA A 1 494 ? 9.887 -8.693 11.629 1.00 98.69 494 ALA A O 1
ATOM 3715 N N . ALA A 1 495 ? 8.174 -8.620 13.090 1.00 98.75 495 ALA A N 1
ATOM 3716 C CA . ALA A 1 495 ? 7.861 -10.044 13.020 1.00 98.75 495 ALA A CA 1
ATOM 3717 C C . ALA A 1 495 ? 7.463 -10.475 11.600 1.00 98.75 495 ALA A C 1
ATOM 3719 O O . ALA A 1 495 ? 8.082 -11.374 11.031 1.00 98.75 495 ALA A O 1
ATOM 3720 N N . VAL A 1 496 ? 6.480 -9.800 11.000 1.00 98.88 496 VAL A N 1
ATOM 3721 C CA . VAL A 1 496 ? 6.012 -10.120 9.645 1.00 98.88 496 VAL A CA 1
ATOM 3722 C C . VAL A 1 496 ? 7.050 -9.736 8.591 1.00 98.88 496 VAL A C 1
ATOM 3724 O O . VAL A 1 496 ? 7.207 -10.457 7.611 1.00 98.88 496 VAL A O 1
ATOM 3727 N N . GLY A 1 497 ? 7.829 -8.673 8.812 1.00 98.81 497 GLY A N 1
ATOM 3728 C CA . GLY A 1 497 ? 8.989 -8.341 7.985 1.00 98.81 497 GLY A CA 1
ATOM 3729 C C . GLY A 1 497 ? 10.006 -9.479 7.919 1.00 98.81 497 GLY A C 1
ATOM 3730 O O . GLY A 1 497 ? 10.450 -9.827 6.830 1.00 98.81 497 GLY A O 1
ATOM 3731 N N . GLY A 1 498 ? 10.307 -10.120 9.051 1.00 98.88 498 GLY A N 1
ATOM 3732 C CA . GLY A 1 498 ? 11.153 -11.315 9.089 1.00 98.88 498 GLY A CA 1
ATOM 3733 C C . GLY A 1 498 ? 10.544 -12.513 8.352 1.00 98.88 498 GLY A C 1
ATOM 3734 O O . GLY A 1 498 ? 11.244 -13.174 7.589 1.00 98.88 498 GLY A O 1
ATOM 3735 N N . VAL A 1 499 ? 9.242 -12.774 8.530 1.00 98.88 499 VAL A N 1
ATOM 3736 C CA . VAL A 1 499 ? 8.529 -13.861 7.825 1.00 98.88 499 VAL A CA 1
ATOM 3737 C C . VAL A 1 499 ? 8.550 -13.648 6.311 1.00 98.88 499 VAL A C 1
ATOM 3739 O O . VAL A 1 499 ? 8.883 -14.567 5.567 1.00 98.88 499 VAL A O 1
ATOM 3742 N N . ALA A 1 500 ? 8.239 -12.436 5.853 1.00 98.81 500 ALA A N 1
ATOM 3743 C CA . ALA A 1 500 ? 8.239 -12.095 4.439 1.00 98.81 500 ALA A CA 1
ATOM 3744 C C . ALA A 1 500 ? 9.652 -12.149 3.846 1.00 98.81 500 ALA A C 1
ATOM 3746 O O . ALA A 1 500 ? 9.843 -12.792 2.820 1.00 98.81 500 ALA A O 1
ATOM 3747 N N . ALA A 1 501 ? 10.652 -11.569 4.518 1.00 98.81 501 ALA A N 1
ATOM 3748 C CA . ALA A 1 501 ? 12.044 -11.606 4.068 1.00 98.81 501 ALA A CA 1
ATOM 3749 C C . ALA A 1 501 ? 12.599 -13.039 3.978 1.00 98.81 501 ALA A C 1
ATOM 3751 O O . ALA A 1 501 ? 13.383 -13.345 3.083 1.00 98.81 501 ALA A O 1
ATOM 3752 N N . ALA A 1 502 ? 12.172 -13.943 4.867 1.00 98.75 502 ALA A N 1
ATOM 3753 C CA . ALA A 1 502 ? 12.545 -15.356 4.803 1.00 98.75 502 ALA A CA 1
ATOM 3754 C C . ALA A 1 502 ? 11.915 -16.095 3.606 1.00 98.75 502 ALA A C 1
ATOM 3756 O O . ALA A 1 502 ? 12.484 -17.077 3.139 1.00 98.75 502 ALA A O 1
ATOM 3757 N N . VAL A 1 503 ? 10.763 -15.632 3.107 1.00 98.75 503 VAL A N 1
ATOM 3758 C CA . VAL A 1 503 ? 10.114 -16.147 1.888 1.00 98.75 503 VAL A CA 1
ATOM 3759 C C . VAL A 1 503 ? 10.743 -15.553 0.627 1.00 98.75 503 VAL A C 1
ATOM 3761 O O . VAL A 1 503 ? 10.991 -16.269 -0.338 1.00 98.75 503 VAL A O 1
ATOM 3764 N N . THR A 1 504 ? 11.009 -14.249 0.618 1.00 98.69 504 THR A N 1
ATOM 3765 C CA . THR A 1 504 ? 11.541 -13.555 -0.562 1.00 98.69 504 THR A CA 1
ATOM 3766 C C . THR A 1 504 ? 13.049 -13.717 -0.728 1.00 98.69 504 THR A C 1
ATOM 3768 O O . THR A 1 504 ? 13.560 -13.496 -1.822 1.00 98.69 504 THR A O 1
ATOM 3771 N N . GLY A 1 505 ? 13.772 -14.058 0.345 1.00 98.62 505 GLY A N 1
ATOM 3772 C CA . GLY A 1 505 ? 15.236 -13.992 0.387 1.00 98.62 505 GLY A CA 1
ATOM 3773 C C . GLY A 1 505 ? 15.782 -12.557 0.371 1.00 98.62 505 GLY A C 1
ATOM 3774 O O . GLY A 1 505 ? 16.987 -12.368 0.227 1.00 98.62 505 GLY A O 1
ATOM 3775 N N . ASP A 1 506 ? 14.913 -11.552 0.512 1.00 98.69 506 ASP A N 1
ATOM 3776 C CA . ASP A 1 506 ? 15.230 -10.132 0.356 1.00 98.69 506 ASP A CA 1
ATOM 3777 C C . ASP A 1 506 ? 14.502 -9.298 1.430 1.00 98.69 506 ASP A C 1
ATOM 3779 O O . ASP A 1 506 ? 13.270 -9.328 1.487 1.00 98.69 506 ASP A O 1
ATOM 3783 N N . PRO A 1 507 ? 15.215 -8.533 2.280 1.00 98.62 507 PRO A N 1
ATOM 3784 C CA . PRO A 1 507 ? 14.602 -7.674 3.293 1.00 98.62 507 PRO A CA 1
ATOM 3785 C C . PRO A 1 507 ? 13.889 -6.426 2.744 1.00 98.62 507 PRO A C 1
ATOM 3787 O O . PRO A 1 507 ? 13.152 -5.770 3.489 1.00 98.62 507 PRO A O 1
ATOM 3790 N N . ALA A 1 508 ? 14.102 -6.053 1.480 1.00 98.75 508 ALA A N 1
ATOM 3791 C CA . ALA A 1 508 ? 13.410 -4.941 0.834 1.00 98.75 508 ALA A CA 1
ATOM 3792 C C . ALA A 1 508 ? 12.002 -5.374 0.390 1.00 98.75 508 ALA A C 1
ATOM 3794 O O . ALA A 1 508 ? 11.729 -5.556 -0.798 1.00 98.75 508 ALA A O 1
ATOM 3795 N N . VAL A 1 509 ? 11.115 -5.555 1.374 1.00 98.69 509 VAL A N 1
ATOM 3796 C CA . VAL A 1 509 ? 9.700 -5.921 1.202 1.00 98.69 509 VAL A CA 1
ATOM 3797 C C . VAL A 1 509 ? 8.781 -4.887 1.840 1.00 98.69 509 VAL A C 1
ATOM 3799 O O . VAL A 1 509 ? 9.075 -4.341 2.909 1.00 98.69 509 VAL A O 1
ATOM 3802 N N . PHE A 1 510 ? 7.660 -4.571 1.193 1.00 98.81 510 PHE A N 1
ATOM 3803 C CA . PHE A 1 510 ? 6.748 -3.555 1.707 1.00 98.81 510 PHE A CA 1
ATOM 3804 C C . PHE A 1 510 ? 5.818 -4.156 2.766 1.00 98.81 510 PHE A C 1
ATOM 3806 O O . PHE A 1 510 ? 4.841 -4.829 2.448 1.00 98.81 510 PHE A O 1
ATOM 3813 N N . VAL A 1 511 ? 6.103 -3.871 4.039 1.00 98.56 511 VAL A N 1
ATOM 3814 C CA . VAL A 1 511 ? 5.260 -4.265 5.179 1.00 98.56 511 VAL A CA 1
ATOM 3815 C C . VAL A 1 511 ? 4.664 -3.033 5.850 1.00 98.56 511 VAL A C 1
ATOM 3817 O O . VAL A 1 511 ? 5.378 -2.142 6.332 1.00 98.56 511 VAL A O 1
ATOM 3820 N N . SER A 1 512 ? 3.336 -2.981 5.903 1.00 97.38 512 SER A N 1
ATOM 3821 C CA . SER A 1 512 ? 2.573 -1.913 6.546 1.00 97.38 512 SER A CA 1
ATOM 3822 C C . SER A 1 512 ? 1.656 -2.470 7.642 1.00 97.38 512 SER A C 1
ATOM 3824 O O . SER A 1 512 ? 1.257 -3.629 7.609 1.00 97.38 512 SER A O 1
ATOM 3826 N N . VAL A 1 513 ? 1.346 -1.649 8.643 1.00 95.38 513 VAL A N 1
ATOM 3827 C CA . VAL A 1 513 ? 0.616 -2.044 9.869 1.00 95.38 513 VAL A CA 1
ATOM 3828 C C . VAL A 1 513 ? -0.744 -1.374 9.963 1.00 95.38 513 VAL A C 1
ATOM 3830 O O . VAL A 1 513 ? -1.052 -0.562 9.094 1.00 95.38 513 VAL A O 1
ATOM 3833 N N . ALA A 1 514 ? -1.526 -1.687 11.003 1.00 93.38 514 ALA A N 1
ATOM 3834 C CA . ALA A 1 514 ? -2.912 -1.253 11.197 1.00 93.38 514 ALA A CA 1
ATOM 3835 C C . ALA A 1 514 ? -3.830 -1.847 10.121 1.00 93.38 514 ALA A C 1
ATOM 3837 O O . ALA A 1 514 ? -4.206 -1.169 9.158 1.00 93.38 514 ALA A O 1
ATOM 3838 N N . ALA A 1 515 ? -4.094 -3.151 10.241 1.00 97.81 515 ALA A N 1
ATOM 3839 C CA . ALA A 1 515 ? -4.729 -3.981 9.220 1.00 97.81 515 ALA A CA 1
ATOM 3840 C C . ALA A 1 515 ? -6.218 -4.266 9.475 1.00 97.81 515 ALA A C 1
ATOM 3842 O O . ALA A 1 515 ? -6.807 -5.052 8.745 1.00 97.81 515 ALA A O 1
ATOM 3843 N N . VAL A 1 516 ? -6.863 -3.585 10.426 1.00 98.38 516 VAL A N 1
ATOM 3844 C CA . VAL A 1 516 ? -8.310 -3.722 10.646 1.00 98.38 516 VAL A CA 1
ATOM 3845 C C . VAL A 1 516 ? -9.064 -3.518 9.320 1.00 98.38 516 VAL A C 1
ATOM 3847 O O . VAL A 1 516 ? -8.807 -2.547 8.598 1.00 98.38 516 VAL A O 1
ATOM 3850 N N . HIS A 1 517 ? -9.959 -4.460 8.996 1.00 98.75 517 HIS A N 1
ATOM 3851 C CA . HIS A 1 517 ? -10.699 -4.589 7.724 1.00 98.75 517 HIS A CA 1
ATOM 3852 C C . HIS A 1 517 ? -9.845 -4.787 6.456 1.00 98.75 517 HIS A C 1
ATOM 3854 O O . HIS A 1 517 ? -10.347 -4.678 5.337 1.00 98.75 517 HIS A O 1
ATOM 3860 N N . GLN A 1 518 ? -8.560 -5.094 6.602 1.00 98.81 518 GLN A N 1
ATOM 3861 C CA . GLN A 1 518 ? -7.632 -5.430 5.525 1.00 98.81 518 GLN A CA 1
ATOM 3862 C C . GLN A 1 518 ? -7.182 -6.860 5.794 1.00 98.81 518 GLN A C 1
ATOM 3864 O O . GLN A 1 518 ? -6.160 -7.072 6.439 1.00 98.81 518 GLN A O 1
ATOM 3869 N N . GLY A 1 519 ? -7.940 -7.841 5.302 1.00 98.62 519 GLY A N 1
ATOM 3870 C CA . GLY A 1 519 ? -7.785 -9.253 5.657 1.00 98.62 519 GLY A CA 1
ATOM 3871 C C . GLY A 1 519 ? -8.431 -9.627 7.002 1.00 98.62 519 GLY A C 1
ATOM 3872 O O . GLY A 1 519 ? -9.075 -8.790 7.640 1.00 98.62 519 GLY A O 1
ATOM 3873 N N . PRO A 1 520 ? -8.297 -10.898 7.423 1.00 98.38 520 PRO A N 1
ATOM 3874 C CA . PRO A 1 520 ? -8.836 -11.374 8.689 1.00 98.38 520 PRO A CA 1
ATOM 3875 C C . PRO A 1 520 ? -8.069 -10.779 9.885 1.00 98.38 520 PRO A C 1
ATOM 3877 O O . PRO A 1 520 ? -6.904 -10.399 9.731 1.00 98.38 520 PRO A O 1
ATOM 3880 N N . PRO A 1 521 ? -8.674 -10.768 11.089 1.00 97.94 521 PRO A N 1
ATOM 3881 C CA . PRO A 1 521 ? -8.012 -10.333 12.319 1.00 97.94 521 PRO A CA 1
ATOM 3882 C C . PRO A 1 521 ? -6.653 -10.997 12.532 1.00 97.94 521 PRO A C 1
ATOM 3884 O O . PRO A 1 521 ? -6.541 -12.218 12.433 1.00 97.94 521 PRO A O 1
ATOM 3887 N N . GLY A 1 522 ? -5.627 -10.197 12.833 1.00 98.00 522 GLY A N 1
ATOM 3888 C CA . GLY A 1 522 ? -4.258 -10.695 13.039 1.00 98.00 522 GLY A CA 1
ATOM 3889 C C . GLY A 1 522 ? -3.512 -11.094 11.757 1.00 98.00 522 GLY A C 1
ATOM 3890 O O . GLY A 1 522 ? -2.354 -11.520 11.828 1.00 98.00 522 GLY A O 1
ATOM 3891 N N . GLY A 1 523 ? 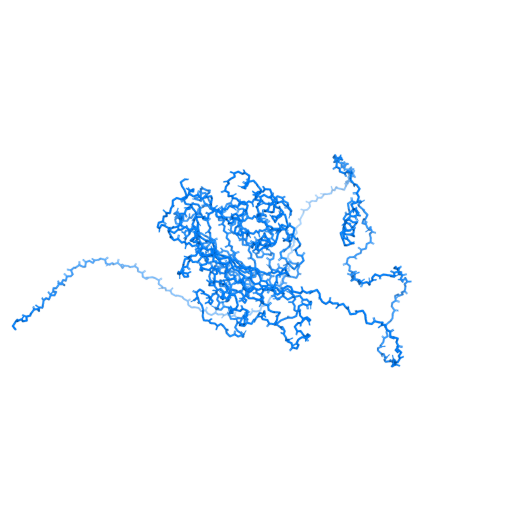-4.163 -10.963 10.600 1.00 98.44 523 GLY A N 1
ATOM 3892 C CA . GLY A 1 523 ? -3.635 -11.257 9.276 1.00 98.44 523 GLY A CA 1
ATOM 3893 C C . GLY A 1 523 ? -3.443 -10.006 8.415 1.00 98.44 523 GLY A C 1
ATOM 3894 O O . GLY A 1 523 ? -3.181 -8.908 8.914 1.00 98.44 523 GLY A O 1
ATOM 3895 N N . GLY A 1 524 ? -3.538 -10.195 7.098 1.00 98.69 524 GLY A N 1
ATOM 3896 C CA . GLY A 1 524 ? -3.507 -9.104 6.127 1.00 98.69 524 GLY A CA 1
ATOM 3897 C C . GLY A 1 524 ? -3.365 -9.553 4.668 1.00 98.69 524 GLY A C 1
ATOM 3898 O O . GLY A 1 524 ? -2.844 -10.640 4.409 1.00 98.69 524 GLY A O 1
ATOM 3899 N N . PRO A 1 525 ? -3.803 -8.741 3.688 1.00 98.81 525 PRO A N 1
ATOM 3900 C CA . PRO A 1 525 ? -3.500 -8.935 2.282 1.00 98.81 525 PRO A CA 1
ATOM 3901 C C . PRO A 1 525 ? -2.002 -8.997 2.047 1.00 98.81 525 PRO A C 1
ATOM 3903 O O . PRO A 1 525 ? -1.232 -8.286 2.696 1.00 98.81 525 PRO A O 1
ATOM 3906 N N . VAL A 1 526 ? -1.613 -9.802 1.069 1.00 98.88 526 VAL A N 1
ATOM 3907 C CA . VAL A 1 526 ? -0.272 -9.811 0.499 1.00 98.88 526 VAL A CA 1
ATOM 3908 C C . VAL A 1 526 ? -0.392 -9.851 -1.016 1.00 98.88 526 VAL A C 1
ATOM 3910 O O . VAL A 1 526 ? -0.952 -10.782 -1.582 1.00 98.88 526 VAL A O 1
ATOM 3913 N N . ALA A 1 527 ? 0.133 -8.831 -1.678 1.00 98.94 527 ALA A N 1
ATOM 3914 C CA . ALA A 1 527 ? 0.260 -8.771 -3.122 1.00 98.94 527 ALA A CA 1
ATOM 3915 C C . ALA A 1 527 ? 1.707 -9.036 -3.531 1.00 98.94 527 ALA A C 1
ATOM 3917 O O . ALA A 1 527 ? 2.637 -8.660 -2.819 1.00 98.94 527 ALA A O 1
ATOM 3918 N N . ALA A 1 528 ? 1.900 -9.649 -4.692 1.00 98.94 528 ALA A N 1
ATOM 3919 C CA . ALA A 1 528 ? 3.204 -9.857 -5.303 1.00 98.94 528 ALA A CA 1
ATOM 3920 C C . ALA A 1 528 ? 3.195 -9.298 -6.725 1.00 98.94 528 ALA A C 1
ATOM 3922 O O . ALA A 1 528 ? 2.218 -9.462 -7.456 1.00 98.94 528 ALA A O 1
ATOM 3923 N N . VAL A 1 529 ? 4.297 -8.666 -7.121 1.00 98.94 529 VAL A N 1
ATOM 3924 C CA . VAL A 1 529 ? 4.561 -8.319 -8.521 1.00 98.94 529 VAL A CA 1
ATOM 3925 C C . VAL A 1 529 ? 5.772 -9.109 -8.977 1.00 98.94 529 VAL A C 1
ATOM 3927 O O . VAL A 1 529 ? 6.831 -9.050 -8.347 1.00 98.94 529 VAL A O 1
ATOM 3930 N N . VAL A 1 530 ? 5.613 -9.846 -10.070 1.00 98.88 530 VAL A N 1
ATOM 3931 C CA . VAL A 1 530 ? 6.663 -10.694 -10.636 1.00 98.88 530 VAL A CA 1
ATOM 3932 C C . VAL A 1 530 ? 6.966 -10.272 -12.063 1.00 98.88 530 VAL A C 1
ATOM 3934 O O . VAL A 1 530 ? 6.095 -9.791 -12.788 1.00 98.88 530 VAL A O 1
ATOM 3937 N N . ASP A 1 531 ? 8.215 -10.454 -12.459 1.00 98.62 531 ASP A N 1
ATOM 3938 C CA . ASP A 1 531 ? 8.672 -10.328 -13.828 1.00 98.62 531 ASP A CA 1
ATOM 3939 C C . ASP A 1 531 ? 8.451 -11.659 -14.563 1.00 98.62 531 ASP A C 1
ATOM 3941 O O . ASP A 1 531 ? 8.973 -12.704 -14.176 1.00 98.62 531 ASP A O 1
ATOM 3945 N N . LEU A 1 532 ? 7.667 -11.629 -15.635 1.00 97.12 532 LEU A N 1
ATOM 3946 C CA . LEU A 1 532 ? 7.378 -12.726 -16.561 1.00 97.12 532 LEU A CA 1
ATOM 3947 C C . LEU A 1 532 ? 8.097 -12.559 -17.913 1.00 97.12 532 LEU A C 1
ATOM 3949 O O . LEU A 1 532 ? 7.918 -13.393 -18.792 1.00 97.12 532 LEU A O 1
ATOM 3953 N N . GLY A 1 533 ? 8.929 -11.528 -18.083 1.00 90.50 533 GLY A N 1
ATOM 3954 C CA . GLY A 1 533 ? 9.703 -11.321 -19.308 1.00 90.50 533 GLY A CA 1
ATOM 3955 C C . GLY A 1 533 ? 10.765 -12.394 -19.536 1.00 90.50 533 GLY A C 1
ATOM 3956 O O . GLY A 1 533 ? 11.130 -13.123 -18.615 1.00 90.50 533 GLY A O 1
ATOM 3957 N N . GLU A 1 534 ? 11.256 -12.508 -20.764 1.00 66.44 534 GLU A N 1
ATOM 3958 C CA . GLU A 1 534 ? 12.379 -13.402 -21.081 1.00 66.44 534 GLU A CA 1
ATOM 3959 C C . GLU A 1 534 ? 13.693 -12.925 -20.446 1.00 66.44 534 GLU A C 1
ATOM 3961 O O . GLU A 1 534 ? 13.867 -11.689 -20.251 1.00 66.44 534 GLU A O 1
#

Foldseek 3Di:
DDDDDDDDDDDDDDDDDDDDDDDDDDDDDDDDDDDDDDDDDDDDDDDDDDDDDDDDDDDDDDDDDDDDDDDDDDDPPDDPVRVVVVVVVVCVVVVVDDDDDDPDDDDDDDDDPDDDDDDDDDDDDDDDDDDDDDDDDDDDDDDPPDDPDPPPPPDPDPDPPPLPDDFAAKDKFKFAAPDLLDQVRVLVCCVVQQDALVQWQEKAWEFAAQQAFPGCSLVNNLVNNLVSSCVRHPDDSVRSVQRYYHYRYFQFALAGTMMMIMGGGDPPPFAFFQDWFKFKFKFKFDFQAQQCQLALNLLQRLLVRVLNRCVSRVHDALVQWAAKEKEAAFDDPVSQVVQVVVVHHHPDPDRRVRFLSNLQSSQSSNCCNNVVDPRDHSVCRLPVLVAADQHYDYGYHNPDRIMIIMTIGIDGRHGYFKFKFKFKFQALQRLVRQVRQVVRRPQDAPPDHFLVSLVPFWNEKAKEFEQFPVCDDPNDHDCQVVDPPRHSQNVSQNSSLVSNCRRNVHSNYHYHYSCRRAHGGNMHMMMTMTGRDD

Sequence (534 aa):
MGARGFSRPLVEVAGASWRSRIRTSPTAHEEPRGRRATTAGSAPSRSGGGGTGPIGTGAPIAPRRVPARWRGPLDAGAEPLERHVIAVLDGVRRGEGTRDAAPTDYGVVITGPGEAPFVDRGAAGRGVSWCSAPRGGYLRAAEARREPARRRQYRPDGRREGWARMPRPIEVHKVAIESVTDGSGLARLIDDGVFSADDVLAVIGKTEGNGGVNDYTRILADRAFREVLVAKGGRSAAEVGEVPLVWSGGTDGVLSPHATVFAYAPRDRYPATDELRVTVGVAMSREILPEDIGRPEMVRKVAEGVRVAMERAGITDPADVHYVQTKTPLLVLDTINEAKARGRDVVTEDTLKSMDISNSTTALGIAVALGEIEEPRAEQIHTDLSLYSSVASCSSGVELDRAQIVVVGNARGIGGRFRAGHGVMRDALDADGVWSAIRSAGLELPERPHPDDLKGRLVNVFLKCEADPGGRVRGRRNIMLDDSDVHWHRQIKAAVGGVAAAVTGDPAVFVSVAAVHQGPPGGGPVAAVVDLGE

Organism: NCBI:txid1122192

pLDDT: mean 76.96, std 30.03, range [23.08, 98.94]

Radius of gyration: 31.1 Å; chains: 1; bounding box: 91×100×93 Å

InterPro domains:
  IPR014086 Cyanuric acid hydrolase/Barbiturase [MF_01989] (168-532)
  IPR014086 Cyanuric acid hydrolase/Barbiturase [PF09663] (171-531)
  IPR014086 Cyanuric acid hydrolase/Barbiturase [TIGR02714] (170-531)
  IPR043006 Cyanuric acid hydrolase/Barbiturase, repeating unit B [G3DSA:3.30.1330.180] (272-416)
  IPR043007 Cyanuric acid hydrolase/Barbiturase, repeating unit C [G3DSA:3.30.1330.160] (417-534)
  IPR043008 Cyanuric acid hydrolase/Barbiturase, repeating unit A [G3DSA:3.30.1330.170] (165-270)